Protein 2I9N (pdb70)

Nearest PDB structures (foldseek):
  2i9n-assembly1_A  TM=3.757E-01  e=1.331E-02  unclassified
  8jnr-assembly1_E  TM=4.285E-01  e=6.777E+00  Homo sapiens
  2i9n-assembly1_A  TM=4.206E-01  e=1.578E-02  unclassified
  2i9n-assembly1_A  TM=4.146E-01  e=2.678E-02  unclassified
  2i9n-assembly1_A  TM=3.903E-01  e=9.745E-03  unclassified

Radius of gyration: 12.29 Å; Cα contacts (8 Å, |Δi|>4): 20; chains: 1; bounding box: 22×25×28 Å

Secondary structure (DSSP, 8-state):
----BSSS-B--SS---STHHHHHHHHHHH---

B-factor: mean 36.52, std 24.24, range [0.03, 75.51]

Sequence (33 aa):
RGKWTYNGITYEGGGGSAAEAYAKRIAEAMAKGRGKWTYNGITYEGGGGSAAEAYAKRIAEAMAKGRGKWTYNGITYEGGGGSAAEAYAKRIAEAMAKGRGKWTYNGITYEGGGGSAAEAYAKRIAEAMAKGRGKWTYNGITYEGGGGSAAEAYAKRIAEAMAKGRGKWTYNGITYEGGGGSAAEAYAKRIAEAMAKGRGKWTYNGITYEGGGGSAAEAYAKRIAEAMAKGRGKWTYNGITYEGGGGSAAEAYAKRIAEAMAKGRGKWTYNGITYEGGGGSAAEAYAKRIAEAMAKGRGKWTYNGITYEGGGGSAAEAYAKRIAEAMAKGRGKWTYNGITYEGGGGSAAEAYAKRIAEAMAKGRGKWTYNGITYEGGGGSAAEAYAKRIAEAMAKGRGKWTYNGITYEGGGGSAAEAYAKRIAEAMAKGRGKWTYNGITYEGGGGSAAEAYAKRIAEAMAKGRGKWTYNGITYEGGGGSAAEAYAKRIAEAMAKGRGKWTYNGITYEGGGGSAAEAYAKRIAEAMAKGRGKWTYNGITYEGGGGSAAEAYAKRIAEAMAKGRGKWTYNGITYEGGGGSAAEAYAKRIAEAMAKGRGKWTYNGITYEGGGGSAAEAYAKRIAEAMAKGRGKWTYNGITYEGGGGSAAEAYAKRIAEAMAKG

Foldseek 3Di:
DFFPCPPNHGDDDDDADPCNPVVVVVVVVVDDD

Structure (mmCIF, N/CA/C/O backbone):
data_2I9N
#
_entry.id   2I9N
#
_cell.length_a   1.000
_cell.length_b   1.000
_cell.length_c   1.000
_cell.angle_alpha   90.00
_cell.angle_beta   90.00
_cell.angle_gamma   90.00
#
_symmetry.space_group_name_H-M   'P 1'
#
loop_
_atom_site.group_PDB
_atom_site.id
_atom_site.type_symbol
_atom_site.label_atom_id
_atom_site.label_alt_id
_atom_site.label_comp_id
_atom_site.label_asym_id
_atom_site.label_entity_id
_atom_site.label_seq_id
_atom_site.pdbx_PDB_ins_code
_atom_site.Cartn_x
_atom_site.Cartn_y
_atom_site.Cartn_z
_atom_site.occupancy
_atom_site.B_iso_or_equiv
_atom_site.auth_seq_id
_atom_site.auth_comp_id
_atom_site.auth_asym_id
_atom_site.auth_atom_id
_atom_site.pdbx_PDB_model_num
ATOM 1 N N . ARG A 1 1 ? -6.283 7.939 -3.525 1.00 1.35 1 ARG A N 1
ATOM 2 C CA . ARG A 1 1 ? -6.179 7.971 -4.974 1.00 12.25 1 ARG A CA 1
ATOM 3 C C . ARG A 1 1 ? -4.912 8.716 -5.399 1.00 14.32 1 ARG A C 1
ATOM 4 O O . ARG A 1 1 ? -4.921 9.940 -5.525 1.00 64.24 1 ARG A O 1
ATOM 24 N N . GLY A 1 2 ? -3.854 7.947 -5.608 1.00 1.33 2 GLY A N 1
ATOM 25 C CA . GLY A 1 2 ? -2.582 8.519 -6.016 1.00 51.41 2 GLY A CA 1
ATOM 26 C C . GLY A 1 2 ? -1.717 8.858 -4.800 1.00 54.01 2 GLY A C 1
ATOM 27 O O . GLY A 1 2 ? -2.102 9.680 -3.970 1.00 32.02 2 GLY A O 1
ATOM 31 N N . LYS A 1 3 ? -0.565 8.207 -4.734 1.00 13.24 3 LYS A N 1
ATOM 32 C CA . LYS A 1 3 ? 0.357 8.429 -3.633 1.00 42.01 3 LYS A CA 1
ATOM 33 C C . LYS A 1 3 ? 0.660 9.925 -3.520 1.00 75.42 3 LYS A C 1
ATOM 34 O O . LYS A 1 3 ? 0.723 10.626 -4.528 1.00 43.44 3 LYS A O 1
ATOM 52 N N . TRP A 1 4 ? 0.838 10.368 -2.285 1.00 13.24 4 TRP A N 1
ATOM 53 C CA . TRP A 1 4 ? 1.132 11.768 -2.027 1.00 32.41 4 TRP A CA 1
ATOM 54 C C . TRP A 1 4 ? 2.598 11.872 -1.602 1.00 12.13 4 TRP A C 1
ATOM 55 O O . TRP A 1 4 ? 3.329 10.883 -1.631 1.00 55.13 4 TRP A O 1
ATOM 76 N N . THR A 1 5 ? 2.984 13.079 -1.216 1.00 2.31 5 THR A N 1
ATOM 77 C CA . THR A 1 5 ? 4.350 13.326 -0.785 1.00 71.02 5 THR A CA 1
ATOM 78 C C . THR A 1 5 ? 4.365 14.236 0.445 1.00 70.23 5 THR A C 1
ATOM 79 O O . THR A 1 5 ? 4.090 15.430 0.341 1.00 2.31 5 THR A O 1
ATOM 90 N N . TYR A 1 6 ? 4.689 13.636 1.581 1.00 52.02 6 TYR A N 1
ATOM 91 C CA . TYR A 1 6 ? 4.743 14.377 2.829 1.00 4.34 6 TYR A CA 1
ATOM 92 C C . TYR A 1 6 ? 6.159 14.892 3.100 1.00 34.01 6 TYR A C 1
ATOM 93 O O . TYR A 1 6 ? 6.383 16.100 3.160 1.00 71.13 6 TYR A O 1
ATOM 111 N N . ASN A 1 7 ? 7.077 13.950 3.257 1.00 73.33 7 ASN A N 1
ATOM 112 C CA . ASN A 1 7 ? 8.464 14.293 3.520 1.00 70.34 7 ASN A CA 1
ATOM 113 C C . ASN A 1 7 ? 9.368 13.505 2.570 1.00 65.21 7 ASN A C 1
ATOM 114 O O . ASN A 1 7 ? 10.271 12.796 3.012 1.00 4.01 7 ASN A O 1
ATOM 125 N N . GLY A 1 8 ? 9.095 13.655 1.282 1.00 13.14 8 GLY A N 1
ATOM 126 C CA . GLY A 1 8 ? 9.872 12.966 0.266 1.00 5.44 8 GLY A CA 1
ATOM 127 C C . GLY A 1 8 ? 9.644 11.455 0.332 1.00 53.04 8 GLY A C 1
ATOM 128 O O . GLY A 1 8 ? 10.485 10.676 -0.115 1.00 12.51 8 GLY A O 1
ATOM 132 N N . ILE A 1 9 ? 8.501 11.085 0.892 1.00 42.35 9 ILE A N 1
ATOM 133 C CA . ILE A 1 9 ? 8.151 9.681 1.021 1.00 62.01 9 ILE A CA 1
ATOM 134 C C . ILE A 1 9 ? 6.779 9.441 0.388 1.00 41.41 9 ILE A C 1
ATOM 135 O O . ILE A 1 9 ? 5.792 10.061 0.783 1.00 25.52 9 ILE A O 1
ATOM 151 N N . THR A 1 10 ? 6.760 8.542 -0.584 1.00 64.44 10 THR A N 1
ATOM 152 C CA . THR A 1 10 ? 5.526 8.213 -1.276 1.00 74.40 10 THR A CA 1
ATOM 153 C C . THR A 1 10 ? 4.670 7.274 -0.423 1.00 25.50 10 THR A C 1
ATOM 154 O O . THR A 1 10 ? 5.040 6.122 -0.201 1.00 21.43 10 THR A O 1
ATOM 165 N N . TYR A 1 11 ? 3.543 7.801 0.032 1.00 64.11 11 TYR A N 1
ATOM 166 C CA . TYR A 1 11 ? 2.633 7.024 0.856 1.00 53.23 11 TYR A CA 1
ATOM 167 C C . TYR A 1 11 ? 1.652 6.230 -0.010 1.00 2.12 11 TYR A C 1
ATOM 168 O O . TYR A 1 11 ? 1.391 6.598 -1.154 1.00 75.51 11 TYR A O 1
ATOM 186 N N . GLU A 1 12 ? 1.137 5.156 0.570 1.00 55.21 12 GLU A N 1
ATOM 187 C CA . GLU A 1 12 ? 0.191 4.307 -0.134 1.00 54.01 12 GLU A CA 1
ATOM 188 C C . GLU A 1 12 ? -1.086 4.137 0.691 1.00 15.12 12 GLU A C 1
ATOM 189 O O . GLU A 1 12 ? -1.108 4.452 1.880 1.00 10.10 12 GLU A O 1
ATOM 202 N N . GLY A 1 13 ? -2.120 3.639 0.028 1.00 43.31 13 GLY A N 1
ATOM 203 C CA . GLY A 1 13 ? -3.398 3.424 0.685 1.00 25.33 13 GLY A CA 1
ATOM 204 C C . GLY A 1 13 ? -4.419 4.480 0.258 1.00 30.42 13 GLY A C 1
ATOM 205 O O . GLY A 1 13 ? -4.893 5.260 1.083 1.00 62.50 13 GLY A O 1
ATOM 209 N N . GLY A 1 14 ? -4.728 4.471 -1.030 1.00 73.41 14 GLY A N 1
ATOM 210 C CA . GLY A 1 14 ? -5.685 5.418 -1.577 1.00 20.13 14 GLY A CA 1
ATOM 211 C C . GLY A 1 14 ? -5.268 6.858 -1.269 1.00 33.53 14 GLY A C 1
ATOM 212 O O . GLY A 1 14 ? -4.389 7.408 -1.930 1.00 13.10 14 GLY A O 1
ATOM 216 N N . GLY A 1 15 ? -5.919 7.426 -0.264 1.00 51.14 15 GLY A N 1
ATOM 217 C CA . GLY A 1 15 ? -5.627 8.791 0.139 1.00 11.13 15 GLY A CA 1
ATOM 218 C C . GLY A 1 15 ? -5.657 8.931 1.663 1.00 64.53 15 GLY A C 1
ATOM 219 O O . GLY A 1 15 ? -6.131 8.037 2.362 1.00 22.13 15 GLY A O 1
ATOM 223 N N . GLY A 1 16 ? -5.144 10.059 2.132 1.00 63.53 16 GLY A N 1
ATOM 224 C CA . GLY A 1 16 ? -5.105 10.326 3.559 1.00 12.53 16 GLY A CA 1
ATOM 225 C C . GLY A 1 16 ? -6.150 11.374 3.949 1.00 74.20 16 GLY A C 1
ATOM 226 O O . GLY A 1 16 ? -6.069 12.525 3.524 1.00 2.33 16 GLY A O 1
ATOM 230 N N . SER A 1 17 ? -7.109 10.937 4.753 1.00 65.42 17 SER A N 1
ATOM 231 C CA . SER A 1 17 ? -8.168 11.822 5.205 1.00 75.15 17 SER A CA 1
ATOM 232 C C . SER A 1 17 ? -7.780 12.467 6.536 1.00 25.13 17 SER A C 1
ATOM 233 O O . SER A 1 17 ? -6.859 12.004 7.209 1.00 55.30 17 SER A O 1
ATOM 241 N N . ALA A 1 18 ? -8.500 13.525 6.877 1.00 2.42 18 ALA A N 1
ATOM 242 C CA . ALA A 1 18 ? -8.242 14.239 8.117 1.00 64.35 18 ALA A CA 1
ATOM 243 C C . ALA A 1 18 ? -9.213 13.751 9.193 1.00 74.42 18 ALA A C 1
ATOM 244 O O . ALA A 1 18 ? -8.835 13.600 10.353 1.00 31.44 18 ALA A O 1
ATOM 251 N N . ALA A 1 19 ? -10.447 13.517 8.769 1.00 1.22 19 ALA A N 1
ATOM 252 C CA . ALA A 1 19 ? -11.476 13.049 9.682 1.00 2.33 19 ALA A CA 1
ATOM 253 C C . ALA A 1 19 ? -11.125 11.638 10.159 1.00 53.32 19 ALA A C 1
ATOM 254 O O . ALA A 1 19 ? -11.442 11.264 11.287 1.00 65.20 19 ALA A O 1
ATOM 261 N N . GLU A 1 20 ? -10.477 10.894 9.275 1.00 23.13 20 GLU A N 1
ATOM 262 C CA . GLU A 1 20 ? -10.080 9.532 9.592 1.00 42.34 20 GLU A CA 1
ATOM 263 C C . GLU A 1 20 ? -9.164 9.517 10.817 1.00 42.50 20 GLU A C 1
ATOM 264 O O . GLU A 1 20 ? -8.945 8.468 11.420 1.00 13.14 20 GLU A O 1
ATOM 277 N N . ALA A 1 21 ? -8.653 10.694 11.148 1.00 4.03 21 ALA A N 1
ATOM 278 C CA . ALA A 1 21 ? -7.765 10.829 12.291 1.00 52.51 21 ALA A CA 1
ATOM 279 C C . ALA A 1 21 ? -8.278 9.954 13.436 1.00 13.42 21 ALA A C 1
ATOM 280 O O . ALA A 1 21 ? -7.524 9.168 14.008 1.00 51.45 21 ALA A O 1
ATOM 287 N N . TYR A 1 22 ? -9.558 10.120 13.738 1.00 42.14 22 TYR A N 1
ATOM 288 C CA . TYR A 1 22 ? -10.181 9.355 14.804 1.00 4.05 22 TYR A CA 1
ATOM 289 C C . TYR A 1 22 ? -10.309 7.880 14.419 1.00 63.03 22 TYR A C 1
ATOM 290 O O . TYR A 1 22 ? -10.172 6.999 15.266 1.00 32.11 22 TYR A O 1
ATOM 308 N N . ALA A 1 23 ? -10.570 7.656 13.139 1.00 5.51 23 ALA A N 1
ATOM 309 C CA . ALA A 1 23 ? -10.718 6.303 12.631 1.00 44.33 23 ALA A CA 1
ATOM 310 C C . ALA A 1 23 ? -9.437 5.515 12.912 1.00 71.43 23 ALA A C 1
ATOM 311 O O . ALA A 1 23 ? -9.465 4.511 13.623 1.00 51.42 23 ALA A O 1
ATOM 318 N N . LYS A 1 24 ? -8.345 5.998 12.339 1.00 63.04 24 LYS A N 1
ATOM 319 C CA . LYS A 1 24 ? -7.056 5.351 12.518 1.00 32.34 24 LYS A CA 1
ATOM 320 C C . LYS A 1 24 ? -6.920 4.889 13.971 1.00 54.41 24 LYS A C 1
ATOM 321 O O . LYS A 1 24 ? -6.448 3.784 14.233 1.00 13.44 24 LYS A O 1
ATOM 339 N N . ARG A 1 25 ? -7.343 5.759 14.876 1.00 2.45 25 ARG A N 1
ATOM 340 C CA . ARG A 1 25 ? -7.274 5.455 16.296 1.00 52.13 25 ARG A CA 1
ATOM 341 C C . ARG A 1 25 ? -8.217 4.300 16.637 1.00 73.30 25 ARG A C 1
ATOM 342 O O . ARG A 1 25 ? -7.800 3.309 17.235 1.00 10.21 25 ARG A O 1
ATOM 362 N N . ILE A 1 26 ? -9.471 4.465 16.242 1.00 31.11 26 ILE A N 1
ATOM 363 C CA . ILE A 1 26 ? -10.477 3.448 16.499 1.00 62.03 26 ILE A CA 1
ATOM 364 C C . ILE A 1 26 ? -9.974 2.098 15.983 1.00 0.11 26 ILE A C 1
ATOM 365 O O . ILE A 1 26 ? -10.406 1.049 16.457 1.00 21.52 26 ILE A O 1
ATOM 381 N N . ALA A 1 27 ? -9.068 2.169 15.019 1.00 52.22 27 ALA A N 1
ATOM 382 C CA . ALA A 1 27 ? -8.502 0.966 14.434 1.00 60.24 27 ALA A CA 1
ATOM 383 C C . ALA A 1 27 ? -8.243 -0.060 15.539 1.00 72.34 27 ALA A C 1
ATOM 384 O O . ALA A 1 27 ? -8.406 -1.261 15.326 1.00 13.15 27 ALA A O 1
ATOM 391 N N . GLU A 1 28 ? -7.844 0.450 16.694 1.00 0.13 28 GLU A N 1
ATOM 392 C CA . GLU A 1 28 ? -7.561 -0.407 17.833 1.00 10.00 28 GLU A CA 1
ATOM 393 C C . GLU A 1 28 ? -8.865 -0.915 18.452 1.00 3.00 28 GLU A C 1
ATOM 394 O O . GLU A 1 28 ? -9.095 -2.121 18.521 1.00 63.44 28 GLU A O 1
ATOM 407 N N . ALA A 1 29 ? -9.684 0.031 18.887 1.00 0.10 29 ALA A N 1
ATOM 408 C CA . ALA A 1 29 ? -10.959 -0.306 19.498 1.00 44.50 29 ALA A CA 1
ATOM 409 C C . ALA A 1 29 ? -11.601 -1.459 18.725 1.00 53.45 29 ALA A C 1
ATOM 410 O O . ALA A 1 29 ? -12.096 -2.413 19.323 1.00 51.41 29 ALA A O 1
ATOM 417 N N . MET A 1 30 ? -11.573 -1.333 17.406 1.00 51.21 30 MET A N 1
ATOM 418 C CA . MET A 1 30 ? -12.147 -2.353 16.544 1.00 2.43 30 MET A CA 1
ATOM 419 C C . MET A 1 30 ? -11.684 -3.749 16.964 1.00 23.12 30 MET A C 1
ATOM 420 O O . MET A 1 30 ? -12.505 -4.628 17.223 1.00 41.43 30 MET A O 1
ATOM 434 N N . ALA A 1 31 ? -10.370 -3.910 17.019 1.00 62.40 31 ALA A N 1
ATOM 435 C CA . ALA A 1 31 ? -9.788 -5.185 17.403 1.00 24.10 31 ALA A CA 1
ATOM 436 C C . ALA A 1 31 ? -10.245 -5.544 18.818 1.00 3.14 31 ALA A C 1
ATOM 437 O O . ALA A 1 31 ? -10.476 -4.660 19.642 1.00 33.54 31 ALA A O 1
ATOM 444 N N . LYS A 1 32 ? -10.361 -6.842 19.057 1.00 2.12 32 LYS A N 1
ATOM 445 C CA . LYS A 1 32 ? -10.786 -7.328 20.359 1.00 71.33 32 LYS A CA 1
ATOM 446 C C . LYS A 1 32 ? -10.476 -8.823 20.466 1.00 40.30 32 LYS A C 1
ATOM 447 O O . LYS A 1 32 ? -10.294 -9.497 19.453 1.00 12.14 32 LYS A O 1
ATOM 465 N N . GLY A 1 33 ? -10.425 -9.297 21.702 1.00 12.32 33 GLY A N 1
ATOM 466 C CA . GLY A 1 33 ? -10.140 -10.699 21.955 1.00 52.10 33 GLY A CA 1
ATOM 467 C C . GLY A 1 33 ? -11.311 -11.376 22.670 1.00 30.13 33 GLY A C 1
ATOM 468 O O . GLY A 1 33 ? -12.449 -10.919 22.576 1.00 40.22 33 GLY A O 1
ATOM 472 N N . ARG A 1 1 ? -7.496 5.157 4.161 1.00 4.52 1 ARG A N 2
ATOM 473 C CA . ARG A 1 1 ? -6.155 5.358 3.637 1.00 11.04 1 ARG A CA 2
ATOM 474 C C . ARG A 1 1 ? -6.219 5.905 2.210 1.00 14.51 1 ARG A C 2
ATOM 475 O O . ARG A 1 1 ? -7.200 5.685 1.500 1.00 24.15 1 ARG A O 2
ATOM 495 N N . GLY A 1 2 ? -5.162 6.609 1.832 1.00 71.30 2 GLY A N 2
ATOM 496 C CA . GLY A 1 2 ? -5.086 7.189 0.502 1.00 11.41 2 GLY A CA 2
ATOM 497 C C . GLY A 1 2 ? -3.862 8.098 0.370 1.00 54.22 2 GLY A C 2
ATOM 498 O O . GLY A 1 2 ? -3.903 9.262 0.767 1.00 21.41 2 GLY A O 2
ATOM 502 N N . LYS A 1 3 ? -2.803 7.533 -0.190 1.00 20.20 3 LYS A N 2
ATOM 503 C CA . LYS A 1 3 ? -1.570 8.278 -0.380 1.00 22.43 3 LYS A CA 2
ATOM 504 C C . LYS A 1 3 ? -1.863 9.544 -1.187 1.00 62.32 3 LYS A C 2
ATOM 505 O O . LYS A 1 3 ? -2.869 9.617 -1.891 1.00 33.45 3 LYS A O 2
ATOM 523 N N . TRP A 1 4 ? -0.965 10.510 -1.059 1.00 72.21 4 TRP A N 2
ATOM 524 C CA . TRP A 1 4 ? -1.115 11.769 -1.768 1.00 41.21 4 TRP A CA 2
ATOM 525 C C . TRP A 1 4 ? 0.149 11.997 -2.600 1.00 21.33 4 TRP A C 2
ATOM 526 O O . TRP A 1 4 ? 1.200 12.335 -2.058 1.00 43.10 4 TRP A O 2
ATOM 547 N N . THR A 1 5 ? 0.005 11.802 -3.902 1.00 70.23 5 THR A N 2
ATOM 548 C CA . THR A 1 5 ? 1.122 11.981 -4.814 1.00 1.40 5 THR A CA 2
ATOM 549 C C . THR A 1 5 ? 1.524 13.456 -4.881 1.00 1.13 5 THR A C 2
ATOM 550 O O . THR A 1 5 ? 0.953 14.225 -5.653 1.00 21.41 5 THR A O 2
ATOM 561 N N . TYR A 1 6 ? 2.504 13.807 -4.061 1.00 21.31 6 TYR A N 2
ATOM 562 C CA . TYR A 1 6 ? 2.989 15.176 -4.017 1.00 63.30 6 TYR A CA 2
ATOM 563 C C . TYR A 1 6 ? 4.411 15.272 -4.575 1.00 74.23 6 TYR A C 2
ATOM 564 O O . TYR A 1 6 ? 5.271 14.461 -4.235 1.00 41.32 6 TYR A O 2
ATOM 582 N N . ASN A 1 7 ? 4.613 16.270 -5.423 1.00 30.21 7 ASN A N 2
ATOM 583 C CA . ASN A 1 7 ? 5.915 16.482 -6.032 1.00 1.45 7 ASN A CA 2
ATOM 584 C C . ASN A 1 7 ? 6.208 15.344 -7.011 1.00 34.22 7 ASN A C 2
ATOM 585 O O . ASN A 1 7 ? 7.367 15.044 -7.292 1.00 1.25 7 ASN A O 2
ATOM 596 N N . GLY A 1 8 ? 5.136 14.740 -7.504 1.00 2.13 8 GLY A N 2
ATOM 597 C CA . GLY A 1 8 ? 5.263 13.641 -8.446 1.00 4.04 8 GLY A CA 2
ATOM 598 C C . GLY A 1 8 ? 5.810 12.389 -7.757 1.00 21.03 8 GLY A C 2
ATOM 599 O O . GLY A 1 8 ? 6.522 11.598 -8.373 1.00 63.11 8 GLY A O 2
ATOM 603 N N . ILE A 1 9 ? 5.456 12.248 -6.488 1.00 0.32 9 ILE A N 2
ATOM 604 C CA . ILE A 1 9 ? 5.902 11.106 -5.708 1.00 63.05 9 ILE A CA 2
ATOM 605 C C . ILE A 1 9 ? 4.814 10.723 -4.703 1.00 50.24 9 ILE A C 2
ATOM 606 O O . ILE A 1 9 ? 4.173 11.593 -4.116 1.00 55.23 9 ILE A O 2
ATOM 622 N N . THR A 1 10 ? 4.639 9.421 -4.536 1.00 64.42 10 THR A N 2
ATOM 623 C CA . THR A 1 10 ? 3.640 8.912 -3.612 1.00 72.13 10 THR A CA 2
ATOM 624 C C . THR A 1 10 ? 4.272 8.623 -2.249 1.00 74.13 10 THR A C 2
ATOM 625 O O . THR A 1 10 ? 5.369 8.072 -2.174 1.00 34.42 10 THR A O 2
ATOM 636 N N . TYR A 1 11 ? 3.552 9.008 -1.206 1.00 10.13 11 TYR A N 2
ATOM 637 C CA . TYR A 1 11 ? 4.028 8.797 0.151 1.00 43.22 11 TYR A CA 2
ATOM 638 C C . TYR A 1 11 ? 3.360 7.574 0.783 1.00 43.33 11 TYR A C 2
ATOM 639 O O . TYR A 1 11 ? 2.602 6.866 0.122 1.00 12.21 11 TYR A O 2
ATOM 657 N N . GLU A 1 12 ? 3.666 7.364 2.054 1.00 22.34 12 GLU A N 2
ATOM 658 C CA . GLU A 1 12 ? 3.105 6.239 2.783 1.00 71.31 12 GLU A CA 2
ATOM 659 C C . GLU A 1 12 ? 2.186 6.735 3.900 1.00 15.55 12 GLU A C 2
ATOM 660 O O . GLU A 1 12 ? 1.065 6.251 4.049 1.00 72.25 12 GLU A O 2
ATOM 673 N N . GLY A 1 13 ? 2.694 7.696 4.658 1.00 11.03 13 GLY A N 2
ATOM 674 C CA . GLY A 1 13 ? 1.932 8.264 5.758 1.00 64.31 13 GLY A CA 2
ATOM 675 C C . GLY A 1 13 ? 2.807 8.431 7.002 1.00 44.42 13 GLY A C 2
ATOM 676 O O . GLY A 1 13 ? 2.508 7.873 8.056 1.00 75.10 13 GLY A O 2
ATOM 680 N N . GLY A 1 14 ? 3.872 9.203 6.838 1.00 52.12 14 GLY A N 2
ATOM 681 C CA . GLY A 1 14 ? 4.792 9.451 7.934 1.00 3.43 14 GLY A CA 2
ATOM 682 C C . GLY A 1 14 ? 5.023 8.181 8.755 1.00 35.03 14 GLY A C 2
ATOM 683 O O . GLY A 1 14 ? 4.955 7.074 8.224 1.00 34.43 14 GLY A O 2
ATOM 687 N N . GLY A 1 15 ? 5.290 8.383 10.037 1.00 1.50 15 GLY A N 2
ATOM 688 C CA . GLY A 1 15 ? 5.531 7.268 10.937 1.00 53.13 15 GLY A CA 2
ATOM 689 C C . GLY A 1 15 ? 4.231 6.810 11.602 1.00 61.34 15 GLY A C 2
ATOM 690 O O . GLY A 1 15 ? 4.152 6.726 12.826 1.00 2.22 15 GLY A O 2
ATOM 694 N N . GLY A 1 16 ? 3.244 6.525 10.765 1.00 62.22 16 GLY A N 2
ATOM 695 C CA . GLY A 1 16 ? 1.952 6.077 11.256 1.00 1.12 16 GLY A CA 2
ATOM 696 C C . GLY A 1 16 ? 0.842 6.404 10.256 1.00 73.15 16 GLY A C 2
ATOM 697 O O . GLY A 1 16 ? 0.859 5.921 9.124 1.00 12.13 16 GLY A O 2
ATOM 701 N N . SER A 1 17 ? -0.097 7.222 10.708 1.00 33.44 17 SER A N 2
ATOM 702 C CA . SER A 1 17 ? -1.213 7.619 9.867 1.00 74.40 17 SER A CA 2
ATOM 703 C C . SER A 1 17 ? -1.734 8.990 10.301 1.00 11.21 17 SER A C 2
ATOM 704 O O . SER A 1 17 ? -1.421 9.460 11.394 1.00 63.20 17 SER A O 2
ATOM 712 N N . ALA A 1 18 ? -2.520 9.594 9.422 1.00 14.34 18 ALA A N 2
ATOM 713 C CA . ALA A 1 18 ? -3.088 10.903 9.701 1.00 24.21 18 ALA A CA 2
ATOM 714 C C . ALA A 1 18 ? -4.557 10.743 10.095 1.00 14.32 18 ALA A C 2
ATOM 715 O O . ALA A 1 18 ? -5.051 11.457 10.967 1.00 21.33 18 ALA A O 2
ATOM 722 N N . ALA A 1 19 ? -5.216 9.803 9.434 1.00 64.15 19 ALA A N 2
ATOM 723 C CA . ALA A 1 19 ? -6.619 9.541 9.704 1.00 60.43 19 ALA A CA 2
ATOM 724 C C . ALA A 1 19 ? -6.762 8.950 11.108 1.00 1.41 19 ALA A C 2
ATOM 725 O O . ALA A 1 19 ? -7.839 9.002 11.700 1.00 4.14 19 ALA A O 2
ATOM 732 N N . GLU A 1 20 ? -5.660 8.403 11.600 1.00 12.01 20 GLU A N 2
ATOM 733 C CA . GLU A 1 20 ? -5.649 7.804 12.924 1.00 72.33 20 GLU A CA 2
ATOM 734 C C . GLU A 1 20 ? -6.399 8.695 13.916 1.00 31.51 20 GLU A C 2
ATOM 735 O O . GLU A 1 20 ? -6.938 8.207 14.909 1.00 40.33 20 GLU A O 2
ATOM 748 N N . ALA A 1 21 ? -6.410 9.984 13.614 1.00 43.45 21 ALA A N 2
ATOM 749 C CA . ALA A 1 21 ? -7.085 10.948 14.467 1.00 63.34 21 ALA A CA 2
ATOM 750 C C . ALA A 1 21 ? -8.410 10.355 14.949 1.00 21.53 21 ALA A C 2
ATOM 751 O O . ALA A 1 21 ? -8.685 10.334 16.148 1.00 1.00 21 ALA A O 2
ATOM 758 N N . TYR A 1 22 ? -9.196 9.886 13.991 1.00 41.51 22 TYR A N 2
ATOM 759 C CA . TYR A 1 22 ? -10.486 9.294 14.303 1.00 4.42 22 TYR A CA 2
ATOM 760 C C . TYR A 1 22 ? -10.555 7.845 13.818 1.00 34.13 22 TYR A C 2
ATOM 761 O O . TYR A 1 22 ? -11.103 6.983 14.504 1.00 53.02 22 TYR A O 2
ATOM 779 N N . ALA A 1 23 ? -9.992 7.621 12.640 1.00 35.00 23 ALA A N 2
ATOM 780 C CA . ALA A 1 23 ? -9.984 6.291 12.055 1.00 20.35 23 ALA A CA 2
ATOM 781 C C . ALA A 1 23 ? -9.494 5.283 13.098 1.00 53.42 23 ALA A C 2
ATOM 782 O O . ALA A 1 23 ? -10.085 4.217 13.261 1.00 61.11 23 ALA A O 2
ATOM 789 N N . LYS A 1 24 ? -8.420 5.658 13.776 1.00 24.53 24 LYS A N 2
ATOM 790 C CA . LYS A 1 24 ? -7.844 4.800 14.798 1.00 2.14 24 LYS A CA 2
ATOM 791 C C . LYS A 1 24 ? -8.931 4.408 15.801 1.00 72.33 24 LYS A C 2
ATOM 792 O O . LYS A 1 24 ? -9.037 3.244 16.183 1.00 23.54 24 LYS A O 2
ATOM 810 N N . ARG A 1 25 ? -9.712 5.402 16.197 1.00 32.32 25 ARG A N 2
ATOM 811 C CA . ARG A 1 25 ? -10.788 5.175 17.148 1.00 43.14 25 ARG A CA 2
ATOM 812 C C . ARG A 1 25 ? -11.854 4.264 16.536 1.00 42.25 25 ARG A C 2
ATOM 813 O O . ARG A 1 25 ? -12.445 3.440 17.231 1.00 22.23 25 ARG A O 2
ATOM 833 N N . ILE A 1 26 ? -12.067 4.444 15.240 1.00 33.23 26 ILE A N 2
ATOM 834 C CA . ILE A 1 26 ? -13.052 3.648 14.527 1.00 41.43 26 ILE A CA 2
ATOM 835 C C . ILE A 1 26 ? -12.720 2.164 14.694 1.00 51.23 26 ILE A C 2
ATOM 836 O O . ILE A 1 26 ? -13.560 1.383 15.139 1.00 44.12 26 ILE A O 2
ATOM 852 N N . ALA A 1 27 ? -11.494 1.820 14.328 1.00 72.13 27 ALA A N 2
ATOM 853 C CA . ALA A 1 27 ? -11.041 0.443 14.431 1.00 11.23 27 ALA A CA 2
ATOM 854 C C . ALA A 1 27 ? -11.438 -0.118 15.798 1.00 74.40 27 ALA A C 2
ATOM 855 O O . ALA A 1 27 ? -12.025 -1.196 15.884 1.00 53.05 27 ALA A O 2
ATOM 862 N N . GLU A 1 28 ? -11.102 0.637 16.833 1.00 14.40 28 GLU A N 2
ATOM 863 C CA . GLU A 1 28 ? -11.417 0.229 18.191 1.00 23.45 28 GLU A CA 2
ATOM 864 C C . GLU A 1 28 ? -12.900 -0.127 18.309 1.00 32.10 28 GLU A C 2
ATOM 865 O O . GLU A 1 28 ? -13.246 -1.262 18.634 1.00 12.22 28 GLU A O 2
ATOM 878 N N . ALA A 1 29 ? -13.737 0.864 18.038 1.00 62.21 29 ALA A N 2
ATOM 879 C CA . ALA A 1 29 ? -15.175 0.670 18.109 1.00 30.31 29 ALA A CA 2
ATOM 880 C C . ALA A 1 29 ? -15.544 -0.638 17.406 1.00 32.22 29 ALA A C 2
ATOM 881 O O . ALA A 1 29 ? -16.127 -1.532 18.017 1.00 35.31 29 ALA A O 2
ATOM 888 N N . MET A 1 30 ? -15.189 -0.708 16.132 1.00 71.43 30 MET A N 2
ATOM 889 C CA . MET A 1 30 ? -15.476 -1.892 15.339 1.00 23.00 30 MET A CA 2
ATOM 890 C C . MET A 1 30 ? -15.187 -3.167 16.134 1.00 72.33 30 MET A C 2
ATOM 891 O O . MET A 1 30 ? -16.054 -4.030 16.266 1.00 62.13 30 MET A O 2
ATOM 905 N N . ALA A 1 31 ? -13.966 -3.246 16.642 1.00 13.14 31 ALA A N 2
ATOM 906 C CA . ALA A 1 31 ? -13.553 -4.401 17.420 1.00 23.25 31 ALA A CA 2
ATOM 907 C C . ALA A 1 31 ? -13.814 -5.674 16.613 1.00 32.44 31 ALA A C 2
ATOM 908 O O . ALA A 1 31 ? -14.291 -6.670 17.155 1.00 31.34 31 ALA A O 2
ATOM 915 N N . LYS A 1 32 ? -13.491 -5.601 15.331 1.00 45.43 32 LYS A N 2
ATOM 916 C CA . LYS A 1 32 ? -13.684 -6.735 14.443 1.00 14.15 32 LYS A CA 2
ATOM 917 C C . LYS A 1 32 ? -15.183 -6.964 14.235 1.00 2.51 32 LYS A C 2
ATOM 918 O O . LYS A 1 32 ? -15.608 -8.076 13.928 1.00 22.35 32 LYS A O 2
ATOM 936 N N . GLY A 1 33 ? -15.942 -5.892 14.410 1.00 34.10 33 GLY A N 2
ATOM 937 C CA . GLY A 1 33 ? -17.384 -5.962 14.245 1.00 13.00 33 GLY A CA 2
ATOM 938 C C . GLY A 1 33 ? -17.988 -4.564 14.098 1.00 43.34 33 GLY A C 2
ATOM 939 O O . GLY A 1 33 ? -18.914 -4.204 14.822 1.00 12.02 33 GLY A O 2
ATOM 943 N N . ARG A 1 1 ? -1.084 12.871 9.945 1.00 1.33 1 ARG A N 3
ATOM 944 C CA . ARG A 1 1 ? 0.150 12.997 10.702 1.00 65.24 1 ARG A CA 3
ATOM 945 C C . ARG A 1 1 ? 1.357 12.754 9.793 1.00 70.14 1 ARG A C 3
ATOM 946 O O . ARG A 1 1 ? 1.918 11.659 9.779 1.00 53.24 1 ARG A O 3
ATOM 966 N N . GLY A 1 2 ? 1.721 13.793 9.056 1.00 51.04 2 GLY A N 3
ATOM 967 C CA . GLY A 1 2 ? 2.851 13.706 8.146 1.00 53.31 2 GLY A CA 3
ATOM 968 C C . GLY A 1 2 ? 2.600 12.660 7.058 1.00 13.01 2 GLY A C 3
ATOM 969 O O . GLY A 1 2 ? 1.599 11.946 7.098 1.00 60.22 2 GLY A O 3
ATOM 973 N N . LYS A 1 3 ? 3.526 12.603 6.112 1.00 35.41 3 LYS A N 3
ATOM 974 C CA . LYS A 1 3 ? 3.417 11.656 5.015 1.00 22.44 3 LYS A CA 3
ATOM 975 C C . LYS A 1 3 ? 3.318 10.237 5.580 1.00 4.10 3 LYS A C 3
ATOM 976 O O . LYS A 1 3 ? 3.895 9.939 6.625 1.00 43.42 3 LYS A O 3
ATOM 994 N N . TRP A 1 4 ? 2.583 9.399 4.864 1.00 12.40 4 TRP A N 3
ATOM 995 C CA . TRP A 1 4 ? 2.401 8.019 5.281 1.00 50.34 4 TRP A CA 3
ATOM 996 C C . TRP A 1 4 ? 3.088 7.120 4.251 1.00 54.14 4 TRP A C 3
ATOM 997 O O . TRP A 1 4 ? 3.745 7.610 3.334 1.00 43.11 4 TRP A O 3
ATOM 1018 N N . THR A 1 5 ? 2.911 5.820 4.436 1.00 1.21 5 THR A N 3
ATOM 1019 C CA . THR A 1 5 ? 3.505 4.848 3.534 1.00 4.14 5 THR A CA 3
ATOM 1020 C C . THR A 1 5 ? 2.490 3.761 3.178 1.00 53.05 5 THR A C 3
ATOM 1021 O O . THR A 1 5 ? 2.166 2.912 4.007 1.00 45.12 5 THR A O 3
ATOM 1032 N N . TYR A 1 6 ? 2.015 3.823 1.942 1.00 34.53 6 TYR A N 3
ATOM 1033 C CA . TYR A 1 6 ? 1.042 2.854 1.465 1.00 21.14 6 TYR A CA 3
ATOM 1034 C C . TYR A 1 6 ? 1.730 1.708 0.721 1.00 73.33 6 TYR A C 3
ATOM 1035 O O . TYR A 1 6 ? 1.547 0.541 1.065 1.00 53.02 6 TYR A O 3
ATOM 1053 N N . ASN A 1 7 ? 2.506 2.080 -0.286 1.00 4.21 7 ASN A N 3
ATOM 1054 C CA . ASN A 1 7 ? 3.222 1.098 -1.082 1.00 62.21 7 ASN A CA 3
ATOM 1055 C C . ASN A 1 7 ? 4.700 1.104 -0.684 1.00 75.31 7 ASN A C 3
ATOM 1056 O O . ASN A 1 7 ? 5.185 0.153 -0.073 1.00 63.14 7 ASN A O 3
ATOM 1067 N N . GLY A 1 8 ? 5.373 2.186 -1.046 1.00 73.24 8 GLY A N 3
ATOM 1068 C CA . GLY A 1 8 ? 6.785 2.328 -0.735 1.00 12.03 8 GLY A CA 3
ATOM 1069 C C . GLY A 1 8 ? 7.297 3.715 -1.129 1.00 75.13 8 GLY A C 3
ATOM 1070 O O . GLY A 1 8 ? 8.452 3.865 -1.524 1.00 52.10 8 GLY A O 3
ATOM 1074 N N . ILE A 1 9 ? 6.411 4.693 -1.009 1.00 4.40 9 ILE A N 3
ATOM 1075 C CA . ILE A 1 9 ? 6.759 6.063 -1.348 1.00 60.12 9 ILE A CA 3
ATOM 1076 C C . ILE A 1 9 ? 6.064 7.017 -0.375 1.00 32.01 9 ILE A C 3
ATOM 1077 O O . ILE A 1 9 ? 4.837 7.032 -0.285 1.00 2.24 9 ILE A O 3
ATOM 1093 N N . THR A 1 10 ? 6.878 7.790 0.329 1.00 52.02 10 THR A N 3
ATOM 1094 C CA . THR A 1 10 ? 6.356 8.745 1.292 1.00 23.21 10 THR A CA 3
ATOM 1095 C C . THR A 1 10 ? 5.171 9.508 0.698 1.00 11.12 10 THR A C 3
ATOM 1096 O O . THR A 1 10 ? 5.355 10.513 0.014 1.00 42.33 10 THR A O 3
ATOM 1107 N N . TYR A 1 11 ? 3.980 9.001 0.982 1.0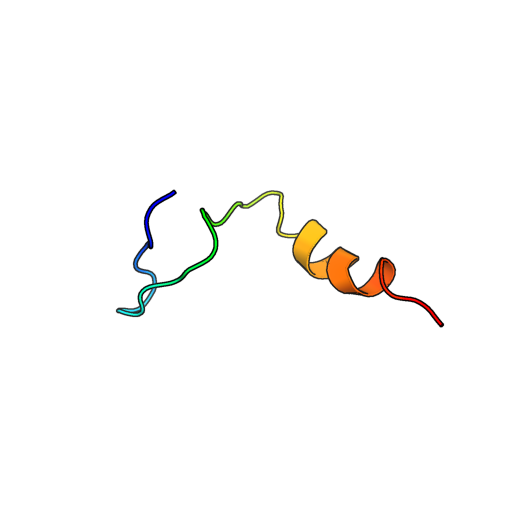0 40.32 11 TYR A N 3
ATOM 1108 C CA . TYR A 1 11 ? 2.764 9.623 0.484 1.00 24.22 11 TYR A CA 3
ATOM 1109 C C . TYR A 1 11 ? 2.394 10.850 1.320 1.00 64.03 11 TYR A C 3
ATOM 1110 O O . TYR A 1 11 ? 2.543 10.842 2.541 1.00 72.23 11 TYR A O 3
ATOM 1128 N N . GLU A 1 12 ? 1.920 11.876 0.628 1.00 33.33 12 GLU A N 3
ATOM 1129 C CA . GLU A 1 12 ? 1.527 13.108 1.291 1.00 22.33 12 GLU A CA 3
ATOM 1130 C C . GLU A 1 12 ? 0.025 13.100 1.579 1.00 14.21 12 GLU A C 3
ATOM 1131 O O . GLU A 1 12 ? -0.423 13.664 2.576 1.00 2.25 12 GLU A O 3
ATOM 1144 N N . GLY A 1 13 ? -0.713 12.455 0.688 1.00 72.04 13 GLY A N 3
ATOM 1145 C CA . GLY A 1 13 ? -2.156 12.367 0.833 1.00 32.44 13 GLY A CA 3
ATOM 1146 C C . GLY A 1 13 ? -2.836 13.647 0.343 1.00 32.42 13 GLY A C 3
ATOM 1147 O O . GLY A 1 13 ? -2.587 14.728 0.874 1.00 53.25 13 GLY A O 3
ATOM 1151 N N . GLY A 1 14 ? -3.681 13.481 -0.664 1.00 14.44 14 GLY A N 3
ATOM 1152 C CA . GLY A 1 14 ? -4.399 14.610 -1.231 1.00 52.12 14 GLY A CA 3
ATOM 1153 C C . GLY A 1 14 ? -5.719 14.847 -0.495 1.00 74.30 14 GLY A C 3
ATOM 1154 O O . GLY A 1 14 ? -5.727 15.356 0.625 1.00 73.42 14 GLY A O 3
ATOM 1158 N N . GLY A 1 15 ? -6.804 14.466 -1.154 1.00 0.10 15 GLY A N 3
ATOM 1159 C CA . GLY A 1 15 ? -8.127 14.630 -0.576 1.00 50.41 15 GLY A CA 3
ATOM 1160 C C . GLY A 1 15 ? -8.770 13.273 -0.285 1.00 15.24 15 GLY A C 3
ATOM 1161 O O . GLY A 1 15 ? -9.541 12.761 -1.095 1.00 33.22 15 GLY A O 3
ATOM 1165 N N . GLY A 1 16 ? -8.430 12.730 0.875 1.00 71.43 16 GLY A N 3
ATOM 1166 C CA . GLY A 1 16 ? -8.965 11.442 1.283 1.00 30.13 16 GLY A CA 3
ATOM 1167 C C . GLY A 1 16 ? -10.480 11.517 1.487 1.00 24.11 16 GLY A C 3
ATOM 1168 O O . GLY A 1 16 ? -11.121 12.473 1.054 1.00 32.21 16 GLY A O 3
ATOM 1172 N N . SER A 1 17 ? -11.007 10.496 2.147 1.00 51.04 17 SER A N 3
ATOM 1173 C CA . SER A 1 17 ? -12.434 10.434 2.413 1.00 11.21 17 SER A CA 3
ATOM 1174 C C . SER A 1 17 ? -12.736 11.035 3.787 1.00 32.05 17 SER A C 3
ATOM 1175 O O . SER A 1 17 ? -12.031 10.761 4.757 1.00 1.23 17 SER A O 3
ATOM 1183 N N . ALA A 1 18 ? -13.786 11.843 3.827 1.00 63.21 18 ALA A N 3
ATOM 1184 C CA . ALA A 1 18 ? -14.190 12.485 5.066 1.00 21.43 18 ALA A CA 3
ATOM 1185 C C . ALA A 1 18 ? -14.239 11.441 6.184 1.00 72.43 18 ALA A C 3
ATOM 1186 O O . ALA A 1 18 ? -13.575 11.591 7.208 1.00 20.31 18 ALA A O 3
ATOM 1193 N N . ALA A 1 19 ? -15.033 10.406 5.949 1.00 64.14 19 ALA A N 3
ATOM 1194 C CA . ALA A 1 19 ? -15.177 9.337 6.923 1.00 52.35 19 ALA A CA 3
ATOM 1195 C C . ALA A 1 19 ? -13.806 8.718 7.201 1.00 73.54 19 ALA A C 3
ATOM 1196 O O . ALA A 1 19 ? -13.361 8.676 8.346 1.00 4.33 19 ALA A O 3
ATOM 1203 N N . GLU A 1 20 ? -13.176 8.251 6.133 1.00 62.01 20 GLU A N 3
ATOM 1204 C CA . GLU A 1 20 ? -11.865 7.635 6.248 1.00 44.34 20 GLU A CA 3
ATOM 1205 C C . GLU A 1 20 ? -11.002 8.407 7.248 1.00 24.31 20 GLU A C 3
ATOM 1206 O O . GLU A 1 20 ? -10.133 7.828 7.900 1.00 52.45 20 GLU A O 3
ATOM 1219 N N . ALA A 1 21 ? -11.271 9.701 7.339 1.00 63.23 21 ALA A N 3
ATOM 1220 C CA . ALA A 1 21 ? -10.530 10.557 8.249 1.00 44.41 21 ALA A CA 3
ATOM 1221 C C . ALA A 1 21 ? -10.402 9.863 9.606 1.00 64.51 21 ALA A C 3
ATOM 1222 O O . ALA A 1 21 ? -9.296 9.553 10.047 1.00 2.42 21 ALA A O 3
ATOM 1229 N N . TYR A 1 22 ? -11.548 9.637 10.230 1.00 14.20 22 TYR A N 3
ATOM 1230 C CA . TYR A 1 22 ? -11.578 8.985 11.528 1.00 75.41 22 TYR A CA 3
ATOM 1231 C C . TYR A 1 22 ? -11.715 7.468 11.376 1.00 10.21 22 TYR A C 3
ATOM 1232 O O . TYR A 1 22 ? -11.082 6.708 12.108 1.00 54.15 22 TYR A O 3
ATOM 1250 N N . ALA A 1 23 ? -12.545 7.074 10.422 1.00 61.53 23 ALA A N 3
ATOM 1251 C CA . ALA A 1 23 ? -12.773 5.662 10.165 1.00 65.44 23 ALA A CA 3
ATOM 1252 C C . ALA A 1 23 ? -11.428 4.934 10.113 1.00 63.22 23 ALA A C 3
ATOM 1253 O O . ALA A 1 23 ? -11.268 3.873 10.715 1.00 11.43 23 ALA A O 3
ATOM 1260 N N . LYS A 1 24 ? -10.495 5.532 9.387 1.00 3.52 24 LYS A N 3
ATOM 1261 C CA . LYS A 1 24 ? -9.169 4.955 9.249 1.00 63.51 24 LYS A CA 3
ATOM 1262 C C . LYS A 1 24 ? -8.553 4.764 10.636 1.00 20.34 24 LYS A C 3
ATOM 1263 O O . LYS A 1 24 ? -7.987 3.712 10.929 1.00 64.32 24 LYS A O 3
ATOM 1281 N N . ARG A 1 25 ? -8.685 5.798 11.454 1.00 23.44 25 ARG A N 3
ATOM 1282 C CA . ARG A 1 25 ? -8.148 5.757 12.804 1.00 32.03 25 ARG A CA 3
ATOM 1283 C C . ARG A 1 25 ? -8.814 4.637 13.606 1.00 22.05 25 ARG A C 3
ATOM 1284 O O . ARG A 1 25 ? -8.169 3.992 14.432 1.00 41.20 25 ARG A O 3
ATOM 1304 N N . ILE A 1 26 ? -10.096 4.440 13.336 1.00 63.23 26 ILE A N 3
ATOM 1305 C CA . ILE A 1 26 ? -10.856 3.409 14.022 1.00 64.20 26 ILE A CA 3
ATOM 1306 C C . ILE A 1 26 ? -10.179 2.054 13.806 1.00 74.45 26 ILE A C 3
ATOM 1307 O O . ILE A 1 26 ? -9.859 1.355 14.766 1.00 3.40 26 ILE A O 3
ATOM 1323 N N . ALA A 1 27 ? -9.983 1.722 12.538 1.00 43.11 27 ALA A N 3
ATOM 1324 C CA . ALA A 1 27 ? -9.350 0.463 12.183 1.00 34.21 27 ALA A CA 3
ATOM 1325 C C . ALA A 1 27 ? -8.110 0.257 13.055 1.00 60.44 27 ALA A C 3
ATOM 1326 O O . ALA A 1 27 ? -7.929 -0.809 13.641 1.00 33.42 27 ALA A O 3
ATOM 1333 N N . GLU A 1 28 ? -7.287 1.293 13.112 1.00 52.52 28 GLU A N 3
ATOM 1334 C CA . GLU A 1 28 ? -6.069 1.239 13.902 1.00 41.41 28 GLU A CA 3
ATOM 1335 C C . GLU A 1 28 ? -6.389 0.848 15.346 1.00 74.43 28 GLU A C 3
ATOM 1336 O O . GLU A 1 28 ? -5.914 -0.176 15.835 1.00 4.42 28 GLU A O 3
ATOM 1349 N N . ALA A 1 29 ? -7.194 1.682 15.987 1.00 51.21 29 ALA A N 3
ATOM 1350 C CA . ALA A 1 29 ? -7.584 1.436 17.365 1.00 62.11 29 ALA A CA 3
ATOM 1351 C C . ALA A 1 29 ? -7.999 -0.029 17.519 1.00 50.42 29 ALA A C 3
ATOM 1352 O O . ALA A 1 29 ? -7.411 -0.765 18.310 1.00 43.54 29 ALA A O 3
ATOM 1359 N N . MET A 1 30 ? -9.010 -0.408 16.750 1.00 4.15 30 MET A N 3
ATOM 1360 C CA . MET A 1 30 ? -9.510 -1.771 16.792 1.00 73.35 30 MET A CA 3
ATOM 1361 C C . MET A 1 30 ? -8.364 -2.772 16.947 1.00 64.21 30 MET A C 3
ATOM 1362 O O . MET A 1 30 ? -8.378 -3.603 17.854 1.00 15.20 30 MET A O 3
ATOM 1376 N N . ALA A 1 31 ? -7.397 -2.660 16.048 1.00 61.22 31 ALA A N 3
ATOM 1377 C CA . ALA A 1 31 ? -6.245 -3.545 16.074 1.00 64.04 31 ALA A CA 3
ATOM 1378 C C . ALA A 1 31 ? -5.782 -3.731 17.520 1.00 11.11 31 ALA A C 3
ATOM 1379 O O . ALA A 1 31 ? -5.790 -4.846 18.040 1.00 53.22 31 ALA A O 3
ATOM 1386 N N . LYS A 1 32 ? -5.390 -2.622 18.129 1.00 2.25 32 LYS A N 3
ATOM 1387 C CA . LYS A 1 32 ? -4.925 -2.649 19.506 1.00 42.51 32 LYS A CA 3
ATOM 1388 C C . LYS A 1 32 ? -5.920 -3.436 20.361 1.00 41.13 32 LYS A C 3
ATOM 1389 O O . LYS A 1 32 ? -5.578 -4.479 20.916 1.00 43.21 32 LYS A O 3
ATOM 1407 N N . GLY A 1 33 ? -7.132 -2.906 20.440 1.00 62.44 33 GLY A N 3
ATOM 1408 C CA . GLY A 1 33 ? -8.179 -3.547 21.217 1.00 0.34 33 GLY A CA 3
ATOM 1409 C C . GLY A 1 33 ? -7.985 -3.291 22.713 1.00 21.25 33 GLY A C 3
ATOM 1410 O O . GLY A 1 33 ? -8.957 -3.147 23.453 1.00 2.13 33 GLY A O 3
ATOM 1414 N N . ARG A 1 1 ? 2.586 15.289 -9.118 1.00 43.42 1 ARG A N 4
ATOM 1415 C CA . ARG A 1 1 ? 2.602 14.778 -7.758 1.00 52.31 1 ARG A CA 4
ATOM 1416 C C . ARG A 1 1 ? 1.766 13.500 -7.662 1.00 5.02 1 ARG A C 4
ATOM 1417 O O . ARG A 1 1 ? 1.013 13.176 -8.579 1.00 2.03 1 ARG A O 4
ATOM 1437 N N . GLY A 1 2 ? 1.928 12.808 -6.543 1.00 40.44 2 GLY A N 4
ATOM 1438 C CA . GLY A 1 2 ? 1.198 11.573 -6.315 1.00 62.25 2 GLY A CA 4
ATOM 1439 C C . GLY A 1 2 ? 1.691 10.871 -5.048 1.00 74.13 2 GLY A C 4
ATOM 1440 O O . GLY A 1 2 ? 2.895 10.763 -4.822 1.00 71.55 2 GLY A O 4
ATOM 1444 N N . LYS A 1 3 ? 0.734 10.412 -4.255 1.00 1.25 3 LYS A N 4
ATOM 1445 C CA . LYS A 1 3 ? 1.055 9.724 -3.016 1.00 23.30 3 LYS A CA 4
ATOM 1446 C C . LYS A 1 3 ? 1.952 8.523 -3.323 1.00 24.11 3 LYS A C 4
ATOM 1447 O O . LYS A 1 3 ? 1.885 7.955 -4.412 1.00 14.20 3 LYS A O 4
ATOM 1465 N N . TRP A 1 4 ? 2.772 8.172 -2.343 1.00 63.43 4 TRP A N 4
ATOM 1466 C CA . TRP A 1 4 ? 3.682 7.049 -2.495 1.00 72.40 4 TRP A CA 4
ATOM 1467 C C . TRP A 1 4 ? 3.514 6.136 -1.278 1.00 51.42 4 TRP A C 4
ATOM 1468 O O . TRP A 1 4 ? 3.137 6.595 -0.201 1.00 42.50 4 TRP A O 4
ATOM 1489 N N . THR A 1 5 ? 3.802 4.861 -1.491 1.00 33.32 5 THR A N 4
ATOM 1490 C CA . THR A 1 5 ? 3.687 3.880 -0.425 1.00 24.03 5 THR A CA 4
ATOM 1491 C C . THR A 1 5 ? 5.069 3.347 -0.040 1.00 11.33 5 THR A C 4
ATOM 1492 O O . THR A 1 5 ? 5.621 2.489 -0.727 1.00 1.51 5 THR A O 4
ATOM 1503 N N . TYR A 1 6 ? 5.588 3.878 1.058 1.00 54.12 6 TYR A N 4
ATOM 1504 C CA . TYR A 1 6 ? 6.894 3.467 1.543 1.00 63.24 6 TYR A CA 4
ATOM 1505 C C . TYR A 1 6 ? 6.763 2.506 2.726 1.00 15.11 6 TYR A C 4
ATOM 1506 O O . TYR A 1 6 ? 7.330 1.415 2.710 1.00 34.34 6 TYR A O 4
ATOM 1524 N N . ASN A 1 7 ? 6.011 2.947 3.724 1.00 31.11 7 ASN A N 4
ATOM 1525 C CA . ASN A 1 7 ? 5.798 2.140 4.913 1.00 35.24 7 ASN A CA 4
ATOM 1526 C C . ASN A 1 7 ? 4.396 1.529 4.865 1.00 33.30 7 ASN A C 4
ATOM 1527 O O . ASN A 1 7 ? 3.798 1.255 5.904 1.00 15.45 7 ASN A O 4
ATOM 1538 N N . GLY A 1 8 ? 3.912 1.332 3.647 1.00 4.12 8 GLY A N 4
ATOM 1539 C CA . GLY A 1 8 ? 2.592 0.758 3.450 1.00 41.44 8 GLY A CA 4
ATOM 1540 C C . GLY A 1 8 ? 1.498 1.739 3.879 1.00 64.52 8 GLY A C 4
ATOM 1541 O O . GLY A 1 8 ? 0.342 1.352 4.040 1.00 30.14 8 GLY A O 4
ATOM 1545 N N . ILE A 1 9 ? 1.903 2.988 4.051 1.00 11.42 9 ILE A N 4
ATOM 1546 C CA . ILE A 1 9 ? 0.972 4.027 4.458 1.00 33.25 9 ILE A CA 4
ATOM 1547 C C . ILE A 1 9 ? 1.076 5.207 3.491 1.00 50.42 9 ILE A C 4
ATOM 1548 O O . ILE A 1 9 ? 2.150 5.783 3.321 1.00 32.14 9 ILE A O 4
ATOM 1564 N N . THR A 1 10 ? -0.054 5.533 2.881 1.00 14.12 10 THR A N 4
ATOM 1565 C CA . THR A 1 10 ? -0.104 6.635 1.935 1.00 62.31 10 THR A CA 4
ATOM 1566 C C . THR A 1 10 ? 0.003 7.973 2.668 1.00 15.04 10 THR A C 4
ATOM 1567 O O . THR A 1 10 ? -0.871 8.321 3.462 1.00 43.33 10 THR A O 4
ATOM 1578 N N . TYR A 1 11 ? 1.080 8.687 2.377 1.00 11.03 11 TYR A N 4
ATOM 1579 C CA . TYR A 1 11 ? 1.312 9.980 2.999 1.00 32.43 11 TYR A CA 4
ATOM 1580 C C . TYR A 1 11 ? 0.654 11.102 2.194 1.00 73.31 11 TYR A C 4
ATOM 1581 O O . TYR A 1 11 ? -0.255 11.771 2.683 1.00 73.22 11 TYR A O 4
ATOM 1599 N N . GLU A 1 12 ? 1.139 11.273 0.973 1.00 55.02 12 GLU A N 4
ATOM 1600 C CA . GLU A 1 12 ? 0.609 12.303 0.095 1.00 72.41 12 GLU A CA 4
ATOM 1601 C C . GLU A 1 12 ? -0.816 11.950 -0.337 1.00 12.42 12 GLU A C 4
ATOM 1602 O O . GLU A 1 12 ? -1.321 10.878 -0.007 1.00 53.35 12 GLU A O 4
ATOM 1615 N N . GLY A 1 13 ? -1.424 12.873 -1.068 1.00 11.34 13 GLY A N 4
ATOM 1616 C CA . GLY A 1 13 ? -2.781 12.674 -1.548 1.00 21.32 13 GLY A CA 4
ATOM 1617 C C . GLY A 1 13 ? -3.804 13.076 -0.484 1.00 30.15 13 GLY A C 4
ATOM 1618 O O . GLY A 1 13 ? -3.795 14.209 -0.006 1.00 10.33 13 GLY A O 4
ATOM 1622 N N . GLY A 1 14 ? -4.662 12.125 -0.143 1.00 65.15 14 GLY A N 4
ATOM 1623 C CA . GLY A 1 14 ? -5.689 12.366 0.855 1.00 21.24 14 GLY A CA 4
ATOM 1624 C C . GLY A 1 14 ? -6.742 13.345 0.334 1.00 50.53 14 GLY A C 4
ATOM 1625 O O . GLY A 1 14 ? -6.620 13.860 -0.777 1.00 1.43 14 GLY A O 4
ATOM 1629 N N . GLY A 1 15 ? -7.753 13.573 1.160 1.00 44.55 15 GLY A N 4
ATOM 1630 C CA . GLY A 1 15 ? -8.826 14.482 0.795 1.00 13.34 15 GLY A CA 4
ATOM 1631 C C . GLY A 1 15 ? -9.644 14.885 2.024 1.00 33.01 15 GLY A C 4
ATOM 1632 O O . GLY A 1 15 ? -9.567 16.025 2.479 1.00 11.12 15 GLY A O 4
ATOM 1636 N N . GLY A 1 16 ? -10.409 13.927 2.526 1.00 31.32 16 GLY A N 4
ATOM 1637 C CA . GLY A 1 16 ? -11.241 14.167 3.693 1.00 4.24 16 GLY A CA 4
ATOM 1638 C C . GLY A 1 16 ? -11.646 12.850 4.359 1.00 43.32 16 GLY A C 4
ATOM 1639 O O . GLY A 1 16 ? -12.148 11.944 3.695 1.00 1.35 16 GLY A O 4
ATOM 1643 N N . SER A 1 17 ? -11.412 12.786 5.661 1.00 12.14 17 SER A N 4
ATOM 1644 C CA . SER A 1 17 ? -11.747 11.595 6.424 1.00 44.12 17 SER A CA 4
ATOM 1645 C C . SER A 1 17 ? -13.259 11.368 6.403 1.00 75.25 17 SER A C 4
ATOM 1646 O O . SER A 1 17 ? -13.943 11.619 7.394 1.00 44.40 17 SER A O 4
ATOM 1654 N N . ALA A 1 18 ? -13.739 10.894 5.262 1.00 45.44 18 ALA A N 4
ATOM 1655 C CA . ALA A 1 18 ? -15.158 10.630 5.098 1.00 0.30 18 ALA A CA 4
ATOM 1656 C C . ALA A 1 18 ? -15.603 9.598 6.136 1.00 71.12 18 ALA A C 4
ATOM 1657 O O . ALA A 1 18 ? -16.622 9.780 6.801 1.00 44.32 18 ALA A O 4
ATOM 1664 N N . ALA A 1 19 ? -14.818 8.536 6.242 1.00 43.12 19 ALA A N 4
ATOM 1665 C CA . ALA A 1 19 ? -15.118 7.474 7.187 1.00 11.53 19 ALA A CA 4
ATOM 1666 C C . ALA A 1 19 ? -13.989 7.379 8.216 1.00 74.12 19 ALA A C 4
ATOM 1667 O O . ALA A 1 19 ? -14.099 6.645 9.197 1.00 60.35 19 ALA A O 4
ATOM 1674 N N . GLU A 1 20 ? -12.930 8.132 7.956 1.00 34.34 20 GLU A N 4
ATOM 1675 C CA . GLU A 1 20 ? -11.783 8.141 8.847 1.00 4.14 20 GLU A CA 4
ATOM 1676 C C . GLU A 1 20 ? -12.161 8.760 10.194 1.00 12.52 20 GLU A C 4
ATOM 1677 O O . GLU A 1 20 ? -11.491 8.527 11.199 1.00 33.11 20 GLU A O 4
ATOM 1690 N N . ALA A 1 21 ? -13.234 9.538 10.171 1.00 22.03 21 ALA A N 4
ATOM 1691 C CA . ALA A 1 21 ? -13.709 10.193 11.378 1.00 35.42 21 ALA A CA 4
ATOM 1692 C C . ALA A 1 21 ? -13.773 9.172 12.516 1.00 64.40 21 ALA A C 4
ATOM 1693 O O . ALA A 1 21 ? -13.402 9.475 13.649 1.00 44.43 21 ALA A O 4
ATOM 1700 N N . TYR A 1 22 ? -14.245 7.982 12.175 1.00 73.20 22 TYR A N 4
ATOM 1701 C CA . TYR A 1 22 ? -14.362 6.914 13.154 1.00 42.23 22 TYR A CA 4
ATOM 1702 C C . TYR A 1 22 ? -13.166 5.963 13.072 1.00 34.32 22 TYR A C 4
ATOM 1703 O O . TYR A 1 22 ? -12.664 5.502 14.096 1.00 32.12 22 TYR A O 4
ATOM 1721 N N . ALA A 1 23 ? -12.745 5.697 11.845 1.00 72.45 23 ALA A N 4
ATOM 1722 C CA . ALA A 1 23 ? -11.618 4.808 11.616 1.00 53.30 23 ALA A CA 4
ATOM 1723 C C . ALA A 1 23 ? -10.474 5.190 12.557 1.00 12.33 23 ALA A C 4
ATOM 1724 O O . ALA A 1 23 ? -9.795 4.320 13.099 1.00 3.03 23 ALA A O 4
ATOM 1731 N N . LYS A 1 24 ? -10.297 6.493 12.723 1.00 64.21 24 LYS A N 4
ATOM 1732 C CA . LYS A 1 24 ? -9.247 7.001 13.589 1.00 24.34 24 LYS A CA 4
ATOM 1733 C C . LYS A 1 24 ? -9.461 6.470 15.008 1.00 11.13 24 LYS A C 4
ATOM 1734 O O . LYS A 1 24 ? -8.531 5.961 15.632 1.00 41.41 24 LYS A O 4
ATOM 1752 N N . ARG A 1 25 ? -10.693 6.607 15.477 1.00 3.11 25 ARG A N 4
ATOM 1753 C CA . ARG A 1 25 ? -11.041 6.148 16.811 1.00 72.11 25 ARG A CA 4
ATOM 1754 C C . ARG A 1 25 ? -10.808 4.641 16.931 1.00 23.42 25 ARG A C 4
ATOM 1755 O O . ARG A 1 25 ? -10.453 4.147 18.001 1.00 52.22 25 ARG A O 4
ATOM 1775 N N . ILE A 1 26 ? -11.016 3.951 15.819 1.00 1.22 26 ILE A N 4
ATOM 1776 C CA . ILE A 1 26 ? -10.833 2.510 15.787 1.00 45.14 26 ILE A CA 4
ATOM 1777 C C . ILE A 1 26 ? -9.381 2.177 16.136 1.00 3.03 26 ILE A C 4
ATOM 1778 O O . ILE A 1 26 ? -9.120 1.450 17.094 1.00 52.22 26 ILE A O 4
ATOM 1794 N N . ALA A 1 27 ? -8.474 2.725 15.341 1.00 25.31 27 ALA A N 4
ATOM 1795 C CA . ALA A 1 27 ? -7.055 2.495 15.555 1.00 63.24 27 ALA A CA 4
ATOM 1796 C C . ALA A 1 27 ? -6.723 2.718 17.031 1.00 21.24 27 ALA A C 4
ATOM 1797 O O . ALA A 1 27 ? -6.065 1.887 17.656 1.00 60.02 27 ALA A O 4
ATOM 1804 N N . GLU A 1 28 ? -7.194 3.844 17.547 1.00 24.22 28 GLU A N 4
ATOM 1805 C CA . GLU A 1 28 ? -6.955 4.186 18.939 1.00 11.50 28 GLU A CA 4
ATOM 1806 C C . GLU A 1 28 ? -7.396 3.040 19.851 1.00 31.01 28 GLU A C 4
ATOM 1807 O O . GLU A 1 28 ? -6.587 2.486 20.593 1.00 24.21 28 GLU A O 4
ATOM 1820 N N . ALA A 1 29 ? -8.679 2.718 19.766 1.00 44.31 29 ALA A N 4
ATOM 1821 C CA . ALA A 1 29 ? -9.237 1.648 20.574 1.00 21.34 29 ALA A CA 4
ATOM 1822 C C . ALA A 1 29 ? -8.246 0.483 20.625 1.00 31.02 29 ALA A C 4
ATOM 1823 O O . ALA A 1 29 ? -7.745 0.136 21.694 1.00 72.45 29 ALA A O 4
ATOM 1830 N N . MET A 1 30 ? -7.993 -0.088 19.457 1.00 70.22 30 MET A N 4
ATOM 1831 C CA . MET A 1 30 ? -7.071 -1.207 19.355 1.00 51.44 30 MET A CA 4
ATOM 1832 C C . MET A 1 30 ? -5.843 -0.988 20.241 1.00 52.22 30 MET A C 4
ATOM 1833 O O . MET A 1 30 ? -5.571 -1.784 21.138 1.00 62.22 30 MET A O 4
ATOM 1847 N N . ALA A 1 31 ? -5.135 0.096 19.959 1.00 61.44 31 ALA A N 4
ATOM 1848 C CA . ALA A 1 31 ? -3.942 0.429 20.719 1.00 54.20 31 ALA A CA 4
ATOM 1849 C C . ALA A 1 31 ? -3.040 -0.803 20.810 1.00 45.32 31 ALA A C 4
ATOM 1850 O O . ALA A 1 31 ? -2.317 -0.976 21.790 1.00 20.20 31 ALA A O 4
ATOM 1857 N N . LYS A 1 32 ? -3.110 -1.626 19.775 1.00 74.45 32 LYS A N 4
ATOM 1858 C CA . LYS A 1 32 ? -2.308 -2.837 19.725 1.00 35.12 32 LYS A CA 4
ATOM 1859 C C . LYS A 1 32 ? -0.946 -2.516 19.107 1.00 30.34 32 LYS A C 4
ATOM 1860 O O . LYS A 1 32 ? -0.834 -1.618 18.275 1.00 50.22 32 LYS A O 4
ATOM 1878 N N . GLY A 1 33 ? 0.056 -3.269 19.539 1.00 54.41 33 GLY A N 4
ATOM 1879 C CA . GLY A 1 33 ? 1.406 -3.076 19.039 1.00 41.34 33 GLY A CA 4
ATOM 1880 C C . GLY A 1 33 ? 2.025 -4.406 18.604 1.00 1.31 33 GLY A C 4
ATOM 1881 O O . GLY A 1 33 ? 1.968 -4.767 17.430 1.00 54.13 33 GLY A O 4
ATOM 1885 N N . ARG A 1 1 ? -0.760 2.591 -6.915 1.00 44.11 1 ARG A N 5
ATOM 1886 C CA . ARG A 1 1 ? -1.219 2.567 -5.537 1.00 31.42 1 ARG A CA 5
ATOM 1887 C C . ARG A 1 1 ? -0.028 2.474 -4.582 1.00 5.24 1 ARG A C 5
ATOM 1888 O O . ARG A 1 1 ? 0.736 1.511 -4.628 1.00 4.32 1 ARG A O 5
ATOM 1908 N N . GLY A 1 2 ? 0.094 3.489 -3.738 1.00 71.31 2 GLY A N 5
ATOM 1909 C CA . GLY A 1 2 ? 1.180 3.534 -2.773 1.00 74.04 2 GLY A CA 5
ATOM 1910 C C . GLY A 1 2 ? 1.537 4.979 -2.418 1.00 21.53 2 GLY A C 5
ATOM 1911 O O . GLY A 1 2 ? 2.493 5.536 -2.955 1.00 71.44 2 GLY A O 5
ATOM 1915 N N . LYS A 1 3 ? 0.750 5.544 -1.514 1.00 23.21 3 LYS A N 5
ATOM 1916 C CA . LYS A 1 3 ? 0.972 6.913 -1.080 1.00 71.31 3 LYS A CA 5
ATOM 1917 C C . LYS A 1 3 ? 2.410 7.058 -0.578 1.00 61.25 3 LYS A C 5
ATOM 1918 O O . LYS A 1 3 ? 2.930 6.168 0.093 1.00 14.15 3 LYS A O 5
ATOM 1936 N N . TRP A 1 4 ? 3.013 8.186 -0.924 1.00 74.14 4 TRP A N 5
ATOM 1937 C CA . TRP A 1 4 ? 4.381 8.459 -0.518 1.00 34.14 4 TRP A CA 5
ATOM 1938 C C . TRP A 1 4 ? 4.363 9.667 0.421 1.00 53.34 4 TRP A C 5
ATOM 1939 O O . TRP A 1 4 ? 3.296 10.160 0.783 1.00 13.43 4 TRP A O 5
ATOM 1960 N N . THR A 1 5 ? 5.557 10.110 0.787 1.00 73.42 5 THR A N 5
ATOM 1961 C CA . THR A 1 5 ? 5.692 11.251 1.676 1.00 73.01 5 THR A CA 5
ATOM 1962 C C . THR A 1 5 ? 6.946 12.054 1.326 1.00 22.22 5 THR A C 5
ATOM 1963 O O . THR A 1 5 ? 8.061 11.634 1.631 1.00 24.04 5 THR A O 5
ATOM 1974 N N . TYR A 1 6 ? 6.722 13.195 0.691 1.00 71.52 6 TYR A N 5
ATOM 1975 C CA . TYR A 1 6 ? 7.820 14.060 0.296 1.00 3.12 6 TYR A CA 5
ATOM 1976 C C . TYR A 1 6 ? 8.106 15.109 1.373 1.00 30.10 6 TYR A C 5
ATOM 1977 O O . TYR A 1 6 ? 9.185 15.120 1.963 1.00 44.12 6 TYR A O 5
ATOM 1995 N N . ASN A 1 7 ? 7.120 15.965 1.597 1.00 73.24 7 ASN A N 5
ATOM 1996 C CA . ASN A 1 7 ? 7.252 17.015 2.592 1.00 15.10 7 ASN A CA 5
ATOM 1997 C C . ASN A 1 7 ? 7.063 16.416 3.987 1.00 1.02 7 ASN A C 5
ATOM 1998 O O . ASN A 1 7 ? 8.031 16.234 4.724 1.00 32.33 7 ASN A O 5
ATOM 2009 N N . GLY A 1 8 ? 5.811 16.126 4.308 1.00 54.43 8 GLY A N 5
ATOM 2010 C CA . GLY A 1 8 ? 5.483 15.552 5.601 1.00 32.34 8 GLY A CA 5
ATOM 2011 C C . GLY A 1 8 ? 3.987 15.249 5.704 1.00 75.13 8 GLY A C 5
ATOM 2012 O O . GLY A 1 8 ? 3.396 15.376 6.775 1.00 33.20 8 GLY A O 5
ATOM 2016 N N . ILE A 1 9 ? 3.417 14.854 4.575 1.00 53.24 9 ILE A N 5
ATOM 2017 C CA . ILE A 1 9 ? 2.001 14.532 4.524 1.00 53.24 9 ILE A CA 5
ATOM 2018 C C . ILE A 1 9 ? 1.741 13.578 3.356 1.00 32.13 9 ILE A C 5
ATOM 2019 O O . ILE A 1 9 ? 2.338 13.718 2.290 1.00 24.04 9 ILE A O 5
ATOM 2035 N N . THR A 1 10 ? 0.848 12.629 3.597 1.00 24.42 10 THR A N 5
ATOM 2036 C CA . THR A 1 10 ? 0.502 11.651 2.579 1.00 1.32 10 THR A CA 5
ATOM 2037 C C . THR A 1 10 ? -0.462 12.262 1.560 1.00 33.42 10 THR A C 5
ATOM 2038 O O . THR A 1 10 ? -1.437 12.912 1.935 1.00 42.04 10 THR A O 5
ATOM 2049 N N . TYR A 1 11 ? -0.157 12.030 0.292 1.00 42.10 11 TYR A N 5
ATOM 2050 C CA . TYR A 1 11 ? -0.984 12.549 -0.784 1.00 34.02 11 TYR A CA 5
ATOM 2051 C C . TYR A 1 11 ? -1.960 11.484 -1.287 1.00 74.34 11 TYR A C 5
ATOM 2052 O O . TYR A 1 11 ? -3.174 11.645 -1.172 1.00 74.13 11 TYR A O 5
ATOM 2070 N N . GLU A 1 12 ? -1.393 10.419 -1.835 1.00 34.20 12 GLU A N 5
ATOM 2071 C CA . GLU A 1 12 ? -2.198 9.327 -2.357 1.00 13.25 12 GLU A CA 5
ATOM 2072 C C . GLU A 1 12 ? -2.889 8.583 -1.212 1.00 52.20 12 GLU A C 5
ATOM 2073 O O . GLU A 1 12 ? -2.574 8.804 -0.044 1.00 11.13 12 GLU A O 5
ATOM 2086 N N . GLY A 1 13 ? -3.818 7.717 -1.588 1.00 33.33 13 GLY A N 5
ATOM 2087 C CA . GLY A 1 13 ? -4.556 6.939 -0.607 1.00 74.31 13 GLY A CA 5
ATOM 2088 C C . GLY A 1 13 ? -6.052 7.258 -0.667 1.00 4.25 13 GLY A C 5
ATOM 2089 O O . GLY A 1 13 ? -6.507 7.949 -1.577 1.00 4.45 13 GLY A O 5
ATOM 2093 N N . GLY A 1 14 ? -6.774 6.740 0.315 1.00 33.34 14 GLY A N 5
ATOM 2094 C CA . GLY A 1 14 ? -8.209 6.961 0.386 1.00 3.13 14 GLY A CA 5
ATOM 2095 C C . GLY A 1 14 ? -8.659 7.177 1.832 1.00 34.14 14 GLY A C 5
ATOM 2096 O O . GLY A 1 14 ? -7.858 7.068 2.759 1.00 3.20 14 GLY A O 5
ATOM 2100 N N . GLY A 1 15 ? -9.941 7.479 1.980 1.00 21.34 15 GLY A N 5
ATOM 2101 C CA . GLY A 1 15 ? -10.508 7.711 3.298 1.00 21.30 15 GLY A CA 5
ATOM 2102 C C . GLY A 1 15 ? -10.608 9.208 3.596 1.00 5.12 15 GLY A C 5
ATOM 2103 O O . GLY A 1 15 ? -11.068 9.982 2.759 1.00 54.13 15 GLY A O 5
ATOM 2107 N N . GLY A 1 16 ? -10.168 9.571 4.792 1.00 1.41 16 GLY A N 5
ATOM 2108 C CA . GLY A 1 16 ? -10.202 10.962 5.211 1.00 3.22 16 GLY A CA 5
ATOM 2109 C C . GLY A 1 16 ? -8.802 11.579 5.180 1.00 63.35 16 GLY A C 5
ATOM 2110 O O . GLY A 1 16 ? -7.982 11.223 4.334 1.00 22.25 16 GLY A O 5
ATOM 2114 N N . SER A 1 17 ? -8.571 12.493 6.111 1.00 71.43 17 SER A N 5
ATOM 2115 C CA . SER A 1 17 ? -7.284 13.162 6.200 1.00 35.10 17 SER A CA 5
ATOM 2116 C C . SER A 1 17 ? -6.312 12.318 7.027 1.00 50.14 17 SER A C 5
ATOM 2117 O O . SER A 1 17 ? -6.709 11.326 7.637 1.00 43.43 17 SER A O 5
ATOM 2125 N N . ALA A 1 18 ? -5.057 12.743 7.020 1.00 31.20 18 ALA A N 5
ATOM 2126 C CA . ALA A 1 18 ? -4.025 12.039 7.762 1.00 63.24 18 ALA A CA 5
ATOM 2127 C C . ALA A 1 18 ? -4.589 11.590 9.111 1.00 23.22 18 ALA A C 5
ATOM 2128 O O . ALA A 1 18 ? -4.165 10.572 9.657 1.00 10.45 18 ALA A O 5
ATOM 2135 N N . ALA A 1 19 ? -5.536 12.371 9.610 1.00 63.50 19 ALA A N 5
ATOM 2136 C CA . ALA A 1 19 ? -6.162 12.066 10.885 1.00 11.02 19 ALA A CA 5
ATOM 2137 C C . ALA A 1 19 ? -6.703 10.635 10.854 1.00 55.31 19 ALA A C 5
ATOM 2138 O O . ALA A 1 19 ? -6.414 9.839 11.745 1.00 21.42 19 ALA A O 5
ATOM 2145 N N . GLU A 1 20 ? -7.480 10.353 9.818 1.00 1.01 20 GLU A N 5
ATOM 2146 C CA . GLU A 1 20 ? -8.064 9.032 9.659 1.00 53.31 20 GLU A CA 5
ATOM 2147 C C . GLU A 1 20 ? -7.052 7.953 10.049 1.00 11.30 20 GLU A C 5
ATOM 2148 O O . GLU A 1 20 ? -7.433 6.875 10.501 1.00 24.43 20 GLU A O 5
ATOM 2161 N N . ALA A 1 21 ? -5.783 8.282 9.860 1.00 64.23 21 ALA A N 5
ATOM 2162 C CA . ALA A 1 21 ? -4.713 7.354 10.186 1.00 1.22 21 ALA A CA 5
ATOM 2163 C C . ALA A 1 21 ? -5.043 6.644 11.501 1.00 41.05 21 ALA A C 5
ATOM 2164 O O . ALA A 1 21 ? -5.176 5.422 11.533 1.00 21.43 21 ALA A O 5
ATOM 2171 N N . TYR A 1 22 ? -5.166 7.441 12.552 1.00 63.30 22 TYR A N 5
ATOM 2172 C CA . TYR A 1 22 ? -5.478 6.904 13.866 1.00 63.44 22 TYR A CA 5
ATOM 2173 C C . TYR A 1 22 ? -6.946 6.484 13.952 1.00 75.34 22 TYR A C 5
ATOM 2174 O O . TYR A 1 22 ? -7.262 5.423 14.489 1.00 52.13 22 TYR A O 5
ATOM 2192 N N . ALA A 1 23 ? -7.805 7.337 13.414 1.00 13.52 23 ALA A N 5
ATOM 2193 C CA . ALA A 1 23 ? -9.233 7.068 13.423 1.00 12.44 23 ALA A CA 5
ATOM 2194 C C . ALA A 1 23 ? -9.470 5.584 13.138 1.00 22.15 23 ALA A C 5
ATOM 2195 O O . ALA A 1 23 ? -10.453 5.008 13.603 1.00 65.03 23 ALA A O 5
ATOM 2202 N N . LYS A 1 24 ? -8.552 5.007 12.376 1.00 34.24 24 LYS A N 5
ATOM 2203 C CA . LYS A 1 24 ? -8.649 3.600 12.024 1.00 2.41 24 LYS A CA 5
ATOM 2204 C C . LYS A 1 24 ? -8.414 2.749 13.273 1.00 30.13 24 LYS A C 5
ATOM 2205 O O . LYS A 1 24 ? -9.251 1.921 13.631 1.00 2.42 24 LYS A O 5
ATOM 2223 N N . ARG A 1 25 ? -7.271 2.981 13.903 1.00 54.14 25 ARG A N 5
ATOM 2224 C CA . ARG A 1 25 ? -6.916 2.246 15.104 1.00 21.43 25 ARG A CA 5
ATOM 2225 C C . ARG A 1 25 ? -8.042 2.337 16.135 1.00 15.35 25 ARG A C 5
ATOM 2226 O O . ARG A 1 25 ? -8.210 1.439 16.959 1.00 62.12 25 ARG A O 5
ATOM 2246 N N . ILE A 1 26 ? -8.786 3.431 16.057 1.00 41.11 26 ILE A N 5
ATOM 2247 C CA . ILE A 1 26 ? -9.892 3.652 16.973 1.00 22.22 26 ILE A CA 5
ATOM 2248 C C . ILE A 1 26 ? -10.963 2.585 16.739 1.00 72.10 26 ILE A C 5
ATOM 2249 O O . ILE A 1 26 ? -11.259 1.791 17.631 1.00 52.13 26 ILE A O 5
ATOM 2265 N N . ALA A 1 27 ? -11.515 2.601 15.535 1.00 72.44 27 ALA A N 5
ATOM 2266 C CA . ALA A 1 27 ? -12.547 1.644 15.172 1.00 53.31 27 ALA A CA 5
ATOM 2267 C C . ALA A 1 27 ? -12.144 0.254 15.666 1.00 33.51 27 ALA A C 5
ATOM 2268 O O . ALA A 1 27 ? -12.942 -0.441 16.295 1.00 44.22 27 ALA A O 5
ATOM 2275 N N . GLU A 1 28 ? -10.907 -0.112 15.363 1.00 13.42 28 GLU A N 5
ATOM 2276 C CA . GLU A 1 28 ? -10.389 -1.407 15.769 1.00 62.02 28 GLU A CA 5
ATOM 2277 C C . GLU A 1 28 ? -10.620 -1.627 17.265 1.00 13.42 28 GLU A C 5
ATOM 2278 O O . GLU A 1 28 ? -11.300 -2.573 17.660 1.00 62.05 28 GLU A O 5
ATOM 2291 N N . ALA A 1 29 ? -10.042 -0.736 18.058 1.00 72.12 29 ALA A N 5
ATOM 2292 C CA . ALA A 1 29 ? -10.177 -0.821 19.502 1.00 10.32 29 ALA A CA 5
ATOM 2293 C C . ALA A 1 29 ? -11.618 -1.194 19.854 1.00 33.35 29 ALA A C 5
ATOM 2294 O O . ALA A 1 29 ? -11.860 -2.219 20.490 1.00 60.30 29 ALA A O 5
ATOM 2301 N N . MET A 1 30 ? -12.538 -0.342 19.426 1.00 32.33 30 MET A N 5
ATOM 2302 C CA . MET A 1 30 ? -13.949 -0.570 19.689 1.00 71.04 30 MET A CA 5
ATOM 2303 C C . MET A 1 30 ? -14.336 -2.019 19.386 1.00 53.15 30 MET A C 5
ATOM 2304 O O . MET A 1 30 ? -14.872 -2.715 20.246 1.00 33.04 30 MET A O 5
ATOM 2318 N N . ALA A 1 31 ? -14.050 -2.430 18.159 1.00 24.32 31 ALA A N 5
ATOM 2319 C CA . ALA A 1 31 ? -14.361 -3.784 17.732 1.00 51.32 31 ALA A CA 5
ATOM 2320 C C . ALA A 1 31 ? -13.428 -4.766 18.443 1.00 11.10 31 ALA A C 5
ATOM 2321 O O . ALA A 1 31 ? -12.222 -4.767 18.203 1.00 42.53 31 ALA A O 5
ATOM 2328 N N . LYS A 1 32 ? -14.022 -5.579 19.304 1.00 11.33 32 LYS A N 5
ATOM 2329 C CA . LYS A 1 32 ? -13.259 -6.564 20.052 1.00 13.21 32 LYS A CA 5
ATOM 2330 C C . LYS A 1 32 ? -12.394 -7.373 19.085 1.00 65.52 32 LYS A C 5
ATOM 2331 O O . LYS A 1 32 ? -12.548 -7.266 17.869 1.00 31.42 32 LYS A O 5
ATOM 2349 N N . GLY A 1 33 ? -11.501 -8.166 19.661 1.00 52.51 33 GLY A N 5
ATOM 2350 C CA . GLY A 1 33 ? -10.611 -8.993 18.865 1.00 63.00 33 GLY A CA 5
ATOM 2351 C C . GLY A 1 33 ? -10.698 -10.460 19.291 1.00 0.13 33 GLY A C 5
ATOM 2352 O O . GLY A 1 33 ? -11.474 -11.229 18.726 1.00 24.21 33 GLY A O 5
ATOM 2356 N N . ARG A 1 1 ? -1.788 18.978 -0.602 1.00 15.42 1 ARG A N 6
ATOM 2357 C CA . ARG A 1 1 ? -0.847 18.825 0.494 1.00 23.30 1 ARG A CA 6
ATOM 2358 C C . ARG A 1 1 ? -1.127 17.528 1.257 1.00 51.41 1 ARG A C 6
ATOM 2359 O O . ARG A 1 1 ? -2.276 17.228 1.576 1.00 74.23 1 ARG A O 6
ATOM 2379 N N . GLY A 1 2 ? -0.057 16.795 1.528 1.00 51.35 2 GLY A N 6
ATOM 2380 C CA . GLY A 1 2 ? -0.174 15.538 2.247 1.00 44.30 2 GLY A CA 6
ATOM 2381 C C . GLY A 1 2 ? 0.986 14.601 1.904 1.00 21.14 2 GLY A C 6
ATOM 2382 O O . GLY A 1 2 ? 1.896 14.412 2.711 1.00 53.53 2 GLY A O 6
ATOM 2386 N N . LYS A 1 3 ? 0.916 14.038 0.707 1.00 1.00 3 LYS A N 6
ATOM 2387 C CA . LYS A 1 3 ? 1.949 13.125 0.248 1.00 71.22 3 LYS A CA 6
ATOM 2388 C C . LYS A 1 3 ? 3.236 13.909 -0.017 1.00 73.14 3 LYS A C 6
ATOM 2389 O O . LYS A 1 3 ? 3.188 15.086 -0.373 1.00 32.44 3 LYS A O 6
ATOM 2407 N N . TRP A 1 4 ? 4.356 13.225 0.165 1.00 13.24 4 TRP A N 6
ATOM 2408 C CA . TRP A 1 4 ? 5.653 13.843 -0.050 1.00 22.13 4 TRP A CA 6
ATOM 2409 C C . TRP A 1 4 ? 6.443 12.960 -1.018 1.00 32.52 4 TRP A C 6
ATOM 2410 O O . TRP A 1 4 ? 6.282 11.740 -1.023 1.00 1.12 4 TRP A O 6
ATOM 2431 N N . THR A 1 5 ? 7.279 13.610 -1.814 1.00 32.41 5 THR A N 6
ATOM 2432 C CA . THR A 1 5 ? 8.094 12.898 -2.784 1.00 52.42 5 THR A CA 6
ATOM 2433 C C . THR A 1 5 ? 9.578 13.049 -2.446 1.00 23.40 5 THR A C 6
ATOM 2434 O O . THR A 1 5 ? 10.172 14.097 -2.694 1.00 63.32 5 THR A O 6
ATOM 2445 N N . TYR A 1 6 ? 10.135 11.985 -1.885 1.00 11.55 6 TYR A N 6
ATOM 2446 C CA . TYR A 1 6 ? 11.539 11.986 -1.510 1.00 32.24 6 TYR A CA 6
ATOM 2447 C C . TYR A 1 6 ? 12.407 11.418 -2.634 1.00 72.04 6 TYR A C 6
ATOM 2448 O O . TYR A 1 6 ? 13.478 11.948 -2.925 1.00 0.34 6 TYR A O 6
ATOM 2466 N N . ASN A 1 7 ? 11.912 10.347 -3.237 1.00 61.12 7 ASN A N 6
ATOM 2467 C CA . ASN A 1 7 ? 12.629 9.701 -4.324 1.00 1.43 7 ASN A CA 6
ATOM 2468 C C . ASN A 1 7 ? 12.003 10.113 -5.658 1.00 34.54 7 ASN A C 6
ATOM 2469 O O . ASN A 1 7 ? 12.542 10.961 -6.366 1.00 5.23 7 ASN A O 6
ATOM 2480 N N . GLY A 1 8 ? 10.872 9.491 -5.960 1.00 41.53 8 GLY A N 6
ATOM 2481 C CA . GLY A 1 8 ? 10.166 9.782 -7.197 1.00 4.13 8 GLY A CA 6
ATOM 2482 C C . GLY A 1 8 ? 8.774 9.147 -7.196 1.00 24.01 8 GLY A C 6
ATOM 2483 O O . GLY A 1 8 ? 8.237 8.819 -8.253 1.00 1.13 8 GLY A O 6
ATOM 2487 N N . ILE A 1 9 ? 8.230 8.992 -5.998 1.00 2.31 9 ILE A N 6
ATOM 2488 C CA . ILE A 1 9 ? 6.911 8.402 -5.846 1.00 1.34 9 ILE A CA 6
ATOM 2489 C C . ILE A 1 9 ? 6.326 8.815 -4.494 1.00 33.25 9 ILE A C 6
ATOM 2490 O O . ILE A 1 9 ? 7.058 8.975 -3.519 1.00 4.43 9 ILE A O 6
ATOM 2506 N N . THR A 1 10 ? 5.011 8.975 -4.478 1.00 75.51 10 THR A N 6
ATOM 2507 C CA . THR A 1 10 ? 4.318 9.365 -3.262 1.00 3.22 10 THR A CA 6
ATOM 2508 C C . THR A 1 10 ? 4.101 8.150 -2.358 1.00 1.10 10 THR A C 6
ATOM 2509 O O . THR A 1 10 ? 3.611 7.116 -2.809 1.00 64.12 10 THR A O 6
ATOM 2520 N N . TYR A 1 11 ? 4.476 8.315 -1.098 1.00 42.31 11 TYR A N 6
ATOM 2521 C CA . TYR A 1 11 ? 4.329 7.245 -0.127 1.00 33.32 11 TYR A CA 6
ATOM 2522 C C . TYR A 1 11 ? 3.015 7.382 0.645 1.00 73.30 11 TYR A C 6
ATOM 2523 O O . TYR A 1 11 ? 2.140 6.522 0.547 1.00 44.12 11 TYR A O 6
ATOM 2541 N N . GLU A 1 12 ? 2.917 8.469 1.395 1.00 12.34 12 GLU A N 6
ATOM 2542 C CA . GLU A 1 12 ? 1.724 8.730 2.183 1.00 22.15 12 GLU A CA 6
ATOM 2543 C C . GLU A 1 12 ? 0.660 9.415 1.324 1.00 14.14 12 GLU A C 6
ATOM 2544 O O . GLU A 1 12 ? 0.957 9.911 0.239 1.00 65.11 12 GLU A O 6
ATOM 2557 N N . GLY A 1 13 ? -0.560 9.421 1.843 1.00 63.02 13 GLY A N 6
ATOM 2558 C CA . GLY A 1 13 ? -1.670 10.037 1.137 1.00 52.22 13 GLY A CA 6
ATOM 2559 C C . GLY A 1 13 ? -2.980 9.302 1.427 1.00 13.13 13 GLY A C 6
ATOM 2560 O O . GLY A 1 13 ? -3.020 8.407 2.270 1.00 13.00 13 GLY A O 6
ATOM 2564 N N . GLY A 1 14 ? -4.020 9.708 0.713 1.00 20.52 14 GLY A N 6
ATOM 2565 C CA . GLY A 1 14 ? -5.328 9.099 0.884 1.00 72.42 14 GLY A CA 6
ATOM 2566 C C . GLY A 1 14 ? -5.430 7.788 0.100 1.00 4.34 14 GLY A C 6
ATOM 2567 O O . GLY A 1 14 ? -4.787 7.629 -0.936 1.00 43.31 14 GLY A O 6
ATOM 2571 N N . GLY A 1 15 ? -6.242 6.883 0.626 1.00 2.10 15 GLY A N 6
ATOM 2572 C CA . GLY A 1 15 ? -6.436 5.592 -0.011 1.00 64.41 15 GLY A CA 6
ATOM 2573 C C . GLY A 1 15 ? -7.610 4.840 0.619 1.00 40.00 15 GLY A C 6
ATOM 2574 O O . GLY A 1 15 ? -8.669 4.711 0.007 1.00 61.52 15 GLY A O 6
ATOM 2578 N N . GLY A 1 16 ? -7.383 4.364 1.834 1.00 2.25 16 GLY A N 6
ATOM 2579 C CA . GLY A 1 16 ? -8.409 3.629 2.554 1.00 1.02 16 GLY A CA 6
ATOM 2580 C C . GLY A 1 16 ? -9.777 4.295 2.391 1.00 21.30 16 GLY A C 6
ATOM 2581 O O . GLY A 1 16 ? -9.860 5.481 2.078 1.00 54.24 16 GLY A O 6
ATOM 2585 N N . SER A 1 17 ? -10.815 3.502 2.611 1.00 72.31 17 SER A N 6
ATOM 2586 C CA . SER A 1 17 ? -12.175 3.999 2.492 1.00 13.32 17 SER A CA 6
ATOM 2587 C C . SER A 1 17 ? -12.422 5.100 3.526 1.00 21.10 17 SER A C 6
ATOM 2588 O O . SER A 1 17 ? -11.785 5.122 4.578 1.00 11.31 17 SER A O 6
ATOM 2596 N N . ALA A 1 18 ? -13.348 5.986 3.190 1.00 3.22 18 ALA A N 6
ATOM 2597 C CA . ALA A 1 18 ? -13.686 7.087 4.076 1.00 34.12 18 ALA A CA 6
ATOM 2598 C C . ALA A 1 18 ? -14.181 6.527 5.411 1.00 13.44 18 ALA A C 6
ATOM 2599 O O . ALA A 1 18 ? -14.009 7.157 6.454 1.00 34.32 18 ALA A O 6
ATOM 2606 N N . ALA A 1 19 ? -14.786 5.351 5.336 1.00 70.01 19 ALA A N 6
ATOM 2607 C CA . ALA A 1 19 ? -15.307 4.700 6.526 1.00 71.53 19 ALA A CA 6
ATOM 2608 C C . ALA A 1 19 ? -14.177 4.524 7.542 1.00 61.42 19 ALA A C 6
ATOM 2609 O O . ALA A 1 19 ? -14.428 4.403 8.740 1.00 62.31 19 ALA A O 6
ATOM 2616 N N . GLU A 1 20 ? -12.957 4.515 7.026 1.00 25.21 20 GLU A N 6
ATOM 2617 C CA . GLU A 1 20 ? -11.787 4.356 7.874 1.00 60.35 20 GLU A CA 6
ATOM 2618 C C . GLU A 1 20 ? -11.904 5.246 9.113 1.00 73.54 20 GLU A C 6
ATOM 2619 O O . GLU A 1 20 ? -11.341 4.934 10.161 1.00 60.33 20 GLU A O 6
ATOM 2632 N N . ALA A 1 21 ? -12.640 6.336 8.952 1.00 63.25 21 ALA A N 6
ATOM 2633 C CA . ALA A 1 21 ? -12.838 7.273 10.044 1.00 30.11 21 ALA A CA 6
ATOM 2634 C C . ALA A 1 21 ? -13.273 6.507 11.295 1.00 73.42 21 ALA A C 6
ATOM 2635 O O . ALA A 1 21 ? -12.505 6.378 12.247 1.00 73.31 21 ALA A O 6
ATOM 2642 N N . TYR A 1 22 ? -14.504 6.018 11.252 1.00 11.11 22 TYR A N 6
ATOM 2643 C CA . TYR A 1 22 ? -15.051 5.268 12.370 1.00 1.00 22 TYR A CA 6
ATOM 2644 C C . TYR A 1 22 ? -14.324 3.933 12.542 1.00 32.50 22 TYR A C 6
ATOM 2645 O O . TYR A 1 22 ? -14.009 3.533 13.662 1.00 75.21 22 TYR A O 6
ATOM 2663 N N . ALA A 1 23 ? -14.079 3.279 11.416 1.00 51.33 23 ALA A N 6
ATOM 2664 C CA . ALA A 1 23 ? -13.395 1.997 11.428 1.00 54.23 23 ALA A CA 6
ATOM 2665 C C . ALA A 1 23 ? -12.207 2.067 12.389 1.00 71.31 23 ALA A C 6
ATOM 2666 O O . ALA A 1 23 ? -11.973 1.138 13.161 1.00 72.03 23 ALA A O 6
ATOM 2673 N N . LYS A 1 24 ? -11.488 3.177 12.311 1.00 62.44 24 LYS A N 6
ATOM 2674 C CA . LYS A 1 24 ? -10.329 3.380 13.164 1.00 74.50 24 LYS A CA 6
ATOM 2675 C C . LYS A 1 24 ? -10.772 3.367 14.629 1.00 41.25 24 LYS A C 6
ATOM 2676 O O . LYS A 1 24 ? -10.133 2.735 15.468 1.00 11.14 2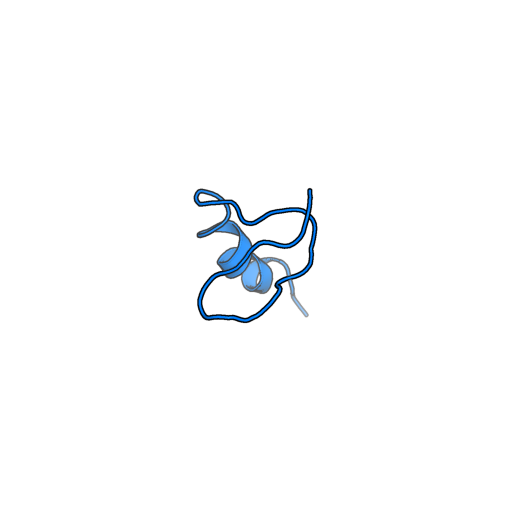4 LYS A O 6
ATOM 2694 N N . ARG A 1 25 ? -11.862 4.073 14.890 1.00 73.00 25 ARG A N 6
ATOM 2695 C CA . ARG A 1 25 ? -12.398 4.151 16.239 1.00 43.25 25 ARG A CA 6
ATOM 2696 C C . ARG A 1 25 ? -12.736 2.752 16.757 1.00 1.13 25 ARG A C 6
ATOM 2697 O O . ARG A 1 25 ? -12.495 2.444 17.923 1.00 30.34 25 ARG A O 6
ATOM 2717 N N . ILE A 1 26 ? -13.289 1.943 15.866 1.00 62.11 26 ILE A N 6
ATOM 2718 C CA . ILE A 1 26 ? -13.663 0.584 16.219 1.00 25.22 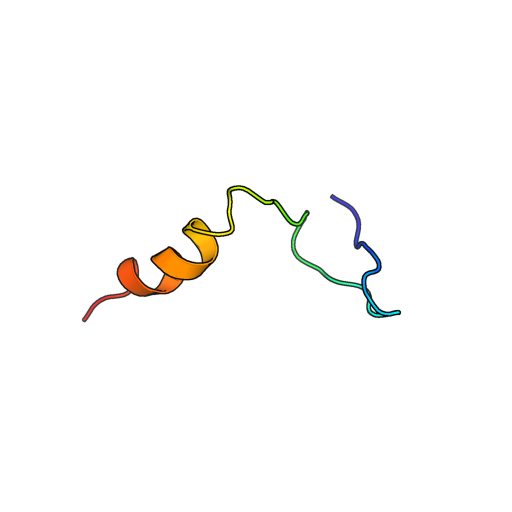26 ILE A CA 6
ATOM 2719 C C . ILE A 1 26 ? -12.446 -0.140 16.800 1.00 33.21 26 ILE A C 6
ATOM 2720 O O . ILE A 1 26 ? -12.452 -0.534 17.965 1.00 32.52 26 ILE A O 6
ATOM 2736 N N . ALA A 1 27 ? -11.432 -0.293 15.961 1.00 34.32 27 ALA A N 6
ATOM 2737 C CA . ALA A 1 27 ? -10.212 -0.963 16.377 1.00 63.02 27 ALA A CA 6
ATOM 2738 C C . ALA A 1 27 ? -9.807 -0.461 17.764 1.00 5.31 27 ALA A C 6
ATOM 2739 O O . ALA A 1 27 ? -9.522 -1.257 18.658 1.00 44.44 27 ALA A O 6
ATOM 2746 N N . GLU A 1 28 ? -9.794 0.857 17.901 1.00 43.03 28 GLU A N 6
ATOM 2747 C CA . GLU A 1 28 ? -9.428 1.475 19.164 1.00 32.00 28 GLU A CA 6
ATOM 2748 C C . GLU A 1 28 ? -10.250 0.875 20.306 1.00 35.41 28 GLU A C 6
ATOM 2749 O O . GLU A 1 28 ? -9.694 0.307 21.245 1.00 61.13 28 GLU A O 6
ATOM 2762 N N . ALA A 1 29 ? -11.562 1.020 20.189 1.00 50.53 29 ALA A N 6
ATOM 2763 C CA . ALA A 1 29 ? -12.466 0.500 21.200 1.00 75.33 29 ALA A CA 6
ATOM 2764 C C . ALA A 1 29 ? -12.080 -0.944 21.528 1.00 12.25 29 ALA A C 6
ATOM 2765 O O . ALA A 1 29 ? -11.770 -1.261 22.676 1.00 72.33 29 ALA A O 6
ATOM 2772 N N . MET A 1 30 ? -12.111 -1.780 20.501 1.00 15.30 30 MET A N 6
ATOM 2773 C CA . MET A 1 30 ? -11.768 -3.182 20.666 1.00 15.03 30 MET A CA 6
ATOM 2774 C C . MET A 1 30 ? -10.605 -3.350 21.646 1.00 60.14 30 MET A C 6
ATOM 2775 O O . MET A 1 30 ? -10.715 -4.086 22.625 1.00 1.43 30 MET A O 6
ATOM 2789 N N . ALA A 1 31 ? -9.517 -2.656 21.347 1.00 42.03 31 ALA A N 6
ATOM 2790 C CA . ALA A 1 31 ? -8.334 -2.719 22.188 1.00 30.25 31 ALA A CA 6
ATOM 2791 C C . ALA A 1 31 ? -8.647 -2.090 23.548 1.00 65.03 31 ALA A C 6
ATOM 2792 O O . ALA A 1 31 ? -8.472 -0.887 23.734 1.00 53.35 31 ALA A O 6
ATOM 2799 N N . LYS A 1 32 ? -9.103 -2.932 24.463 1.00 62.41 32 LYS A N 6
ATOM 2800 C CA . LYS A 1 32 ? -9.441 -2.474 25.800 1.00 52.14 32 LYS A CA 6
ATOM 2801 C C . LYS A 1 32 ? -8.156 -2.157 26.566 1.00 24.22 32 LYS A C 6
ATOM 2802 O O . LYS A 1 32 ? -7.905 -1.005 26.917 1.00 74.12 32 LYS A O 6
ATOM 2820 N N . GLY A 1 33 ? -7.374 -3.200 26.804 1.00 72.40 33 GLY A N 6
ATOM 2821 C CA . GLY A 1 33 ? -6.120 -3.048 27.523 1.00 75.03 33 GLY A CA 6
ATOM 2822 C C . GLY A 1 33 ? -5.169 -4.207 27.218 1.00 52.14 33 GLY A C 6
ATOM 2823 O O . GLY A 1 33 ? -4.681 -4.335 26.096 1.00 72.21 33 GLY A O 6
ATOM 2827 N N . ARG A 1 1 ? -7.233 15.696 2.752 1.00 61.52 1 ARG A N 7
ATOM 2828 C CA . ARG A 1 1 ? -6.095 14.816 2.958 1.00 43.01 1 ARG A CA 7
ATOM 2829 C C . ARG A 1 1 ? -4.815 15.474 2.439 1.00 5.34 1 ARG A C 7
ATOM 2830 O O . ARG A 1 1 ? -4.872 16.467 1.716 1.00 51.41 1 ARG A O 7
ATOM 2850 N N . GLY A 1 2 ? -3.689 14.894 2.830 1.00 50.35 2 GLY A N 7
ATOM 2851 C CA . GLY A 1 2 ? -2.397 15.412 2.413 1.00 2.11 2 GLY A CA 7
ATOM 2852 C C . GLY A 1 2 ? -1.310 14.343 2.543 1.00 1.24 2 GLY A C 7
ATOM 2853 O O . GLY A 1 2 ? -1.227 13.658 3.562 1.00 42.24 2 GLY A O 7
ATOM 2857 N N . LYS A 1 3 ? -0.504 14.234 1.498 1.00 61.15 3 LYS A N 7
ATOM 2858 C CA . LYS A 1 3 ? 0.574 13.260 1.482 1.00 24.02 3 LYS A CA 7
ATOM 2859 C C . LYS A 1 3 ? 1.568 13.588 2.598 1.00 0.04 3 LYS A C 7
ATOM 2860 O O . LYS A 1 3 ? 1.752 14.753 2.948 1.00 31.12 3 LYS A O 7
ATOM 2878 N N . TRP A 1 4 ? 2.183 12.540 3.127 1.00 74.12 4 TRP A N 7
ATOM 2879 C CA . TRP A 1 4 ? 3.153 12.702 4.196 1.00 31.12 4 TRP A CA 7
ATOM 2880 C C . TRP A 1 4 ? 4.537 12.376 3.632 1.00 3.30 4 TRP A C 7
ATOM 2881 O O . TRP A 1 4 ? 4.684 12.146 2.433 1.00 63.23 4 TRP A O 7
ATOM 2902 N N . THR A 1 5 ? 5.517 12.368 4.523 1.00 23.35 5 THR A N 7
ATOM 2903 C CA . THR A 1 5 ? 6.885 12.074 4.130 1.00 52.15 5 THR A CA 7
ATOM 2904 C C . THR A 1 5 ? 7.524 11.091 5.113 1.00 54.24 5 THR A C 7
ATOM 2905 O O . THR A 1 5 ? 7.831 11.454 6.247 1.00 33.32 5 THR A O 7
ATOM 2916 N N . TYR A 1 6 ? 7.705 9.866 4.641 1.00 11.33 6 TYR A N 7
ATOM 2917 C CA . TYR A 1 6 ? 8.302 8.828 5.465 1.00 53.33 6 TYR A CA 7
ATOM 2918 C C . TYR A 1 6 ? 9.804 8.715 5.200 1.00 24.31 6 TYR A C 7
ATOM 2919 O O . TYR A 1 6 ? 10.615 8.937 6.098 1.00 10.50 6 TYR A O 7
ATOM 2937 N N . ASN A 1 7 ? 10.131 8.368 3.964 1.00 54.34 7 ASN A N 7
ATOM 2938 C CA . ASN A 1 7 ? 11.522 8.222 3.569 1.00 15.45 7 ASN A CA 7
ATOM 2939 C C . ASN A 1 7 ? 11.919 9.397 2.674 1.00 41.24 7 ASN A C 7
ATOM 2940 O O . ASN A 1 7 ? 12.625 9.216 1.682 1.00 34.35 7 ASN A O 7
ATOM 2951 N N . GLY A 1 8 ? 11.449 10.576 3.055 1.00 61.15 8 GLY A N 7
ATOM 2952 C CA . GLY A 1 8 ? 11.747 11.780 2.298 1.00 12.31 8 GLY A CA 7
ATOM 2953 C C . GLY A 1 8 ? 11.092 11.735 0.916 1.00 42.51 8 GLY A C 7
ATOM 2954 O O . GLY A 1 8 ? 11.675 12.193 -0.066 1.00 60.11 8 GLY A O 7
ATOM 2958 N N . ILE A 1 9 ? 9.890 11.180 0.884 1.00 53.25 9 ILE A N 7
ATOM 2959 C CA . ILE A 1 9 ? 9.150 11.070 -0.362 1.00 74.40 9 ILE A CA 7
ATOM 2960 C C . ILE A 1 9 ? 7.649 11.086 -0.062 1.00 44.41 9 ILE A C 7
ATOM 2961 O O . ILE A 1 9 ? 7.199 10.473 0.905 1.00 42.25 9 ILE A O 7
ATOM 2977 N N . THR A 1 10 ? 6.917 11.795 -0.909 1.00 0.03 10 THR A N 7
ATOM 2978 C CA . THR A 1 10 ? 5.477 11.900 -0.746 1.00 71.24 10 THR A CA 7
ATOM 2979 C C . THR A 1 10 ? 4.803 10.570 -1.091 1.00 23.01 10 THR A C 7
ATOM 2980 O O . THR A 1 10 ? 4.761 10.175 -2.255 1.00 31.31 10 THR A O 7
ATOM 2991 N N . TYR A 1 11 ? 4.294 9.916 -0.057 1.00 55.43 11 TYR A N 7
ATOM 2992 C CA . TYR A 1 11 ? 3.624 8.639 -0.236 1.00 10.21 11 TYR A CA 7
ATOM 2993 C C . TYR A 1 11 ? 2.184 8.837 -0.714 1.00 11.05 11 TYR A C 7
ATOM 2994 O O . TYR A 1 11 ? 1.568 9.863 -0.431 1.00 12.35 11 TYR A O 7
ATOM 3012 N N . GLU A 1 12 ? 1.689 7.838 -1.430 1.00 4.13 12 GLU A N 7
ATOM 3013 C CA . GLU A 1 12 ? 0.333 7.889 -1.949 1.00 44.53 12 GLU A CA 7
ATOM 3014 C C . GLU A 1 12 ? -0.617 7.122 -1.028 1.00 54.04 12 GLU A C 7
ATOM 3015 O O . GLU A 1 12 ? -0.541 5.898 -0.932 1.00 51.15 12 GLU A O 7
ATOM 3028 N N . GLY A 1 13 ? -1.491 7.873 -0.374 1.00 53.05 13 GLY A N 7
ATOM 3029 C CA . GLY A 1 13 ? -2.456 7.279 0.535 1.00 22.44 13 GLY A CA 7
ATOM 3030 C C . GLY A 1 13 ? -3.381 6.309 -0.203 1.00 22.11 13 GLY A C 7
ATOM 3031 O O . GLY A 1 13 ? -3.914 6.638 -1.261 1.00 50.32 13 GLY A O 7
ATOM 3035 N N . GLY A 1 14 ? -3.543 5.133 0.385 1.00 63.43 14 GLY A N 7
ATOM 3036 C CA . GLY A 1 14 ? -4.394 4.113 -0.204 1.00 60.30 14 GLY A CA 7
ATOM 3037 C C . GLY A 1 14 ? -5.781 4.116 0.442 1.00 2.02 14 GLY A C 7
ATOM 3038 O O . GLY A 1 14 ? -5.945 4.592 1.565 1.00 75.34 14 GLY A O 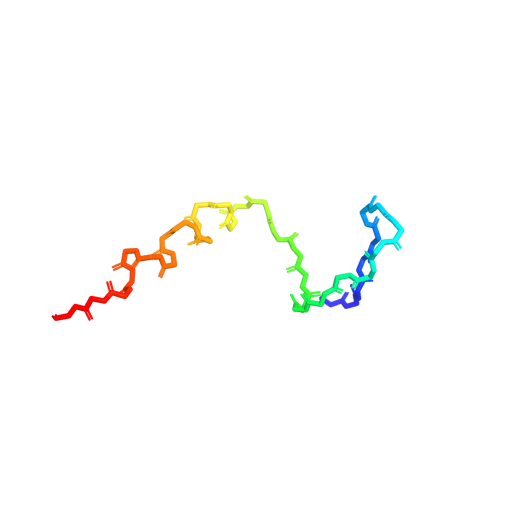7
ATOM 3042 N N . GLY A 1 15 ? -6.743 3.580 -0.294 1.00 60.21 15 GLY A N 7
ATOM 3043 C CA . GLY A 1 15 ? -8.110 3.515 0.193 1.00 33.13 15 GLY A CA 7
ATOM 3044 C C . GLY A 1 15 ? -9.001 4.523 -0.536 1.00 61.44 15 GLY A C 7
ATOM 3045 O O . GLY A 1 15 ? -9.952 4.138 -1.215 1.00 42.45 15 GLY A O 7
ATOM 3049 N N . GLY A 1 16 ? -8.661 5.792 -0.371 1.00 51.54 16 GLY A N 7
ATOM 3050 C CA . GLY A 1 16 ? -9.418 6.858 -1.006 1.00 10.20 16 GLY A CA 7
ATOM 3051 C C . GLY A 1 16 ? -10.909 6.737 -0.687 1.00 35.33 16 GLY A C 7
ATOM 3052 O O . GLY A 1 16 ? -11.685 6.247 -1.506 1.00 54.11 16 GLY A O 7
ATOM 3056 N N . SER A 1 17 ? -11.266 7.191 0.506 1.00 64.41 17 SER A N 7
ATOM 3057 C CA . SER A 1 17 ? -12.650 7.139 0.944 1.00 72.15 17 SER A CA 7
ATOM 3058 C C . SER A 1 17 ? -12.802 7.857 2.286 1.00 21.21 17 SER A C 7
ATOM 3059 O O . SER A 1 17 ? -12.187 7.465 3.277 1.00 73.42 17 SER A O 7
ATOM 3067 N N . ALA A 1 18 ? -13.624 8.896 2.276 1.00 61.14 18 ALA A N 7
ATOM 3068 C CA . ALA A 1 18 ? -13.864 9.672 3.480 1.00 11.22 18 ALA A CA 7
ATOM 3069 C C . ALA A 1 18 ? -14.051 8.723 4.665 1.00 24.51 18 ALA A C 7
ATOM 3070 O O . ALA A 1 18 ? -13.325 8.808 5.654 1.00 5.53 18 ALA A O 7
ATOM 3077 N N . ALA A 1 19 ? -15.028 7.838 4.526 1.00 45.51 19 ALA A N 7
ATOM 3078 C CA . ALA A 1 19 ? -15.319 6.874 5.573 1.00 64.44 19 ALA A CA 7
ATOM 3079 C C . ALA A 1 19 ? -14.006 6.310 6.120 1.00 2.11 19 ALA A C 7
ATOM 3080 O O . ALA A 1 19 ? -13.837 6.185 7.332 1.00 13.21 19 ALA A O 7
ATOM 3087 N N . GLU A 1 20 ? -13.109 5.985 5.200 1.00 33.24 20 GLU A N 7
ATOM 3088 C CA . GLU A 1 20 ? -11.817 5.437 5.576 1.00 43.42 20 GLU A CA 7
ATOM 3089 C C . GLU A 1 20 ? -10.877 6.557 6.027 1.00 1.32 20 GLU A C 7
ATOM 3090 O O . GLU A 1 20 ? -9.767 6.687 5.512 1.00 34.32 20 GLU A O 7
ATOM 3103 N N . ALA A 1 21 ? -11.356 7.338 6.985 1.00 44.25 21 ALA A N 7
ATOM 3104 C CA . ALA A 1 21 ? -10.572 8.443 7.511 1.00 20.21 21 ALA A CA 7
ATOM 3105 C C . ALA A 1 21 ? -10.625 8.417 9.040 1.00 60.21 21 ALA A C 7
ATOM 3106 O O . ALA A 1 21 ? -9.588 8.381 9.700 1.00 3.20 21 ALA A O 7
ATOM 3113 N N . TYR A 1 22 ? -11.844 8.436 9.558 1.00 31.33 22 TYR A N 7
ATOM 3114 C CA . TYR A 1 22 ? -12.046 8.415 10.997 1.00 20.21 22 TYR A CA 7
ATOM 3115 C C . TYR A 1 22 ? -12.292 6.989 11.496 1.00 54.44 22 TYR A C 7
ATOM 3116 O O . TYR A 1 22 ? -11.799 6.604 12.554 1.00 10.25 22 TYR A O 7
ATOM 3134 N N . ALA A 1 23 ? -13.055 6.245 10.709 1.00 55.13 23 ALA A N 7
ATOM 3135 C CA . ALA A 1 23 ? -13.373 4.871 11.057 1.00 74.31 23 ALA A CA 7
ATOM 3136 C C . ALA A 1 23 ? -12.076 4.098 11.303 1.00 42.24 23 ALA A C 7
ATOM 3137 O O . ALA A 1 23 ? -11.931 3.430 12.325 1.00 10.23 23 ALA A O 7
ATOM 3144 N N . LYS A 1 24 ? -11.165 4.215 10.348 1.00 50.34 24 LYS A N 7
ATOM 3145 C CA . LYS A 1 24 ? -9.884 3.536 10.447 1.00 13.35 24 LYS A CA 7
ATOM 3146 C C . LYS A 1 24 ? -9.261 3.830 11.814 1.00 53.24 24 LYS A C 7
ATOM 3147 O O . LYS A 1 24 ? -8.549 2.994 12.368 1.00 52.41 24 LYS A O 7
ATOM 3165 N N . ARG A 1 25 ? -9.552 5.021 12.317 1.00 31.32 25 ARG A N 7
ATOM 3166 C CA . ARG A 1 25 ? -9.029 5.435 13.608 1.00 54.40 25 ARG A CA 7
ATOM 3167 C C . ARG A 1 25 ? -9.912 4.898 14.736 1.00 73.41 25 ARG A C 7
ATOM 3168 O O . ARG A 1 25 ? -9.448 4.720 15.861 1.00 35.01 25 ARG A O 7
ATOM 3188 N N . ILE A 1 26 ? -11.169 4.653 14.395 1.00 12.51 26 ILE A N 7
ATOM 3189 C CA . ILE A 1 26 ? -12.121 4.140 15.365 1.00 32.51 26 ILE A CA 7
ATOM 3190 C C . ILE A 1 26 ? -11.677 2.748 15.821 1.00 15.10 26 ILE A C 7
ATOM 3191 O O . ILE A 1 26 ? -11.460 2.521 17.010 1.00 32.51 26 ILE A O 7
ATOM 3207 N N . ALA A 1 27 ? -11.556 1.853 14.851 1.00 10.53 27 ALA A N 7
ATOM 3208 C CA . ALA A 1 27 ? -11.142 0.490 15.138 1.00 11.51 27 ALA A CA 7
ATOM 3209 C C . ALA A 1 27 ? -9.905 0.516 16.039 1.00 55.53 27 ALA A C 7
ATOM 3210 O O . ALA A 1 27 ? -9.865 -0.163 17.063 1.00 22.21 27 ALA A O 7
ATOM 3217 N N . GLU A 1 28 ? -8.927 1.308 15.624 1.00 73.00 28 GLU A N 7
ATOM 3218 C CA . GLU A 1 28 ? -7.693 1.431 16.380 1.00 2.54 28 GLU A CA 7
ATOM 3219 C C . GLU A 1 28 ? -7.999 1.669 17.861 1.00 42.45 28 GLU A C 7
ATOM 3220 O O . GLU A 1 28 ? -7.614 0.871 18.714 1.00 52.23 28 GLU A O 7
ATOM 3233 N N . ALA A 1 29 ? -8.688 2.771 18.120 1.00 61.12 29 ALA A N 7
ATOM 3234 C CA . ALA A 1 29 ? -9.050 3.124 19.482 1.00 21.11 29 ALA A CA 7
ATOM 3235 C C . ALA A 1 29 ? -9.635 1.897 20.184 1.00 72.11 29 ALA A C 7
ATOM 3236 O O . ALA A 1 29 ? -9.103 1.443 21.196 1.00 51.41 29 ALA A O 7
ATOM 3243 N N . MET A 1 30 ? -10.723 1.394 19.619 1.00 50.43 30 MET A N 7
ATOM 3244 C CA . MET A 1 30 ? -11.386 0.229 20.178 1.00 75.44 30 MET A CA 7
ATOM 3245 C C . MET A 1 30 ? -10.366 -0.793 20.684 1.00 50.13 30 MET A C 7
ATOM 3246 O O . MET A 1 30 ? -10.354 -1.130 21.867 1.00 73.14 30 MET A O 7
ATOM 3260 N N . ALA A 1 31 ? -9.534 -1.257 19.763 1.00 52.12 31 ALA A N 7
ATOM 3261 C CA . ALA A 1 31 ? -8.512 -2.233 20.101 1.00 74.21 31 ALA A CA 7
ATOM 3262 C C . ALA A 1 31 ? -7.891 -1.868 21.451 1.00 73.23 31 ALA A C 7
ATOM 3263 O O . ALA A 1 31 ? -7.582 -0.704 21.701 1.00 25.52 31 ALA A O 7
ATOM 3270 N N . LYS A 1 32 ? -7.728 -2.884 22.285 1.00 63.52 32 LYS A N 7
ATOM 3271 C CA . LYS A 1 32 ? -7.149 -2.685 23.603 1.00 71.33 32 LYS A CA 7
ATOM 3272 C C . LYS A 1 32 ? -8.095 -1.827 24.446 1.00 63.33 32 LYS A C 7
ATOM 3273 O O . LYS A 1 32 ? -7.662 -1.156 25.381 1.00 21.23 32 LYS A O 7
ATOM 3291 N N . GLY A 1 33 ? -9.368 -1.877 24.084 1.00 33.10 33 GLY A N 7
ATOM 3292 C CA . GLY A 1 33 ? -10.379 -1.113 24.795 1.00 2.24 33 GLY A CA 7
ATOM 3293 C C . GLY A 1 33 ? -10.966 -1.924 25.952 1.00 14.11 33 GLY A C 7
ATOM 3294 O O . GLY A 1 33 ? -10.228 -2.502 26.748 1.00 42.40 33 GLY A O 7
ATOM 3298 N N . ARG A 1 1 ? -1.443 10.964 -10.304 1.00 22.02 1 ARG A N 8
ATOM 3299 C CA . ARG A 1 1 ? -1.566 11.546 -8.978 1.00 42.11 1 ARG A CA 8
ATOM 3300 C C . ARG A 1 1 ? -1.532 10.450 -7.912 1.00 23.44 1 ARG A C 8
ATOM 3301 O O . ARG A 1 1 ? -2.141 10.590 -6.852 1.00 62.03 1 ARG A O 8
ATOM 3321 N N . GLY A 1 2 ? -0.813 9.382 -8.229 1.00 13.45 2 GLY A N 8
ATOM 3322 C CA . GLY A 1 2 ? -0.692 8.262 -7.311 1.00 1.53 2 GLY A CA 8
ATOM 3323 C C . GLY A 1 2 ? -0.039 8.698 -5.997 1.00 53.32 2 GLY A C 8
ATOM 3324 O O . GLY A 1 2 ? -0.258 9.816 -5.532 1.00 61.12 2 GLY A O 8
ATOM 3328 N N . LYS A 1 3 ? 0.749 7.793 -5.436 1.00 51.12 3 LYS A N 8
ATOM 3329 C CA . LYS A 1 3 ? 1.435 8.070 -4.185 1.00 53.14 3 LYS A CA 8
ATOM 3330 C C . LYS A 1 3 ? 2.260 9.350 -4.334 1.00 20.21 3 LYS A C 8
ATOM 3331 O O . LYS A 1 3 ? 2.763 9.646 -5.417 1.00 12.44 3 LYS A O 8
ATOM 3349 N N . TRP A 1 4 ? 2.374 10.074 -3.230 1.00 71.22 4 TRP A N 8
ATOM 3350 C CA . TRP A 1 4 ? 3.130 11.315 -3.224 1.00 35.12 4 TRP A CA 8
ATOM 3351 C C . TRP A 1 4 ? 4.301 11.150 -2.253 1.00 54.51 4 TRP A C 8
ATOM 3352 O O . TRP A 1 4 ? 4.520 10.065 -1.718 1.00 64.11 4 TRP A O 8
ATOM 3373 N N . THR A 1 5 ? 5.022 12.244 -2.055 1.00 53.21 5 THR A N 8
ATOM 3374 C CA . THR A 1 5 ? 6.165 12.235 -1.158 1.00 72.12 5 THR A CA 8
ATOM 3375 C C . THR A 1 5 ? 6.144 13.470 -0.255 1.00 61.31 5 THR A C 8
ATOM 3376 O O . THR A 1 5 ? 6.391 14.584 -0.715 1.00 33.31 5 THR A O 8
ATOM 3387 N N . TYR A 1 6 ? 5.847 13.230 1.014 1.00 44.52 6 TYR A N 8
ATOM 3388 C CA . TYR A 1 6 ? 5.791 14.309 1.986 1.00 43.35 6 TYR A CA 8
ATOM 3389 C C . TYR A 1 6 ? 7.116 14.437 2.740 1.00 43.42 6 TYR A C 8
ATOM 3390 O O . TYR A 1 6 ? 7.789 15.463 2.650 1.00 10.42 6 TYR A O 8
ATOM 3408 N N . ASN A 1 7 ? 7.452 13.381 3.466 1.00 53.21 7 ASN A N 8
ATOM 3409 C CA . ASN A 1 7 ? 8.684 13.363 4.235 1.00 22.32 7 ASN A CA 8
ATOM 3410 C C . ASN A 1 7 ? 9.649 12.347 3.620 1.00 42.32 7 ASN A C 8
ATOM 3411 O O . ASN A 1 7 ? 10.282 11.574 4.337 1.00 61.44 7 ASN A O 8
ATOM 3422 N N . GLY A 1 8 ? 9.731 12.383 2.298 1.00 63.21 8 GLY A N 8
ATOM 3423 C CA . GLY A 1 8 ? 10.608 11.475 1.578 1.00 44.31 8 GLY A CA 8
ATOM 3424 C C . GLY A 1 8 ? 10.126 10.029 1.707 1.00 24.12 8 GLY A C 8
ATOM 3425 O O . GLY A 1 8 ? 10.935 9.103 1.752 1.00 51.01 8 GLY A O 8
ATOM 3429 N N . ILE A 1 9 ? 8.811 9.880 1.763 1.00 21.05 9 ILE A N 8
ATOM 3430 C CA . ILE A 1 9 ? 8.212 8.562 1.887 1.00 53.03 9 ILE A CA 8
ATOM 3431 C C . ILE A 1 9 ? 6.879 8.541 1.136 1.00 34.42 9 ILE A C 8
ATOM 3432 O O . ILE A 1 9 ? 6.131 9.517 1.163 1.00 44.32 9 ILE A O 8
ATOM 3448 N N . THR A 1 10 ? 6.621 7.416 0.484 1.00 0.34 10 THR A N 8
ATOM 3449 C CA . THR A 1 10 ? 5.391 7.255 -0.272 1.00 60.22 10 THR A CA 8
ATOM 3450 C C . THR A 1 10 ? 4.218 6.977 0.670 1.00 61.41 10 THR A C 8
ATOM 3451 O O . THR A 1 10 ? 4.192 5.951 1.348 1.00 11.15 10 THR A O 8
ATOM 3462 N N . TYR A 1 11 ? 3.276 7.908 0.681 1.00 2.33 11 TYR A N 8
ATOM 3463 C CA . TYR A 1 11 ? 2.103 7.776 1.529 1.00 44.40 11 TYR A CA 8
ATOM 3464 C C . TYR A 1 11 ? 1.017 6.950 0.838 1.00 63.43 11 TYR A C 8
ATOM 3465 O O . TYR A 1 11 ? 0.999 6.843 -0.388 1.00 13.24 11 TYR A O 8
ATOM 3483 N N . GLU A 1 12 ? 0.139 6.385 1.653 1.00 11.34 12 GLU A N 8
ATOM 3484 C CA . GLU A 1 12 ? -0.948 5.571 1.136 1.00 43.23 12 GLU A CA 8
ATOM 3485 C C . GLU A 1 12 ? -2.219 6.411 0.994 1.00 31.44 12 GLU A C 8
ATOM 3486 O O . GLU A 1 12 ? -3.097 6.084 0.197 1.00 12.24 12 GLU A O 8
ATOM 3499 N N . GLY A 1 13 ? -2.277 7.476 1.780 1.00 31.44 13 GLY A N 8
ATOM 3500 C CA . GLY A 1 13 ? -3.426 8.364 1.753 1.00 55.20 13 GLY A CA 8
ATOM 3501 C C . GLY A 1 13 ? -4.000 8.562 3.158 1.00 51.25 13 GLY A C 8
ATOM 3502 O O . GLY A 1 13 ? -3.946 9.663 3.705 1.00 64.53 13 GLY A O 8
ATOM 3506 N N . GLY A 1 14 ? -4.537 7.480 3.701 1.00 60.31 14 GLY A N 8
ATOM 3507 C CA . GLY A 1 14 ? -5.120 7.521 5.031 1.00 32.41 14 GLY A CA 8
ATOM 3508 C C . GLY A 1 14 ? -6.644 7.393 4.966 1.00 5.12 14 GLY A C 8
ATOM 3509 O O . GLY A 1 14 ? -7.364 8.292 5.396 1.00 12.35 14 GLY A O 8
ATOM 3513 N N . GLY A 1 15 ? -7.089 6.269 4.425 1.00 63.31 15 GLY A N 8
ATOM 3514 C CA . GLY A 1 15 ? -8.513 6.012 4.298 1.00 32.11 15 GLY A CA 8
ATOM 3515 C C . GLY A 1 15 ? -9.140 6.913 3.232 1.00 11.24 15 GLY A C 8
ATOM 3516 O O . GLY A 1 15 ? -9.376 6.478 2.106 1.00 23.34 15 GLY A O 8
ATOM 3520 N N . GLY A 1 16 ? -9.393 8.153 3.625 1.00 25.04 16 GLY A N 8
ATOM 3521 C CA . GLY A 1 16 ? -9.988 9.119 2.718 1.00 45.30 16 GLY A CA 8
ATOM 3522 C C . GLY A 1 16 ? -10.522 10.333 3.482 1.00 24.41 16 GLY A C 8
ATOM 3523 O O . GLY A 1 16 ? -9.936 11.413 3.426 1.00 20.22 16 GLY A O 8
ATOM 3527 N N . SER A 1 17 ? -11.627 10.114 4.178 1.00 33.52 17 SER A N 8
ATOM 3528 C CA . SER A 1 17 ? -12.247 11.176 4.953 1.00 61.54 17 SER A CA 8
ATOM 3529 C C . SER A 1 17 ? -11.514 11.348 6.284 1.00 3.23 17 SER A C 8
ATOM 3530 O O . SER A 1 17 ? -11.323 10.382 7.022 1.00 43.53 17 SER A O 8
ATOM 3538 N N . ALA A 1 18 ? -11.123 12.586 6.552 1.00 64.53 18 ALA A N 8
ATOM 3539 C CA . ALA A 1 18 ? -10.415 12.897 7.782 1.00 45.33 18 ALA A CA 8
ATOM 3540 C C . ALA A 1 18 ? -11.075 12.157 8.947 1.00 44.13 18 ALA A C 8
ATOM 3541 O O . ALA A 1 18 ? -10.392 11.530 9.755 1.00 63.10 18 ALA A O 8
ATOM 3548 N N . ALA A 1 19 ? -12.395 12.255 8.996 1.00 70.51 19 ALA A N 8
ATOM 3549 C CA . ALA A 1 19 ? -13.155 11.602 10.049 1.00 61.05 19 ALA A CA 8
ATOM 3550 C C . ALA A 1 19 ? -12.950 10.089 9.956 1.00 32.41 19 ALA A C 8
ATOM 3551 O O . ALA A 1 19 ? -12.687 9.432 10.962 1.00 21.42 19 ALA A O 8
ATOM 3558 N N . GLU A 1 20 ? -13.079 9.579 8.740 1.00 40.42 20 GLU A N 8
ATOM 3559 C CA . GLU A 1 20 ? -12.911 8.156 8.503 1.00 74.41 20 GLU A CA 8
ATOM 3560 C C . GLU A 1 20 ? -11.450 7.840 8.179 1.00 61.23 20 GLU A C 8
ATOM 3561 O O . GLU A 1 20 ? -11.166 7.085 7.250 1.00 25.33 20 GLU A O 8
ATOM 3574 N N . ALA A 1 21 ? -10.562 8.434 8.962 1.00 64.21 21 ALA A N 8
ATOM 3575 C CA . ALA A 1 21 ? -9.136 8.225 8.770 1.00 55.33 21 ALA A CA 8
ATOM 3576 C C . ALA A 1 21 ? -8.516 7.733 10.079 1.00 53.20 21 ALA A C 8
ATOM 3577 O O . ALA A 1 21 ? -7.792 6.739 10.092 1.00 73.11 21 ALA A O 8
ATOM 3584 N N . TYR A 1 22 ? -8.823 8.452 11.149 1.00 41.33 22 TYR A N 8
ATOM 3585 C CA . TYR A 1 22 ? -8.305 8.101 12.460 1.00 4.31 22 TYR A CA 8
ATOM 3586 C C . TYR A 1 22 ? -9.300 7.228 13.227 1.00 2.43 22 TYR A C 8
ATOM 3587 O O . TYR A 1 22 ? -8.905 6.283 13.908 1.00 35.03 22 TYR A O 8
ATOM 3605 N N . ALA A 1 23 ? -10.571 7.577 13.091 1.00 21.43 23 ALA A N 8
ATOM 3606 C CA . ALA A 1 23 ? -11.626 6.837 13.763 1.00 24.33 23 ALA A CA 8
ATOM 3607 C C . ALA A 1 23 ? -11.514 5.355 13.400 1.00 73.34 23 ALA A C 8
ATOM 3608 O O . ALA A 1 23 ? -11.484 4.496 14.280 1.00 12.30 23 ALA A O 8
ATOM 3615 N N . LYS A 1 24 ? -11.456 5.100 12.101 1.00 72.23 24 LYS A N 8
ATOM 3616 C CA . LYS A 1 24 ? -11.349 3.736 11.610 1.00 41.43 24 LYS A CA 8
ATOM 3617 C C . LYS A 1 24 ? -10.264 2.999 12.397 1.00 1.31 24 LYS A C 8
ATOM 3618 O O . LYS A 1 24 ? -10.384 1.803 12.655 1.00 63.52 24 LYS A O 8
ATOM 3636 N N . ARG A 1 25 ? -9.229 3.745 12.757 1.00 34.43 25 ARG A N 8
ATOM 3637 C CA . ARG A 1 25 ? -8.124 3.177 13.510 1.00 21.22 25 ARG A CA 8
ATOM 3638 C C . ARG A 1 25 ? -8.485 3.082 14.994 1.00 52.40 25 ARG A C 8
ATOM 3639 O O . ARG A 1 25 ? -8.014 2.189 15.696 1.00 71.34 25 ARG A O 8
ATOM 3659 N N . ILE A 1 26 ? -9.318 4.017 15.428 1.00 31.10 26 ILE A N 8
ATOM 3660 C CA . ILE A 1 26 ? -9.748 4.050 16.816 1.00 40.33 26 ILE A CA 8
ATOM 3661 C C . ILE A 1 26 ? -10.430 2.726 17.166 1.00 55.54 26 ILE A C 8
ATOM 3662 O O . ILE A 1 26 ? -10.008 2.031 18.087 1.00 25.45 26 ILE A O 8
ATOM 3678 N N . ALA A 1 27 ? -11.475 2.418 16.411 1.00 10.41 27 ALA A N 8
ATOM 3679 C CA . ALA A 1 27 ? -12.220 1.190 16.630 1.00 53.40 27 ALA A CA 8
ATOM 3680 C C . ALA A 1 27 ? -11.245 0.015 16.712 1.00 24.40 27 ALA A C 8
ATOM 3681 O O . ALA A 1 27 ? -11.281 -0.761 17.666 1.00 63.11 27 ALA A O 8
ATOM 3688 N N . GLU A 1 28 ? -10.396 -0.080 15.699 1.00 23.23 28 GLU A N 8
ATOM 3689 C CA . GLU A 1 28 ? -9.412 -1.148 15.645 1.00 60.31 28 GLU A CA 8
ATOM 3690 C C . GLU A 1 28 ? -8.671 -1.256 16.979 1.00 0.12 28 GLU A C 8
ATOM 3691 O O . GLU A 1 28 ? -8.752 -2.279 17.657 1.00 3.03 28 GLU A O 8
ATOM 3704 N N . ALA A 1 29 ? -7.966 -0.186 17.316 1.00 62.00 29 ALA A N 8
ATOM 3705 C CA . ALA A 1 29 ? -7.211 -0.147 18.557 1.00 31.40 29 ALA A CA 8
ATOM 3706 C C . ALA A 1 29 ? -8.069 -0.717 19.689 1.00 51.24 29 ALA A C 8
ATOM 3707 O O . ALA A 1 29 ? -7.717 -1.731 20.290 1.00 42.53 29 ALA A O 8
ATOM 3714 N N . MET A 1 30 ? -9.179 -0.040 19.945 1.00 42.02 30 MET A N 8
ATOM 3715 C CA . MET A 1 30 ? -10.090 -0.466 20.994 1.00 41.24 30 MET A CA 8
ATOM 3716 C C . MET A 1 30 ? -10.260 -1.986 20.988 1.00 72.30 30 MET A C 8
ATOM 3717 O O . MET A 1 30 ? -10.030 -2.644 22.002 1.00 71.14 30 MET A O 8
ATOM 3731 N N . ALA A 1 31 ? -10.662 -2.500 19.835 1.00 71.51 31 ALA A N 8
ATOM 3732 C CA . ALA A 1 31 ? -10.866 -3.931 19.684 1.00 61.20 31 ALA A CA 8
ATOM 3733 C C . ALA A 1 31 ? -9.739 -4.681 20.397 1.00 2.43 31 ALA A C 8
ATOM 3734 O O . ALA A 1 31 ? -8.576 -4.288 20.311 1.00 32.43 31 ALA A O 8
ATOM 3741 N N . LYS A 1 32 ? -10.122 -5.746 21.086 1.00 55.35 32 LYS A N 8
ATOM 3742 C CA . LYS A 1 32 ? -9.159 -6.554 21.813 1.00 4.43 32 LYS A CA 8
ATOM 3743 C C . LYS A 1 32 ? -9.659 -7.998 21.882 1.00 44.02 32 LYS A C 8
ATOM 3744 O O . LYS A 1 32 ? -10.859 -8.238 22.000 1.00 72.14 32 LYS A O 8
ATOM 3762 N N . GLY A 1 33 ? -8.712 -8.922 21.805 1.00 35.20 33 GLY A N 8
ATOM 3763 C CA . GLY A 1 33 ? -9.042 -10.337 21.857 1.00 41.52 33 GLY A CA 8
ATOM 3764 C C . GLY A 1 33 ? -8.296 -11.032 22.998 1.00 54.32 33 GLY A C 8
ATOM 3765 O O . GLY A 1 33 ? -7.342 -11.770 22.761 1.00 23.21 33 GLY A O 8
ATOM 3769 N N . ARG A 1 1 ? -3.803 10.840 -9.224 1.00 61.22 1 ARG A N 9
ATOM 3770 C CA . ARG A 1 1 ? -3.967 10.690 -7.788 1.00 74.13 1 ARG A CA 9
ATOM 3771 C C . ARG A 1 1 ? -2.615 10.813 -7.083 1.00 60.24 1 ARG A C 9
ATOM 3772 O O . ARG A 1 1 ? -1.641 10.179 -7.486 1.00 71.33 1 ARG A O 9
ATOM 3792 N N . GLY A 1 2 ? -2.598 11.633 -6.043 1.00 53.11 2 GLY A N 9
ATOM 3793 C CA . GLY A 1 2 ? -1.381 11.847 -5.278 1.00 54.24 2 GLY A CA 9
ATOM 3794 C C . GLY A 1 2 ? -1.108 13.341 -5.090 1.00 20.21 2 GLY A C 9
ATOM 3795 O O . GLY A 1 2 ? -1.585 14.166 -5.867 1.00 71.24 2 GLY A O 9
ATOM 3799 N N . LYS A 1 3 ? -0.341 13.643 -4.053 1.00 2.02 3 LYS A N 9
ATOM 3800 C CA . LYS A 1 3 ? 0.002 15.023 -3.752 1.00 72.23 3 LYS A CA 9
ATOM 3801 C C . LYS A 1 3 ? 1.431 15.302 -4.220 1.00 44.23 3 LYS A C 9
ATOM 3802 O O . LYS A 1 3 ? 1.645 16.097 -5.134 1.00 51.05 3 LYS A O 9
ATOM 3820 N N . TRP A 1 4 ? 2.374 14.633 -3.572 1.00 54.12 4 TRP A N 9
ATOM 3821 C CA . TRP A 1 4 ? 3.777 14.799 -3.911 1.00 11.54 4 TRP A CA 9
ATOM 3822 C C . TRP A 1 4 ? 4.503 13.496 -3.572 1.00 74.21 4 TRP A C 9
ATOM 3823 O O . TRP A 1 4 ? 3.873 12.513 -3.185 1.00 34.03 4 TRP A O 9
ATOM 3844 N N . THR A 1 5 ? 5.818 13.530 -3.731 1.00 34.44 5 THR A N 9
ATOM 3845 C CA . THR A 1 5 ? 6.636 12.363 -3.447 1.00 31.15 5 THR A CA 9
ATOM 3846 C C . THR A 1 5 ? 7.952 12.782 -2.789 1.00 11.05 5 THR A C 9
ATOM 3847 O O . THR A 1 5 ? 8.843 13.307 -3.454 1.00 1.41 5 THR A O 9
ATOM 3858 N N . TYR A 1 6 ? 8.032 12.534 -1.490 1.00 23.14 6 TYR A N 9
ATOM 3859 C CA . TYR A 1 6 ? 9.225 12.879 -0.734 1.00 73.11 6 TYR A CA 9
ATOM 3860 C C . TYR A 1 6 ? 10.187 11.692 -0.657 1.00 2.14 6 TYR A C 9
ATOM 3861 O O . TYR A 1 6 ? 11.312 11.767 -1.149 1.00 52.23 6 TYR A O 9
ATOM 3879 N N . ASN A 1 7 ? 9.710 10.624 -0.034 1.00 44.22 7 ASN A N 9
ATOM 3880 C CA . ASN A 1 7 ? 10.515 9.423 0.114 1.00 13.12 7 ASN A CA 9
ATOM 3881 C C . ASN A 1 7 ? 9.760 8.232 -0.480 1.00 14.42 7 ASN A C 9
ATOM 3882 O O . ASN A 1 7 ? 9.387 7.307 0.240 1.00 2.21 7 ASN A O 9
ATOM 3893 N N . GLY A 1 8 ? 9.556 8.294 -1.788 1.00 1.35 8 GLY A N 9
ATOM 3894 C CA . GLY A 1 8 ? 8.852 7.233 -2.487 1.00 22.45 8 GLY A CA 9
ATOM 3895 C C . GLY A 1 8 ? 7.482 6.975 -1.856 1.00 2.32 8 GLY A C 9
ATOM 3896 O O . GLY A 1 8 ? 7.034 5.832 -1.782 1.00 12.34 8 GLY A O 9
ATOM 3900 N N . ILE A 1 9 ? 6.855 8.057 -1.417 1.00 44.14 9 ILE A N 9
ATOM 3901 C CA . ILE A 1 9 ? 5.546 7.963 -0.795 1.00 74.24 9 ILE A CA 9
ATOM 3902 C C . ILE A 1 9 ? 4.678 9.132 -1.265 1.00 13.24 9 ILE A C 9
ATOM 3903 O O . ILE A 1 9 ? 5.182 10.230 -1.498 1.00 32.33 9 ILE A O 9
ATOM 3919 N N . THR A 1 10 ? 3.388 8.857 -1.389 1.00 54.23 10 THR A N 9
ATOM 3920 C CA . THR A 1 10 ? 2.445 9.873 -1.826 1.00 72.35 10 THR A CA 9
ATOM 3921 C C . THR A 1 10 ? 1.524 10.277 -0.674 1.00 33.13 10 THR A C 9
ATOM 3922 O O . THR A 1 10 ? 0.860 9.429 -0.078 1.00 42.41 10 THR A O 9
ATOM 3933 N N . TYR A 1 11 ? 1.512 11.572 -0.394 1.00 24.23 11 TYR A N 9
ATOM 3934 C CA . TYR A 1 11 ? 0.684 12.099 0.677 1.00 34.32 11 TYR A CA 9
ATOM 3935 C C . TYR A 1 11 ? -0.650 12.617 0.134 1.00 3.13 11 TYR A C 9
ATOM 3936 O O . TYR A 1 11 ? -0.791 12.838 -1.067 1.00 61.14 11 TYR A O 9
ATOM 3954 N N . GLU A 1 12 ? -1.594 12.796 1.046 1.00 0.13 12 GLU A N 9
ATOM 3955 C CA . GLU A 1 12 ? -2.911 13.284 0.674 1.00 1.41 12 GLU A CA 9
ATOM 3956 C C . GLU A 1 12 ? -3.263 14.532 1.486 1.00 54.41 12 GLU A C 9
ATOM 3957 O O . GLU A 1 12 ? -4.345 14.615 2.066 1.00 51.24 12 GLU A O 9
ATOM 3970 N N . GLY A 1 13 ? -2.330 15.472 1.502 1.00 43.34 13 GLY A N 9
ATOM 3971 C CA . GLY A 1 13 ? -2.528 16.712 2.233 1.00 52.22 13 GLY A CA 9
ATOM 3972 C C . GLY A 1 13 ? -2.381 16.490 3.739 1.00 20.14 13 GLY A C 9
ATOM 3973 O O . GLY A 1 13 ? -1.471 17.032 4.364 1.00 24.34 13 GLY A O 9
ATOM 3977 N N . GLY A 1 14 ? -3.290 15.692 4.279 1.00 35.12 14 GLY A N 9
ATOM 3978 C CA . GLY A 1 14 ? -3.273 15.391 5.701 1.00 53.23 14 GLY A CA 9
ATOM 3979 C C . GLY A 1 14 ? -2.128 14.438 6.046 1.00 65.33 14 GLY A C 9
ATOM 3980 O O . GLY A 1 14 ? -1.122 14.852 6.620 1.00 10.13 14 GLY A O 9
ATOM 3984 N N . GLY A 1 15 ? -2.318 13.178 5.680 1.00 2.43 15 GLY A N 9
ATOM 3985 C CA . GLY A 1 15 ? -1.313 12.163 5.944 1.00 62.30 15 GLY A CA 9
ATOM 3986 C C . GLY A 1 15 ? -1.962 10.855 6.403 1.00 43.31 15 GLY A C 9
ATOM 3987 O O . GLY A 1 15 ? -2.893 10.869 7.206 1.00 30.13 15 GLY A O 9
ATOM 3991 N N . GLY A 1 16 ? -1.444 9.757 5.873 1.00 70.12 16 GLY A N 9
ATOM 3992 C CA . GLY A 1 16 ? -1.961 8.444 6.218 1.00 74.31 16 GLY A CA 9
ATOM 3993 C C . GLY A 1 16 ? -3.353 8.228 5.620 1.00 12.20 16 GLY A C 9
ATOM 3994 O O . GLY A 1 16 ? -4.030 9.187 5.253 1.00 14.30 16 GLY A O 9
ATOM 3998 N N . SER A 1 17 ? -3.739 6.963 5.541 1.00 42.23 17 SER A N 9
ATOM 3999 C CA . SER A 1 17 ? -5.038 6.610 4.994 1.00 63.43 17 SER A CA 9
ATOM 4000 C C . SER A 1 17 ? -6.128 6.847 6.040 1.00 34.43 17 SER A C 9
ATOM 4001 O O . SER A 1 17 ? -5.924 6.586 7.225 1.00 51.11 17 SER A O 9
ATOM 4009 N N . ALA A 1 18 ? -7.263 7.338 5.565 1.00 51.32 18 ALA A N 9
ATOM 4010 C CA . ALA A 1 18 ? -8.386 7.613 6.445 1.00 53.44 18 ALA A CA 9
ATOM 4011 C C . ALA A 1 18 ? -9.140 6.312 6.725 1.00 24.43 18 ALA A C 9
ATOM 4012 O O . ALA A 1 18 ? -9.695 6.133 7.808 1.00 75.11 18 ALA A O 9
ATOM 4019 N N . ALA A 1 19 ? -9.134 5.436 5.731 1.00 24.22 19 ALA A N 9
ATOM 4020 C CA . ALA A 1 19 ? -9.809 4.156 5.857 1.00 34.35 19 ALA A CA 9
ATOM 4021 C C . ALA A 1 19 ? -9.136 3.335 6.959 1.00 31.12 19 ALA A C 9
ATOM 4022 O O . ALA A 1 19 ? -9.813 2.737 7.795 1.00 41.25 19 ALA A O 9
ATOM 4029 N N . GLU A 1 20 ? -7.812 3.332 6.925 1.00 4.34 20 GLU A N 9
ATOM 4030 C CA . GLU A 1 20 ? -7.039 2.595 7.911 1.00 73.23 20 GLU A CA 9
ATOM 4031 C C . GLU A 1 20 ? -7.087 3.307 9.264 1.00 0.00 20 GLU A C 9
ATOM 4032 O O . GLU A 1 20 ? -7.013 2.665 10.310 1.00 35.34 20 GLU A O 9
ATOM 4045 N N . ALA A 1 21 ? -7.210 4.625 9.199 1.00 23.43 21 ALA A N 9
ATOM 4046 C CA . ALA A 1 21 ? -7.268 5.431 10.407 1.00 50.03 21 ALA A CA 9
ATOM 4047 C C . ALA A 1 21 ? -8.340 4.866 11.341 1.00 61.11 21 ALA A C 9
ATOM 4048 O O . ALA A 1 21 ? -8.023 4.310 12.391 1.00 5.02 21 ALA A O 9
ATOM 4055 N N . TYR A 1 22 ? -9.587 5.028 10.925 1.00 72.24 22 TYR A N 9
ATOM 4056 C CA . TYR A 1 22 ? -10.708 4.541 11.711 1.00 22.30 22 TYR A CA 9
ATOM 4057 C C . TYR A 1 22 ? -10.599 3.032 11.944 1.00 15.43 22 TYR A C 9
ATOM 4058 O O . TYR A 1 22 ? -10.869 2.550 13.043 1.00 31.31 22 TYR A O 9
ATOM 4076 N N . ALA A 1 23 ? -10.204 2.330 10.893 1.00 53.13 23 ALA A N 9
ATOM 4077 C CA . ALA A 1 23 ? -10.057 0.887 10.969 1.00 30.42 23 ALA A CA 9
ATOM 4078 C C . ALA A 1 23 ? -9.289 0.523 12.242 1.00 52.32 23 ALA A C 9
ATOM 4079 O O . ALA A 1 23 ? -9.599 -0.471 12.896 1.00 73.45 23 ALA A O 9
ATOM 4086 N N . LYS A 1 24 ? -8.302 1.350 12.555 1.00 20.51 24 LYS A N 9
ATOM 4087 C CA . LYS A 1 24 ? -7.487 1.128 13.738 1.00 74.22 24 LYS A CA 9
ATOM 4088 C C . LYS A 1 24 ? -8.351 1.309 14.988 1.00 42.42 24 LYS A C 9
ATOM 4089 O O . LYS A 1 24 ? -8.339 0.465 15.883 1.00 52.55 24 LYS A O 9
ATOM 4107 N N . ARG A 1 25 ? -9.079 2.416 15.009 1.00 31.03 25 ARG A N 9
ATOM 4108 C CA . ARG A 1 25 ? -9.947 2.719 16.135 1.00 42.13 25 ARG A CA 9
ATOM 4109 C C . ARG A 1 25 ? -10.972 1.601 16.331 1.00 72.42 25 ARG A C 9
ATOM 4110 O O . ARG A 1 25 ? -11.362 1.302 17.458 1.00 14.14 25 ARG A O 9
ATOM 4130 N N . ILE A 1 26 ? -11.379 1.012 15.216 1.00 54.54 26 ILE A N 9
ATOM 4131 C CA . ILE A 1 26 ? -12.352 -0.067 15.251 1.00 41.44 26 ILE A CA 9
ATOM 4132 C C . ILE A 1 26 ? -11.861 -1.159 16.202 1.00 64.51 26 ILE A C 9
ATOM 4133 O O . ILE A 1 26 ? -12.548 -1.508 17.160 1.00 31.24 26 ILE A O 9
ATOM 4149 N N . ALA A 1 27 ? -10.675 -1.670 15.904 1.00 43.41 27 ALA A N 9
ATOM 4150 C CA . ALA A 1 27 ? -10.083 -2.716 16.721 1.00 54.23 27 ALA A CA 9
ATOM 4151 C C . ALA A 1 27 ? -10.139 -2.301 18.192 1.00 12.23 27 ALA A C 9
ATOM 4152 O O . ALA A 1 27 ? -10.535 -3.090 19.049 1.00 52.31 27 ALA A O 9
ATOM 4159 N N . GLU A 1 28 ? -9.737 -1.063 18.441 1.00 63.23 28 GLU A N 9
ATOM 4160 C CA . GLU A 1 28 ? -9.736 -0.534 19.794 1.00 41.21 28 GLU A CA 9
ATOM 4161 C C . GLU A 1 28 ? -11.124 -0.679 20.421 1.00 2.33 28 GLU A C 9
ATOM 4162 O O . GLU A 1 28 ? -11.278 -1.332 21.452 1.00 3.12 28 GLU A O 9
ATOM 4175 N N . ALA A 1 29 ? -12.099 -0.059 19.773 1.00 1.32 29 ALA A N 9
ATOM 4176 C CA . ALA A 1 29 ? -13.469 -0.110 20.255 1.00 62.42 29 ALA A CA 9
ATOM 4177 C C . ALA A 1 29 ? -13.773 -1.521 20.764 1.00 50.15 29 ALA A C 9
ATOM 4178 O O . ALA A 1 29 ? -14.110 -1.704 21.932 1.00 3.03 29 ALA A O 9
ATOM 4185 N N . MET A 1 30 ? -13.644 -2.482 19.861 1.00 44.24 30 MET A N 9
ATOM 4186 C CA . MET A 1 30 ? -13.901 -3.870 20.203 1.00 25.32 30 MET A CA 9
ATOM 4187 C C . MET A 1 30 ? -13.264 -4.230 21.547 1.00 22.31 30 MET A C 9
ATOM 4188 O O . MET A 1 30 ? -13.959 -4.629 22.480 1.00 2.04 30 MET A O 9
ATOM 4202 N N . ALA A 1 31 ? -11.949 -4.077 21.603 1.00 40.23 31 ALA A N 9
ATOM 4203 C CA . ALA A 1 31 ? -11.211 -4.381 22.817 1.00 43.32 31 ALA A CA 9
ATOM 4204 C C . ALA A 1 31 ? -11.943 -3.779 24.018 1.00 43.31 31 ALA A C 9
ATOM 4205 O O . ALA A 1 31 ? -12.392 -4.505 24.903 1.00 1.33 31 ALA A O 9
ATOM 4212 N N . LYS A 1 32 ? -12.040 -2.457 24.009 1.00 31.44 32 LYS A N 9
ATOM 4213 C CA . LYS A 1 32 ? -12.710 -1.749 25.087 1.00 21.41 32 LYS A CA 9
ATOM 4214 C C . LYS A 1 32 ? -13.769 -0.816 24.497 1.00 34.25 32 LYS A C 9
ATOM 4215 O O . LYS A 1 32 ? -13.442 0.118 23.767 1.00 22.14 32 LYS A O 9
ATOM 4233 N N . GLY A 1 33 ? -15.018 -1.102 24.836 1.00 10.32 33 GLY A N 9
ATOM 4234 C CA . GLY A 1 33 ? -16.128 -0.300 24.349 1.00 4.35 33 GLY A CA 9
ATOM 4235 C C . GLY A 1 33 ? -17.267 -0.264 25.369 1.00 35.25 33 GLY A C 9
ATOM 4236 O O . GLY A 1 33 ? -18.356 0.225 25.072 1.00 32.12 33 GLY A O 9
ATOM 4240 N N . ARG A 1 1 ? -5.810 10.956 -3.455 1.00 72.54 1 ARG A N 10
ATOM 4241 C CA . ARG A 1 1 ? -6.074 9.993 -2.399 1.00 4.20 1 ARG A CA 10
ATOM 4242 C C . ARG A 1 1 ? -5.516 10.500 -1.068 1.00 4.43 1 ARG A C 10
ATOM 4243 O O . ARG A 1 1 ? -4.800 9.779 -0.375 1.00 63.53 1 ARG A O 10
ATOM 4263 N N . GLY A 1 2 ? -5.864 11.738 -0.750 1.00 14.34 2 GLY A N 10
ATOM 4264 C CA . GLY A 1 2 ? -5.407 12.350 0.486 1.00 14.55 2 GLY A CA 10
ATOM 4265 C C . GLY A 1 2 ? -3.911 12.112 0.696 1.00 64.22 2 GLY A C 10
ATOM 4266 O O . GLY A 1 2 ? -3.474 11.828 1.810 1.00 65.10 2 GLY A O 10
ATOM 4270 N N . LYS A 1 3 ? -3.166 12.236 -0.393 1.00 72.31 3 LYS A N 10
ATOM 4271 C CA . LYS A 1 3 ? -1.728 12.037 -0.343 1.00 24.01 3 LYS A CA 10
ATOM 4272 C C . LYS A 1 3 ? -1.102 13.095 0.568 1.00 15.40 3 LYS A C 10
ATOM 4273 O O . LYS A 1 3 ? -1.584 14.225 0.635 1.00 55.12 3 LYS A O 10
ATOM 4291 N N . TRP A 1 4 ? -0.039 12.692 1.247 1.00 45.22 4 TRP A N 10
ATOM 4292 C CA . TRP A 1 4 ? 0.658 13.592 2.151 1.00 74.21 4 TRP A CA 10
ATOM 4293 C C . TRP A 1 4 ? 2.034 13.892 1.553 1.00 74.32 4 TRP A C 10
ATOM 4294 O O . TRP A 1 4 ? 2.324 13.495 0.425 1.00 2.23 4 TRP A O 10
ATOM 4315 N N . THR A 1 5 ? 2.844 14.589 2.335 1.00 40.51 5 THR A N 10
ATOM 4316 C CA . THR A 1 5 ? 4.182 14.947 1.897 1.00 45.23 5 THR A CA 10
ATOM 4317 C C . THR A 1 5 ? 5.171 14.837 3.059 1.00 64.32 5 THR A C 10
ATOM 4318 O O . THR A 1 5 ? 5.125 15.632 3.996 1.00 50.11 5 THR A O 10
ATOM 4329 N N . TYR A 1 6 ? 6.043 13.844 2.960 1.00 61.14 6 TYR A N 10
ATOM 4330 C CA . TYR A 1 6 ? 7.042 13.619 3.991 1.00 73.11 6 TYR A CA 10
ATOM 4331 C C . TYR A 1 6 ? 8.334 14.376 3.678 1.00 54.53 6 TYR A C 10
ATOM 4332 O O . TYR A 1 6 ? 8.738 15.260 4.432 1.00 32.11 6 TYR A O 10
ATOM 4350 N N . ASN A 1 7 ? 8.946 14.003 2.564 1.00 53.04 7 ASN A N 10
ATOM 4351 C CA . ASN A 1 7 ? 10.184 14.636 2.141 1.00 15.24 7 ASN A CA 10
ATOM 4352 C C . ASN A 1 7 ? 10.035 15.124 0.699 1.00 44.31 7 ASN A C 10
ATOM 4353 O O . ASN A 1 7 ? 10.866 14.814 -0.153 1.00 43.54 7 ASN A O 10
ATOM 4364 N N . GLY A 1 8 ? 8.971 15.880 0.470 1.00 62.41 8 GLY A N 10
ATOM 4365 C CA . GLY A 1 8 ? 8.703 16.414 -0.855 1.00 25.53 8 GLY A CA 10
ATOM 4366 C C . GLY A 1 8 ? 8.353 15.294 -1.837 1.00 34.13 8 GLY A C 10
ATOM 4367 O O . GLY A 1 8 ? 8.580 15.424 -3.039 1.00 34.24 8 GLY A O 10
ATOM 4371 N N . ILE A 1 9 ? 7.805 14.219 -1.288 1.00 51.42 9 ILE A N 10
ATOM 4372 C CA . ILE A 1 9 ? 7.421 13.078 -2.101 1.00 35.22 9 ILE A CA 10
ATOM 4373 C C . ILE A 1 9 ? 5.978 12.686 -1.773 1.00 3.32 9 ILE A C 10
ATOM 4374 O O . ILE A 1 9 ? 5.656 12.400 -0.621 1.00 33.40 9 ILE A O 10
ATOM 4390 N N . THR A 1 10 ? 5.149 12.687 -2.806 1.00 61.12 10 THR A N 10
ATOM 4391 C CA . THR A 1 10 ? 3.749 12.335 -2.642 1.00 52.43 10 THR A CA 10
ATOM 4392 C C . THR A 1 10 ? 3.587 10.816 -2.559 1.00 15.45 10 THR A C 10
ATOM 4393 O O . THR A 1 10 ? 3.821 10.109 -3.537 1.00 25.54 10 THR A O 10
ATOM 4404 N N . TYR A 1 11 ? 3.186 10.360 -1.381 1.00 10.31 11 TYR A N 10
ATOM 4405 C CA . TYR A 1 11 ? 2.990 8.938 -1.157 1.00 14.25 11 TYR A CA 10
ATOM 4406 C C . TYR A 1 11 ? 1.569 8.514 -1.535 1.00 11.42 11 TYR A C 10
ATOM 4407 O O . TYR A 1 11 ? 0.651 9.333 -1.529 1.00 12.02 11 TYR A O 10
ATOM 4425 N N . GLU A 1 12 ? 1.432 7.236 -1.855 1.00 3.11 12 GLU A N 10
ATOM 4426 C CA . GLU A 1 12 ? 0.139 6.694 -2.235 1.00 60.31 12 GLU A CA 10
ATOM 4427 C C . GLU A 1 12 ? -0.325 5.658 -1.209 1.00 1.23 12 GLU A C 10
ATOM 4428 O O . GLU A 1 12 ? -1.416 5.775 -0.654 1.00 35.11 12 GLU A O 10
ATOM 4441 N N . GLY A 1 13 ? 0.528 4.668 -0.987 1.00 54.52 13 GLY A N 10
ATOM 4442 C CA . GLY A 1 13 ? 0.219 3.613 -0.037 1.00 53.23 13 GLY A CA 10
ATOM 4443 C C . GLY A 1 13 ? -1.261 3.231 -0.104 1.00 15.40 13 GLY A C 10
ATOM 4444 O O . GLY A 1 13 ? -1.962 3.269 0.906 1.00 10.14 13 GLY A O 10
ATOM 4448 N N . GLY A 1 14 ? -1.694 2.873 -1.304 1.00 23.41 14 GLY A N 10
ATOM 4449 C CA . GLY A 1 14 ? -3.078 2.484 -1.516 1.00 2.34 14 GLY A CA 10
ATOM 4450 C C . GLY A 1 14 ? -4.023 3.337 -0.666 1.00 44.24 14 GLY A C 10
ATOM 4451 O O . GLY A 1 14 ? -4.731 2.816 0.194 1.00 51.15 14 GLY A O 10
ATOM 4455 N N . GLY A 1 15 ? -4.002 4.634 -0.937 1.00 73.03 15 GLY A N 10
ATOM 4456 C CA . GLY A 1 15 ? -4.848 5.564 -0.209 1.00 13.01 15 GLY A CA 10
ATOM 4457 C C . GLY A 1 15 ? -4.034 6.362 0.812 1.00 71.13 15 GLY A C 10
ATOM 4458 O O . GLY A 1 15 ? -3.105 7.079 0.445 1.00 4.42 15 GLY A O 10
ATOM 4462 N N . GLY A 1 16 ? -4.413 6.210 2.072 1.00 20.01 16 GLY A N 10
ATOM 4463 C CA . GLY A 1 16 ? -3.730 6.907 3.148 1.00 3.42 16 GLY A CA 10
ATOM 4464 C C . GLY A 1 16 ? -4.701 7.259 4.277 1.00 3.50 16 GLY A C 10
ATOM 4465 O O . GLY A 1 16 ? -5.843 6.803 4.283 1.00 50.31 16 GLY A O 10
ATOM 4469 N N . SER A 1 17 ? -4.211 8.068 5.205 1.00 23.13 17 SER A N 10
ATOM 4470 C CA . SER A 1 17 ? -5.021 8.486 6.337 1.00 41.44 17 SER A CA 10
ATOM 4471 C C . SER A 1 17 ? -6.411 8.907 5.857 1.00 15.31 17 SER A C 10
ATOM 4472 O O . SER A 1 17 ? -7.364 8.914 6.635 1.00 55.32 17 SER A O 10
ATOM 4480 N N . ALA A 1 18 ? -6.484 9.248 4.579 1.00 45.12 18 ALA A N 10
ATOM 4481 C CA . ALA A 1 18 ? -7.742 9.669 3.986 1.00 3.33 18 ALA A CA 10
ATOM 4482 C C . ALA A 1 18 ? -8.803 8.596 4.237 1.00 10.21 18 ALA A C 10
ATOM 4483 O O . ALA A 1 18 ? -8.968 7.681 3.432 1.00 40.00 18 ALA A O 10
ATOM 4490 N N . ALA A 1 19 ? -9.495 8.744 5.357 1.00 13.31 19 ALA A N 10
ATOM 4491 C CA . ALA A 1 19 ? -10.536 7.799 5.724 1.00 12.20 19 ALA A CA 10
ATOM 4492 C C . ALA A 1 19 ? -9.891 6.505 6.223 1.00 21.22 19 ALA A C 10
ATOM 4493 O O . ALA A 1 19 ? -10.434 5.419 6.025 1.00 54.43 19 ALA A O 10
ATOM 4500 N N . GLU A 1 20 ? -8.741 6.663 6.861 1.00 24.44 20 GLU A N 10
ATOM 4501 C CA . GLU A 1 20 ? -8.016 5.520 7.390 1.00 25.15 20 GLU A CA 10
ATOM 4502 C C . GLU A 1 20 ? -7.541 5.806 8.817 1.00 40.44 20 GLU A C 10
ATOM 4503 O O . GLU A 1 20 ? -7.671 4.960 9.700 1.00 63.15 20 GLU A O 10
ATOM 4516 N N . ALA A 1 21 ? -7.001 7.003 8.997 1.00 31.34 21 ALA A N 10
ATOM 4517 C CA . ALA A 1 21 ? -6.507 7.411 10.301 1.00 4.32 21 ALA A CA 10
ATOM 4518 C C . ALA A 1 21 ? -7.554 7.081 11.366 1.00 75.42 21 ALA A C 10
ATOM 4519 O O . ALA A 1 21 ? -7.330 6.222 12.218 1.00 44.42 21 ALA A O 10
ATOM 4526 N N . TYR A 1 22 ? -8.677 7.779 11.282 1.00 12.13 22 TYR A N 10
ATOM 4527 C CA . TYR A 1 22 ? -9.761 7.571 12.228 1.00 65.50 22 TYR A CA 10
ATOM 4528 C C . TYR A 1 22 ? -10.118 6.087 12.333 1.00 34.42 22 TYR A C 10
ATOM 4529 O O . TYR A 1 22 ? -10.336 5.573 13.430 1.00 52.25 22 TYR A O 10
ATOM 4547 N N . ALA A 1 23 ? -10.168 5.439 11.178 1.00 10.43 23 ALA A N 10
ATOM 4548 C CA . ALA A 1 23 ? -10.496 4.025 11.127 1.00 63.33 23 ALA A CA 10
ATOM 4549 C C . ALA A 1 23 ? -9.609 3.264 12.114 1.00 30.25 23 ALA A C 10
ATOM 4550 O O . ALA A 1 23 ? -10.106 2.491 12.932 1.00 0.03 23 ALA A O 10
ATOM 4557 N N . LYS A 1 24 ? -8.312 3.509 12.006 1.00 4.20 24 LYS A N 10
ATOM 4558 C CA . LYS A 1 24 ? -7.351 2.857 12.880 1.00 60.14 24 LYS A CA 10
ATOM 4559 C C . LYS A 1 24 ? -7.807 3.005 14.333 1.00 70.45 24 LYS A C 10
ATOM 4560 O O . LYS A 1 24 ? -7.686 2.070 15.123 1.00 60.00 24 LYS A O 10
ATOM 4578 N N . ARG A 1 25 ? -8.322 4.186 14.640 1.00 22.14 25 ARG A N 10
ATOM 4579 C CA . ARG A 1 25 ? -8.797 4.468 15.984 1.00 4.15 25 ARG A CA 10
ATOM 4580 C C . ARG A 1 25 ? -10.095 3.707 16.259 1.00 14.52 25 ARG A C 10
ATOM 4581 O O . ARG A 1 25 ? -10.320 3.237 17.374 1.00 43.35 25 ARG A O 10
ATOM 4601 N N . ILE A 1 26 ? -10.917 3.610 15.224 1.00 0.24 26 ILE A N 10
ATOM 4602 C CA . ILE A 1 26 ? -12.187 2.915 15.340 1.00 35.33 26 ILE A CA 10
ATOM 4603 C C . ILE A 1 26 ? -11.945 1.508 15.890 1.00 34.44 26 ILE A C 10
ATOM 4604 O O . ILE A 1 26 ? -12.453 1.158 16.955 1.00 62.42 26 ILE A O 10
ATOM 4620 N N . ALA A 1 27 ? -11.170 0.739 15.140 1.00 20.11 27 ALA A N 10
ATOM 4621 C CA . ALA A 1 27 ? -10.854 -0.622 15.539 1.00 34.22 27 ALA A CA 10
ATOM 4622 C C . ALA A 1 27 ? -10.461 -0.637 17.018 1.00 72.32 27 ALA A C 10
ATOM 4623 O O . ALA A 1 27 ? -11.020 -1.400 17.804 1.00 24.35 27 ALA A O 10
ATOM 4630 N N . GLU A 1 28 ? -9.503 0.215 17.351 1.00 21.30 28 GLU A N 10
ATOM 4631 C CA . GLU A 1 28 ? -9.029 0.309 18.721 1.00 25.02 28 GLU A CA 10
ATOM 4632 C C . GLU A 1 28 ? -10.209 0.459 19.683 1.00 52.24 28 GLU A C 10
ATOM 4633 O O . GLU A 1 28 ? -10.434 -0.399 20.534 1.00 30.42 28 GLU A O 10
ATOM 4646 N N . ALA A 1 29 ? -10.932 1.556 19.514 1.00 15.40 29 ALA A N 10
ATOM 4647 C CA . ALA A 1 29 ? -12.084 1.830 20.356 1.00 15.12 29 ALA A CA 10
ATOM 4648 C C . ALA A 1 29 ? -12.913 0.553 20.511 1.00 42.03 29 ALA A C 10
ATOM 4649 O O . ALA A 1 29 ? -13.106 0.065 21.623 1.00 13.11 29 ALA A O 10
ATOM 4656 N N . MET A 1 30 ? -13.380 0.048 19.378 1.00 3.13 30 MET A N 10
ATOM 4657 C CA . MET A 1 30 ? -14.183 -1.163 19.374 1.00 42.13 30 MET A CA 10
ATOM 4658 C C . MET A 1 30 ? -13.602 -2.210 20.326 1.00 2.35 30 MET A C 10
ATOM 4659 O O . MET A 1 30 ? -14.300 -2.706 21.209 1.00 21.31 30 MET A O 10
ATOM 4673 N N . ALA A 1 31 ? -12.330 -2.514 20.116 1.00 63.04 31 ALA A N 10
ATOM 4674 C CA . ALA A 1 31 ? -11.647 -3.493 20.945 1.00 40.34 31 ALA A CA 10
ATOM 4675 C C . ALA A 1 31 ? -12.071 -3.304 22.403 1.00 44.04 31 ALA A C 10
ATOM 4676 O O . ALA A 1 31 ? -11.819 -2.256 22.995 1.00 13.30 31 ALA A O 10
ATOM 4683 N N . LYS A 1 32 ? -12.706 -4.335 22.939 1.00 32.30 32 LYS A N 10
ATOM 4684 C CA . LYS A 1 32 ? -13.167 -4.296 24.317 1.00 71.25 32 LYS A CA 10
ATOM 4685 C C . LYS A 1 32 ? -12.106 -4.924 25.223 1.00 74.53 32 LYS A C 10
ATOM 4686 O O . LYS A 1 32 ? -11.550 -4.254 26.090 1.00 2.54 32 LYS A O 10
ATOM 4704 N N . GLY A 1 33 ? -11.859 -6.205 24.990 1.00 25.01 33 GLY A N 10
ATOM 4705 C CA . GLY A 1 33 ? -10.874 -6.931 25.775 1.00 75.45 33 GLY A CA 10
ATOM 4706 C C . GLY A 1 33 ? -11.549 -7.964 26.680 1.00 62.10 33 GLY A C 10
ATOM 4707 O O . GLY A 1 33 ? -11.666 -9.133 26.315 1.00 42.33 33 GLY A O 10
ATOM 4711 N N . ARG A 1 1 ? -4.717 5.960 1.666 1.00 64.32 1 ARG A N 11
ATOM 4712 C CA . ARG A 1 1 ? -3.748 5.372 0.756 1.00 31.41 1 ARG A CA 11
ATOM 4713 C C . ARG A 1 1 ? -3.750 6.120 -0.578 1.00 52.41 1 ARG A C 11
ATOM 4714 O O . ARG A 1 1 ? -4.777 6.192 -1.252 1.00 64.22 1 ARG A O 11
ATOM 4734 N N . GLY A 1 2 ? -2.589 6.660 -0.920 1.00 32.35 2 GLY A N 11
ATOM 4735 C CA .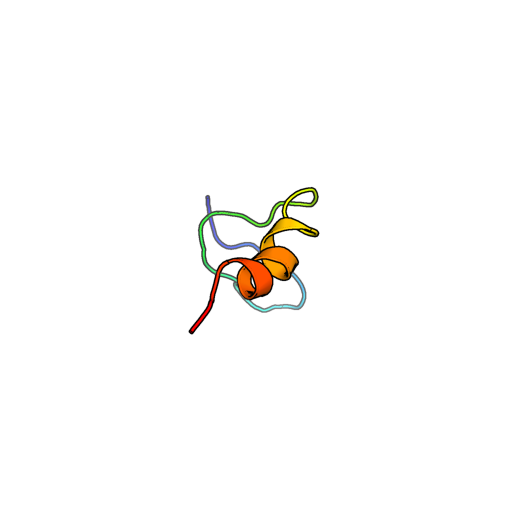 GLY A 1 2 ? -2.444 7.400 -2.161 1.00 53.41 2 GLY A CA 11
ATOM 4736 C C . GLY A 1 2 ? -1.359 8.472 -2.037 1.00 32.01 2 GLY A C 11
ATOM 4737 O O . GLY A 1 2 ? -1.560 9.491 -1.377 1.00 73.45 2 GLY A O 11
ATOM 4741 N N . LYS A 1 3 ? -0.233 8.205 -2.681 1.00 44.32 3 LYS A N 11
ATOM 4742 C CA . LYS A 1 3 ? 0.884 9.134 -2.651 1.00 45.02 3 LYS A CA 11
ATOM 4743 C C . LYS A 1 3 ? 0.441 10.477 -3.235 1.00 45.01 3 LYS A C 11
ATOM 4744 O O . LYS A 1 3 ? -0.560 10.549 -3.946 1.00 31.05 3 LYS A O 11
ATOM 4762 N N . TRP A 1 4 ? 1.209 11.508 -2.914 1.00 23.21 4 TRP A N 11
ATOM 4763 C CA . TRP A 1 4 ? 0.909 12.845 -3.398 1.00 34.42 4 TRP A CA 11
ATOM 4764 C C . TRP A 1 4 ? 2.217 13.483 -3.868 1.00 62.43 4 TRP A C 11
ATOM 4765 O O . TRP A 1 4 ? 3.287 13.171 -3.347 1.00 33.31 4 TRP A O 11
ATOM 4786 N N . THR A 1 5 ? 2.089 14.365 -4.849 1.00 23.53 5 THR A N 11
ATOM 4787 C CA . THR A 1 5 ? 3.248 15.049 -5.395 1.00 44.24 5 THR A CA 11
ATOM 4788 C C . THR A 1 5 ? 3.208 16.536 -5.036 1.00 60.14 5 THR A C 11
ATOM 4789 O O . THR A 1 5 ? 2.532 17.320 -5.700 1.00 51.31 5 THR A O 11
ATOM 4800 N N . TYR A 1 6 ? 3.941 16.879 -3.987 1.00 74.50 6 TYR A N 11
ATOM 4801 C CA . TYR A 1 6 ? 3.997 18.257 -3.532 1.00 1.33 6 TYR A CA 11
ATOM 4802 C C . TYR A 1 6 ? 5.350 18.889 -3.864 1.00 4.35 6 TYR A C 11
ATOM 4803 O O . TYR A 1 6 ? 6.318 18.716 -3.125 1.00 24.23 6 TYR A O 11
ATOM 4821 N N . ASN A 1 7 ? 5.374 19.609 -4.975 1.00 45.53 7 ASN A N 11
ATOM 4822 C CA . ASN A 1 7 ? 6.593 20.268 -5.414 1.00 40.30 7 ASN A CA 11
ATOM 4823 C C . ASN A 1 7 ? 7.793 19.373 -5.100 1.00 22.11 7 ASN A C 11
ATOM 4824 O O . ASN A 1 7 ? 8.733 19.800 -4.431 1.00 40.33 7 ASN A O 11
ATOM 4835 N N . GLY A 1 8 ? 7.722 18.147 -5.597 1.00 65.13 8 GLY A N 11
ATOM 4836 C CA . GLY A 1 8 ? 8.792 17.188 -5.378 1.00 74.52 8 GLY A CA 11
ATOM 4837 C C . GLY A 1 8 ? 8.520 15.882 -6.129 1.00 15.40 8 GLY A C 11
ATOM 4838 O O . GLY A 1 8 ? 8.374 15.883 -7.350 1.00 42.54 8 GLY A O 11
ATOM 4842 N N . ILE A 1 9 ? 8.459 14.800 -5.367 1.00 11.30 9 ILE A N 11
ATOM 4843 C CA . ILE A 1 9 ? 8.207 13.491 -5.945 1.00 11.11 9 ILE A CA 11
ATOM 4844 C C . ILE A 1 9 ? 7.027 12.838 -5.222 1.00 70.04 9 ILE A C 11
ATOM 4845 O O . ILE A 1 9 ? 6.360 13.478 -4.411 1.00 53.23 9 ILE A O 11
ATOM 4861 N N . THR A 1 10 ? 6.806 11.572 -5.543 1.00 32.42 10 THR A N 11
ATOM 4862 C CA . THR A 1 10 ? 5.718 10.825 -4.934 1.00 70.33 10 THR A CA 11
ATOM 4863 C C . THR A 1 10 ? 5.972 10.638 -3.437 1.00 74.42 10 THR A C 11
ATOM 4864 O O . THR A 1 10 ? 6.943 9.994 -3.044 1.00 61.32 10 THR A O 11
ATOM 4875 N N . TYR A 1 11 ? 5.081 11.212 -2.642 1.00 52.34 11 TYR A N 11
ATOM 4876 C CA . TYR A 1 11 ? 5.196 11.117 -1.197 1.00 71.00 11 TYR A CA 11
ATOM 4877 C C . TYR A 1 11 ? 4.295 10.009 -0.647 1.00 65.22 11 TYR A C 11
ATOM 4878 O O . TYR A 1 11 ? 3.349 9.587 -1.310 1.00 14.43 11 TYR A O 11
ATOM 4896 N N . GLU A 1 12 ? 4.623 9.568 0.559 1.00 55.42 12 GLU A N 11
ATOM 4897 C CA . GLU A 1 12 ? 3.855 8.517 1.205 1.00 2.43 12 GLU A CA 11
ATOM 4898 C C . GLU A 1 12 ? 2.979 9.105 2.314 1.00 64.32 12 GLU A C 11
ATOM 4899 O O . GLU A 1 12 ? 3.222 10.218 2.778 1.00 64.24 12 GLU A O 11
ATOM 4912 N N . GLY A 1 13 ? 1.979 8.330 2.707 1.00 51.13 13 GLY A N 11
ATOM 4913 C CA . GLY A 1 13 ? 1.066 8.760 3.752 1.00 33.31 13 GLY A CA 11
ATOM 4914 C C . GLY A 1 13 ? 1.447 8.144 5.100 1.00 13.10 13 GLY A C 11
ATOM 4915 O O . GLY A 1 13 ? 1.638 8.860 6.082 1.00 43.24 13 GLY A O 11
ATOM 4919 N N . GLY A 1 14 ? 1.545 6.823 5.104 1.00 23.13 14 GLY A N 11
ATOM 4920 C CA . GLY A 1 14 ? 1.900 6.103 6.316 1.00 70.25 14 GLY A CA 11
ATOM 4921 C C . GLY A 1 14 ? 0.692 5.354 6.882 1.00 12.32 14 GLY A C 11
ATOM 4922 O O . GLY A 1 14 ? 0.118 5.767 7.889 1.00 72.22 14 GLY A O 11
ATOM 4926 N N . GLY A 1 15 ? 0.341 4.267 6.211 1.00 45.11 15 GLY A N 11
ATOM 4927 C CA . GLY A 1 15 ? -0.788 3.457 6.635 1.00 50.31 15 GLY A CA 11
ATOM 4928 C C . GLY A 1 15 ? -2.056 4.305 6.757 1.00 43.33 15 GLY A C 11
ATOM 4929 O O . GLY A 1 15 ? -2.602 4.458 7.848 1.00 33.20 15 GLY A O 11
ATOM 4933 N N . GLY A 1 16 ? -2.486 4.835 5.621 1.00 34.22 16 GLY A N 11
ATOM 4934 C CA . GLY A 1 16 ? -3.680 5.663 5.587 1.00 45.41 16 GLY A CA 11
ATOM 4935 C C . GLY A 1 16 ? -3.433 7.009 6.272 1.00 24.14 16 GLY A C 11
ATOM 4936 O O . GLY A 1 16 ? -2.638 7.817 5.794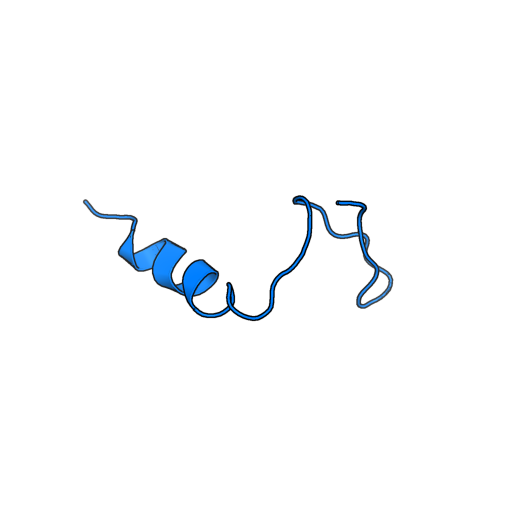 1.00 72.13 16 GLY A O 11
ATOM 4940 N N . SER A 1 17 ? -4.128 7.208 7.382 1.00 30.34 17 SER A N 11
ATOM 4941 C CA . SER A 1 17 ? -3.994 8.441 8.139 1.00 52.35 17 SER A CA 11
ATOM 4942 C C . SER A 1 17 ? -3.527 8.134 9.563 1.00 55.02 17 SER A C 11
ATOM 4943 O O . SER A 1 17 ? -3.819 7.066 10.099 1.00 71.14 17 SER A O 11
ATOM 4951 N N . ALA A 1 18 ? -2.811 9.090 10.136 1.00 65.35 18 ALA A N 11
ATOM 4952 C CA . ALA A 1 18 ? -2.301 8.935 11.487 1.00 24.33 18 ALA A CA 11
ATOM 4953 C C . ALA A 1 18 ? -3.471 8.715 12.447 1.00 15.34 18 ALA A C 11
ATOM 4954 O O . ALA A 1 18 ? -3.297 8.151 13.526 1.00 3.24 18 ALA A O 11
ATOM 4961 N N . ALA A 1 19 ? -4.639 9.173 12.020 1.00 32.50 19 ALA A N 11
ATOM 4962 C CA . ALA A 1 19 ? -5.839 9.033 12.828 1.00 4.33 19 ALA A CA 11
ATOM 4963 C C . ALA A 1 19 ? -6.430 7.638 12.619 1.00 31.23 19 ALA A C 11
ATOM 4964 O O . ALA A 1 19 ? -6.763 6.950 13.583 1.00 22.12 19 ALA A O 11
ATOM 4971 N N . GLU A 1 20 ? -6.543 7.261 11.354 1.00 0.31 20 GLU A N 11
ATOM 4972 C CA . GLU A 1 20 ? -7.088 5.960 11.006 1.00 15.22 20 GLU A CA 11
ATOM 4973 C C . GLU A 1 20 ? -6.497 4.878 11.911 1.00 34.55 20 GLU A C 11
ATOM 4974 O O . GLU A 1 20 ? -7.129 3.849 12.149 1.00 12.34 20 GLU A O 11
ATOM 4987 N N . ALA A 1 21 ? -5.292 5.146 12.392 1.00 70.34 21 ALA A N 11
ATOM 4988 C CA . ALA A 1 21 ? -4.609 4.207 13.265 1.00 3.25 21 ALA A CA 11
ATOM 4989 C C . ALA A 1 21 ? -5.561 3.769 14.380 1.00 61.42 21 ALA A C 11
ATOM 4990 O O . ALA A 1 21 ? -6.007 2.623 14.405 1.00 72.45 21 ALA A O 11
ATOM 4997 N N . TYR A 1 22 ? -5.844 4.704 15.275 1.00 62.41 22 TYR A N 11
ATOM 4998 C CA . TYR A 1 22 ? -6.735 4.428 16.389 1.00 22.10 22 TYR A CA 11
ATOM 4999 C C . TYR A 1 22 ? -8.194 4.400 15.930 1.00 32.02 22 TYR A C 11
ATOM 5000 O O . TYR A 1 22 ? -8.959 3.525 16.333 1.00 23.32 22 TYR A O 11
ATOM 5018 N N . ALA A 1 23 ? -8.537 5.369 15.094 1.00 63.55 23 ALA A N 11
ATOM 5019 C CA . ALA A 1 23 ? -9.891 5.466 14.576 1.00 42.05 23 ALA A CA 11
ATOM 5020 C C . ALA A 1 23 ? -10.411 4.064 14.252 1.00 65.11 23 ALA A C 11
ATOM 5021 O O . ALA A 1 23 ? -11.612 3.811 14.324 1.00 12.40 23 ALA A O 11
ATOM 5028 N N . LYS A 1 24 ? -9.479 3.189 13.902 1.00 35.51 24 LYS A N 11
ATOM 5029 C CA . LYS A 1 24 ? -9.829 1.818 13.567 1.00 5.41 24 LYS A CA 11
ATOM 5030 C C . LYS A 1 24 ? -10.285 1.089 14.832 1.00 11.13 24 LYS A C 11
ATOM 5031 O O . LYS A 1 24 ? -11.412 0.601 14.899 1.00 60.50 24 LYS A O 11
ATOM 5049 N N . ARG A 1 25 ? -9.387 1.039 15.805 1.00 64.34 25 ARG A N 11
ATOM 5050 C CA . ARG A 1 25 ? -9.683 0.377 17.064 1.00 0.30 25 ARG A CA 11
ATOM 5051 C C . ARG A 1 25 ? -11.023 0.866 17.618 1.00 42.21 25 ARG A C 11
ATOM 5052 O O . ARG A 1 25 ? -11.704 0.137 18.337 1.00 54.31 25 ARG A O 11
ATOM 5072 N N . ILE A 1 26 ? -11.360 2.097 17.262 1.00 73.01 26 ILE A N 11
ATOM 5073 C CA . ILE A 1 26 ? -12.606 2.692 17.714 1.00 34.24 26 ILE A CA 11
ATOM 5074 C C . ILE A 1 26 ? -13.782 1.881 17.166 1.00 32.45 26 ILE A C 11
ATOM 5075 O O . ILE A 1 26 ? -14.581 1.343 17.932 1.00 2.34 26 ILE A O 11
ATOM 5091 N N . ALA A 1 27 ? -13.851 1.817 15.845 1.00 54.41 27 ALA A N 11
ATOM 5092 C CA . ALA A 1 27 ? -14.916 1.081 15.186 1.00 72.35 27 ALA A CA 11
ATOM 5093 C C . ALA A 1 27 ? -15.098 -0.272 15.876 1.00 20.33 27 ALA A C 11
ATOM 5094 O O . ALA A 1 27 ? -16.217 -0.655 16.216 1.00 43.33 27 ALA A O 11
ATOM 5101 N N . GLU A 1 28 ? -13.981 -0.960 16.064 1.00 50.31 28 GLU A N 11
ATOM 5102 C CA . GLU A 1 28 ? -14.003 -2.262 16.708 1.00 1.01 28 GLU A CA 11
ATOM 5103 C C . GLU A 1 28 ? -14.808 -2.198 18.007 1.00 15.03 28 GLU A C 11
ATOM 5104 O O . GLU A 1 28 ? -15.815 -2.889 18.152 1.00 35.32 28 GLU A O 11
ATOM 5117 N N . ALA A 1 29 ? -14.335 -1.362 18.919 1.00 2.33 29 ALA A N 11
ATOM 5118 C CA . ALA A 1 29 ? -14.999 -1.198 20.202 1.00 65.54 29 ALA A CA 11
ATOM 5119 C C . ALA A 1 29 ? -16.495 -0.978 19.972 1.00 40.20 29 ALA A C 11
ATOM 5120 O O . ALA A 1 29 ? -17.322 -1.746 20.461 1.00 64.53 29 ALA A O 11
ATOM 5127 N N . MET A 1 30 ? -16.798 0.076 19.228 1.00 21.11 30 MET A N 11
ATOM 5128 C CA . MET A 1 30 ? -18.180 0.407 18.928 1.00 54.42 30 MET A CA 11
ATOM 5129 C C . MET A 1 30 ? -19.000 -0.855 18.654 1.00 31.31 30 MET A C 11
ATOM 5130 O O . MET A 1 30 ? -19.998 -1.110 19.327 1.00 23.10 30 MET A O 11
ATOM 5144 N N . ALA A 1 31 ? -18.549 -1.612 17.665 1.00 64.40 31 ALA A N 11
ATOM 5145 C CA . ALA A 1 31 ? -19.228 -2.842 17.294 1.00 63.30 31 ALA A CA 11
ATOM 5146 C C . ALA A 1 31 ? -19.605 -3.613 18.560 1.00 35.24 31 ALA A C 11
ATOM 5147 O O . ALA A 1 31 ? -20.783 -3.870 18.807 1.00 2.23 31 ALA A O 11
ATOM 5154 N N . LYS A 1 32 ? -18.584 -3.961 19.330 1.00 54.13 32 LYS A N 11
ATOM 5155 C CA . LYS A 1 32 ? -18.794 -4.697 20.565 1.00 74.34 32 LYS A CA 11
ATOM 5156 C C . LYS A 1 32 ? -18.211 -3.901 21.734 1.00 62.34 32 LYS A C 11
ATOM 5157 O O . LYS A 1 32 ? -16.993 -3.809 21.880 1.00 21.30 32 LYS A O 11
ATOM 5175 N N . GLY A 1 33 ? -19.107 -3.346 22.536 1.00 31.20 33 GLY A N 11
ATOM 5176 C CA . GLY A 1 33 ? -18.696 -2.561 23.688 1.00 53.05 33 GLY A CA 11
ATOM 5177 C C . GLY A 1 33 ? -19.535 -1.287 23.810 1.00 32.43 33 GLY A C 11
ATOM 5178 O O . GLY A 1 33 ? -20.318 -0.967 22.917 1.00 1.03 33 GLY A O 11
ATOM 5182 N N . ARG A 1 1 ? 1.691 9.341 8.078 1.00 62.13 1 ARG A N 12
ATOM 5183 C CA . ARG A 1 1 ? 0.612 10.139 7.521 1.00 32.23 1 ARG A CA 12
ATOM 5184 C C . ARG A 1 1 ? 1.123 11.528 7.134 1.00 25.22 1 ARG A C 12
ATOM 5185 O O . ARG A 1 1 ? 1.251 12.406 7.986 1.00 33.11 1 ARG A O 12
ATOM 5205 N N . GLY A 1 2 ? 1.403 11.683 5.849 1.00 41.34 2 GLY A N 12
ATOM 5206 C CA . GLY A 1 2 ? 1.898 12.951 5.338 1.00 21.43 2 GLY A CA 12
ATOM 5207 C C . GLY A 1 2 ? 2.629 12.758 4.008 1.00 51.21 2 GLY A C 12
ATOM 5208 O O . GLY A 1 2 ? 3.757 12.269 3.980 1.00 20.34 2 GLY A O 12
ATOM 5212 N N . LYS A 1 3 ? 1.956 13.153 2.937 1.00 1.42 3 LYS A N 12
ATOM 5213 C CA . LYS A 1 3 ? 2.527 13.031 1.607 1.00 64.42 3 LYS A CA 12
ATOM 5214 C C . LYS A 1 3 ? 3.863 13.775 1.559 1.00 23.14 3 LYS A C 12
ATOM 5215 O O . LYS A 1 3 ? 4.130 14.633 2.400 1.00 62.43 3 LYS A O 12
ATOM 5233 N N . TRP A 1 4 ? 4.667 13.419 0.568 1.00 4.52 4 TRP A N 12
ATOM 5234 C CA . TRP A 1 4 ? 5.969 14.043 0.400 1.00 1.13 4 TRP A CA 12
ATOM 5235 C C . TRP A 1 4 ? 6.175 14.312 -1.092 1.00 4.23 4 TRP A C 12
ATOM 5236 O O . TRP A 1 4 ? 5.381 13.871 -1.921 1.00 44.43 4 TRP A O 12
ATOM 5257 N N . THR A 1 5 ? 7.246 15.035 -1.387 1.00 70.45 5 THR A N 12
ATOM 5258 C CA . THR A 1 5 ? 7.567 15.368 -2.765 1.00 32.21 5 THR A CA 12
ATOM 5259 C C . THR A 1 5 ? 9.057 15.147 -3.034 1.00 13.53 5 THR A C 12
ATOM 5260 O O . THR A 1 5 ? 9.881 16.007 -2.725 1.00 34.12 5 THR A O 12
ATOM 5271 N N . TYR A 1 6 ? 9.357 13.991 -3.606 1.00 43.24 6 TYR A N 12
ATOM 5272 C CA . TYR A 1 6 ? 10.734 13.647 -3.920 1.00 74.14 6 TYR A CA 12
ATOM 5273 C C . TYR A 1 6 ? 10.988 13.722 -5.427 1.00 53.43 6 TYR A C 12
ATOM 5274 O O . TYR A 1 6 ? 10.804 12.738 -6.141 1.00 71.14 6 TYR A O 12
ATOM 5292 N N . ASN A 1 7 ? 11.406 14.900 -5.866 1.00 43.32 7 ASN A N 12
ATOM 5293 C CA . ASN A 1 7 ? 11.688 15.117 -7.275 1.00 55.12 7 ASN A CA 12
ATOM 5294 C C . ASN A 1 7 ? 10.654 14.368 -8.118 1.00 71.33 7 ASN A C 12
ATOM 5295 O O . ASN A 1 7 ? 11.013 13.583 -8.995 1.00 5.23 7 ASN A O 12
ATOM 5306 N N . GLY A 1 8 ? 9.390 14.636 -7.824 1.00 23.25 8 GLY A N 12
ATOM 5307 C CA . GLY A 1 8 ? 8.302 13.997 -8.543 1.00 60.55 8 GLY A CA 12
ATOM 5308 C C . GLY A 1 8 ? 6.985 14.742 -8.320 1.00 75.15 8 GLY A C 12
ATOM 5309 O O . GLY A 1 8 ? 6.806 15.856 -8.811 1.00 65.43 8 GLY A O 12
ATOM 5313 N N . ILE A 1 9 ? 6.095 14.097 -7.580 1.00 1.44 9 ILE A N 12
ATOM 5314 C CA . ILE A 1 9 ? 4.799 14.685 -7.286 1.00 2.35 9 ILE A CA 12
ATOM 5315 C C . ILE A 1 9 ? 4.346 14.240 -5.893 1.00 43.55 9 ILE A C 12
ATOM 5316 O O . ILE A 1 9 ? 4.961 13.364 -5.287 1.00 50.33 9 ILE A O 12
ATOM 5332 N N . THR A 1 10 ? 3.275 14.865 -5.427 1.00 74.33 10 THR A N 12
ATOM 5333 C CA . THR A 1 10 ? 2.732 14.544 -4.118 1.00 2.10 10 THR A CA 12
ATOM 5334 C C . THR A 1 10 ? 2.583 13.030 -3.959 1.00 31.22 10 THR A C 12
ATOM 5335 O O . THR A 1 10 ? 1.562 12.459 -4.341 1.00 3.50 10 THR A O 12
ATOM 5346 N N . TYR A 1 11 ? 3.616 12.422 -3.394 1.00 34.21 11 TYR A N 12
ATOM 5347 C CA . TYR A 1 11 ? 3.612 10.985 -3.179 1.00 63.44 11 TYR A CA 12
ATOM 5348 C C . TYR A 1 11 ? 2.864 10.624 -1.894 1.00 65.22 11 TYR A C 12
ATOM 5349 O O . TYR A 1 11 ? 2.959 11.336 -0.896 1.00 55.51 11 TYR A O 12
ATOM 5367 N N . GLU A 1 12 ? 2.139 9.517 -1.961 1.00 14.44 12 GLU A N 12
ATOM 5368 C CA . GLU A 1 12 ? 1.375 9.053 -0.815 1.00 1.33 12 GLU A CA 12
ATOM 5369 C C . GLU A 1 12 ? 2.177 8.014 -0.028 1.00 50.42 12 GLU A C 12
ATOM 5370 O O . GLU A 1 12 ? 2.949 7.252 -0.608 1.00 1.33 12 GLU A O 12
ATOM 5383 N N . GLY A 1 13 ? 1.966 8.017 1.280 1.00 42.51 13 GLY A N 12
ATOM 5384 C CA . GLY A 1 13 ? 2.660 7.085 2.152 1.00 72.32 13 GLY A CA 12
ATOM 5385 C C . GLY A 1 13 ? 1.856 5.795 2.325 1.00 34.33 13 GLY A C 12
ATOM 5386 O O . GLY A 1 13 ? 1.988 4.865 1.531 1.00 30.10 13 GLY A O 12
ATOM 5390 N N . GLY A 1 14 ? 1.039 5.780 3.369 1.00 65.21 14 GLY A N 12
ATOM 5391 C CA . GLY A 1 14 ? 0.214 4.619 3.657 1.00 51.22 14 GLY A CA 12
ATOM 5392 C C . GLY A 1 14 ? -0.230 4.612 5.121 1.00 22.41 14 GLY A C 12
ATOM 5393 O O . GLY A 1 14 ? 0.195 5.458 5.907 1.00 71.54 14 GLY A O 12
ATOM 5397 N N . GLY A 1 15 ? -1.079 3.647 5.444 1.00 65.21 15 GLY A N 12
ATOM 5398 C CA . GLY A 1 15 ? -1.584 3.518 6.800 1.00 75.20 15 GLY A CA 12
ATOM 5399 C C . GLY A 1 15 ? -1.887 4.890 7.405 1.00 10.11 15 GLY A C 12
ATOM 5400 O O . GLY A 1 15 ? -1.221 5.318 8.347 1.00 60.14 15 GLY A O 12
ATOM 5404 N N . GLY A 1 16 ? -2.892 5.542 6.840 1.00 53.13 16 GLY A N 12
ATOM 5405 C CA . GLY A 1 16 ? -3.291 6.857 7.312 1.00 52.23 16 GLY A CA 12
ATOM 5406 C C . GLY A 1 16 ? -4.304 7.498 6.360 1.00 63.41 16 GLY A C 12
ATOM 5407 O O . GLY A 1 16 ? -3.933 8.289 5.495 1.00 40.44 16 GLY A O 12
ATOM 5411 N N . SER A 1 17 ? -5.562 7.131 6.552 1.00 73.22 17 SER A N 12
ATOM 5412 C CA . SER A 1 17 ? -6.631 7.660 5.721 1.00 21.52 17 SER A CA 12
ATOM 5413 C C . SER A 1 17 ? -7.834 8.030 6.590 1.00 14.12 17 SER A C 12
ATOM 5414 O O . SER A 1 17 ? -8.259 7.244 7.436 1.00 55.52 17 SER A O 12
ATOM 5422 N N . ALA A 1 18 ? -8.350 9.227 6.352 1.00 43.23 18 ALA A N 12
ATOM 5423 C CA . ALA A 1 18 ? -9.496 9.712 7.102 1.00 20.50 18 ALA A CA 12
ATOM 5424 C C . ALA A 1 18 ? -10.512 8.579 7.260 1.00 31.32 18 ALA A C 12
ATOM 5425 O O . ALA A 1 18 ? -10.926 8.262 8.374 1.00 3.15 18 ALA A O 12
ATOM 5432 N N . ALA A 1 19 ? -10.885 7.999 6.129 1.00 52.13 19 ALA A N 12
ATOM 5433 C CA . ALA A 1 19 ? -11.845 6.908 6.128 1.00 51.34 19 ALA A CA 12
ATOM 5434 C C . ALA A 1 19 ? -11.418 5.858 7.154 1.00 23.53 19 ALA A C 12
ATOM 5435 O O . ALA A 1 19 ? -12.183 5.518 8.055 1.00 22.25 19 ALA A O 12
ATOM 5442 N N . GLU A 1 20 ? -10.197 5.372 6.984 1.00 42.24 20 GLU A N 12
ATOM 5443 C CA . GLU A 1 20 ? -9.658 4.367 7.884 1.00 33.02 20 GLU A CA 12
ATOM 5444 C C . GLU A 1 20 ? -9.086 5.030 9.139 1.00 52.13 20 GLU A C 12
ATOM 5445 O O . GLU A 1 20 ? -7.913 4.850 9.460 1.00 23.53 20 GLU A O 12
ATOM 5458 N N . ALA A 1 21 ? -9.942 5.784 9.813 1.00 22.25 21 ALA A N 12
ATOM 5459 C CA . ALA A 1 21 ? -9.536 6.475 11.026 1.00 71.34 21 ALA A CA 12
ATOM 5460 C C . ALA A 1 21 ? -10.460 6.066 12.174 1.00 35.12 21 ALA A C 12
ATOM 5461 O O . ALA A 1 21 ? -10.005 5.522 13.179 1.00 2.41 21 ALA A O 12
ATOM 5468 N N . TYR A 1 22 ? -11.742 6.343 11.987 1.00 54.20 22 TYR A N 12
ATOM 5469 C CA . TYR A 1 22 ? -12.735 6.011 12.995 1.00 40.11 22 TYR A CA 12
ATOM 5470 C C . TYR A 1 22 ? -12.939 4.497 13.086 1.00 4.42 22 TYR A C 12
ATOM 5471 O O . TYR A 1 22 ? -13.032 3.945 14.181 1.00 12.02 22 TYR A O 12
ATOM 5489 N N . ALA A 1 23 ? -13.001 3.870 11.921 1.00 31.42 23 ALA A N 12
ATOM 5490 C CA . ALA A 1 23 ? -13.192 2.431 11.856 1.00 62.42 23 ALA A CA 12
ATOM 5491 C C . ALA A 1 23 ? -12.326 1.757 12.922 1.00 34.24 23 ALA A C 12
ATOM 5492 O O . ALA A 1 23 ? -12.824 0.965 13.721 1.00 20.14 23 ALA A O 12
ATOM 5499 N N . LYS A 1 24 ? -11.046 2.096 12.901 1.00 62.23 24 LYS A N 12
ATOM 5500 C CA . LYS A 1 24 ? -10.106 1.533 13.856 1.00 14.51 24 LYS A CA 12
ATOM 5501 C C . LYS A 1 24 ? -10.713 1.597 15.259 1.00 0.42 24 LYS A C 12
ATOM 5502 O O . LYS A 1 24 ? -10.836 0.576 15.933 1.00 32.22 24 LYS A O 12
ATOM 5520 N N . ARG A 1 25 ? -11.076 2.808 15.658 1.00 62.32 25 ARG A N 12
ATOM 5521 C CA . ARG A 1 25 ? -11.667 3.018 16.969 1.00 44.25 25 ARG A CA 12
ATOM 5522 C C . ARG A 1 25 ? -12.810 2.029 17.201 1.00 71.45 25 ARG A C 12
ATOM 5523 O O . ARG A 1 25 ? -12.934 1.460 18.284 1.00 3.34 25 ARG A O 12
ATOM 5543 N N . ILE A 1 26 ? -13.617 1.853 16.165 1.00 73.33 26 ILE A N 12
ATOM 5544 C CA . ILE A 1 26 ? -14.747 0.942 16.242 1.00 24.41 26 ILE A CA 12
ATOM 5545 C C . ILE A 1 26 ? -14.254 -0.439 16.681 1.00 45.30 26 ILE A C 12
ATOM 5546 O O . ILE A 1 26 ? -14.598 -0.909 17.764 1.00 25.21 26 ILE A O 12
ATOM 5562 N N . ALA A 1 27 ? -13.455 -1.049 15.817 1.00 14.22 27 ALA A N 12
ATOM 5563 C CA . ALA A 1 27 ? -12.912 -2.366 16.102 1.00 5.21 27 ALA A CA 12
ATOM 5564 C C . ALA A 1 27 ? -12.419 -2.407 17.550 1.00 31.11 27 ALA A C 12
ATOM 5565 O O . ALA A 1 27 ? -12.743 -3.332 18.294 1.00 54.33 27 ALA A O 12
ATOM 5572 N N . GLU A 1 28 ? -11.644 -1.394 17.907 1.00 43.21 28 GLU A N 12
ATOM 5573 C CA . GLU A 1 28 ? -11.103 -1.303 19.253 1.00 53.33 28 GLU A CA 12
ATOM 5574 C C . GLU A 1 28 ? -12.221 -1.460 20.285 1.00 31.34 28 GLU A C 12
ATOM 5575 O O . GLU A 1 28 ? -12.215 -2.405 21.073 1.00 62.32 28 GLU A O 12
ATOM 5588 N N . ALA A 1 29 ? -13.154 -0.520 20.249 1.00 71.33 29 ALA A N 12
ATOM 5589 C CA . ALA A 1 29 ? -14.276 -0.543 21.172 1.00 71.14 29 ALA A CA 12
ATOM 5590 C C . ALA A 1 29 ? -14.872 -1.952 21.208 1.00 13.42 29 ALA A C 12
ATOM 5591 O O . ALA A 1 29 ? -14.903 -2.590 22.259 1.00 1.55 29 ALA A O 12
ATOM 5598 N N . MET A 1 30 ? -15.332 -2.396 20.047 1.00 5.44 30 MET A N 12
ATOM 5599 C CA . MET A 1 30 ? -15.925 -3.717 19.933 1.00 12.14 30 MET A CA 12
ATOM 5600 C C . MET A 1 30 ? -15.181 -4.730 20.806 1.00 45.33 30 MET A C 12
ATOM 5601 O O . MET A 1 30 ? -15.777 -5.360 21.678 1.00 64.24 30 MET A O 12
ATOM 5615 N N . ALA A 1 31 ? -13.888 -4.854 20.540 1.00 35.23 31 ALA A N 12
ATOM 5616 C CA . ALA A 1 31 ? -13.056 -5.780 21.290 1.00 12.41 31 ALA A CA 12
ATOM 5617 C C . ALA A 1 31 ? -13.396 -5.674 22.778 1.00 12.31 31 ALA A C 12
ATOM 5618 O O . ALA A 1 31 ? -13.852 -6.642 23.385 1.00 50.22 31 ALA A O 12
ATOM 5625 N N . LYS A 1 32 ? -13.161 -4.489 23.323 1.00 34.22 32 LYS A N 12
ATOM 5626 C CA . LYS A 1 32 ? -13.437 -4.244 24.729 1.00 71.24 32 LYS A CA 12
ATOM 5627 C C . LYS A 1 32 ? -14.948 -4.304 24.966 1.00 45.25 32 LYS A C 12
ATOM 5628 O O . LYS A 1 32 ? -15.729 -3.865 24.123 1.00 13.25 32 LYS A O 12
ATOM 5646 N N . GLY A 1 33 ? -15.313 -4.851 26.116 1.00 43.52 33 GLY A N 12
ATOM 5647 C CA . GLY A 1 33 ? -16.716 -4.973 26.474 1.00 25.21 33 GLY A CA 12
ATOM 5648 C C . GLY A 1 33 ? -17.413 -3.612 26.432 1.00 74.35 33 GLY A C 12
ATOM 5649 O O . GLY A 1 33 ? -16.757 -2.573 26.467 1.00 0.32 33 GLY A O 12
ATOM 5653 N N . ARG A 1 1 ? 0.256 1.653 -5.164 1.00 23.25 1 ARG A N 13
ATOM 5654 C CA . ARG A 1 1 ? -0.714 2.733 -5.094 1.00 25.40 1 ARG A CA 13
ATOM 5655 C C . ARG A 1 1 ? -0.228 3.935 -5.905 1.00 41.35 1 ARG A C 13
ATOM 5656 O O . ARG A 1 1 ? 0.959 4.259 -5.892 1.00 53.14 1 ARG A O 13
ATOM 5676 N N . GLY A 1 2 ? -1.170 4.565 -6.592 1.00 61.44 2 GLY A N 13
ATOM 5677 C CA . GLY A 1 2 ? -0.853 5.724 -7.408 1.00 41.42 2 GLY A CA 13
ATOM 5678 C C . GLY A 1 2 ? -0.322 6.872 -6.547 1.00 1.12 2 GLY A C 13
ATOM 5679 O O . GLY A 1 2 ? -1.099 7.630 -5.969 1.00 12.12 2 GLY A O 13
ATOM 5683 N N . LYS A 1 3 ? 0.999 6.964 -6.488 1.00 75.23 3 LYS A N 13
ATOM 5684 C CA . LYS A 1 3 ? 1.643 8.006 -5.707 1.00 55.12 3 LYS A CA 13
ATOM 5685 C C . LYS A 1 3 ? 1.124 9.372 -6.162 1.00 22.01 3 LYS A C 13
ATOM 5686 O O . LYS A 1 3 ? 0.884 9.585 -7.349 1.00 71.23 3 LYS A O 13
ATOM 5704 N N . TRP A 1 4 ? 0.967 10.262 -5.193 1.00 40.02 4 TRP A N 13
ATOM 5705 C CA . TRP A 1 4 ? 0.482 11.601 -5.479 1.00 54.50 4 TRP A CA 13
ATOM 5706 C C . TRP A 1 4 ? 1.563 12.597 -5.055 1.00 21.05 4 TRP A C 13
ATOM 5707 O O . TRP A 1 4 ? 2.660 12.199 -4.665 1.00 33.14 4 TRP A O 13
ATOM 5728 N N . THR A 1 5 ? 1.216 13.873 -5.145 1.00 25.53 5 THR A N 13
ATOM 5729 C CA . THR A 1 5 ? 2.144 14.928 -4.775 1.00 0.12 5 THR A CA 13
ATOM 5730 C C . THR A 1 5 ? 1.413 16.040 -4.020 1.00 30.12 5 THR A C 13
ATOM 5731 O O . THR A 1 5 ? 0.658 16.807 -4.615 1.00 72.11 5 THR A O 13
ATOM 5742 N N . TYR A 1 6 ? 1.663 16.092 -2.720 1.00 21.13 6 TYR A N 13
ATOM 5743 C CA . TYR A 1 6 ? 1.038 17.097 -1.877 1.00 1.11 6 TYR A CA 13
ATOM 5744 C C . TYR A 1 6 ? 1.936 18.328 -1.734 1.00 32.22 6 TYR A C 13
ATOM 5745 O O . TYR A 1 6 ? 1.470 19.459 -1.864 1.00 61.22 6 TYR A O 13
ATOM 5763 N N . ASN A 1 7 ? 3.207 18.066 -1.468 1.00 30.24 7 ASN A N 13
ATOM 5764 C CA . ASN A 1 7 ? 4.174 19.138 -1.305 1.00 41.04 7 ASN A CA 13
ATOM 5765 C C . ASN A 1 7 ? 5.383 18.869 -2.204 1.00 21.24 7 ASN A C 13
ATOM 5766 O O . ASN A 1 7 ? 6.479 18.604 -1.712 1.00 62.13 7 ASN A O 13
ATOM 5777 N N . GLY A 1 8 ? 5.143 18.946 -3.504 1.00 75.22 8 GLY A N 13
ATOM 5778 C CA . GLY A 1 8 ? 6.198 18.714 -4.476 1.00 30.35 8 GLY A CA 13
ATOM 5779 C C . GLY A 1 8 ? 6.998 17.457 -4.127 1.00 34.24 8 GLY A C 13
ATOM 5780 O O . GLY A 1 8 ? 8.227 17.470 -4.159 1.00 61.02 8 GLY A O 13
ATOM 5784 N N . ILE A 1 9 ? 6.267 16.401 -3.801 1.00 31.24 9 ILE A N 13
ATOM 5785 C CA . ILE A 1 9 ? 6.893 15.138 -3.446 1.00 14.31 9 ILE A CA 13
ATOM 5786 C C . ILE A 1 9 ? 6.096 13.988 -4.064 1.00 72.31 9 ILE A C 13
ATOM 5787 O O . ILE A 1 9 ? 4.973 14.184 -4.527 1.00 20.44 9 ILE A O 13
ATOM 5803 N N . THR A 1 10 ? 6.708 12.813 -4.052 1.00 31.20 10 THR A N 13
ATOM 5804 C CA . THR A 1 10 ? 6.070 11.631 -4.606 1.00 33.33 10 THR A CA 13
ATOM 5805 C C . THR A 1 10 ? 5.489 10.765 -3.486 1.00 75.34 10 THR A C 13
ATOM 5806 O O . THR A 1 10 ? 6.003 9.684 -3.201 1.00 42.45 10 THR A O 13
ATOM 5817 N N . TYR A 1 11 ? 4.424 11.271 -2.882 1.00 11.30 11 TYR A N 13
ATOM 5818 C CA . TYR A 1 11 ? 3.767 10.558 -1.800 1.00 61.40 11 TYR A CA 13
ATOM 5819 C C . TYR A 1 11 ? 3.175 9.236 -2.295 1.00 1.23 11 TYR A C 13
ATOM 5820 O O . TYR A 1 11 ? 2.505 9.199 -3.325 1.00 52.54 11 TYR A O 13
ATOM 5838 N N . GLU A 1 12 ? 3.444 8.184 -1.537 1.00 21.55 12 GLU A N 13
ATOM 5839 C CA . GLU A 1 12 ? 2.946 6.864 -1.885 1.00 24.41 12 GLU A CA 13
ATOM 5840 C C . GLU A 1 12 ? 1.885 6.414 -0.878 1.00 64.34 12 GLU A C 13
ATOM 5841 O O . GLU A 1 12 ? 0.980 5.656 -1.223 1.00 32.02 12 GLU A O 13
ATOM 5854 N N . GLY A 1 13 ? 2.033 6.899 0.345 1.00 12.54 13 GLY A N 13
ATOM 5855 C CA . GLY A 1 13 ? 1.098 6.557 1.404 1.00 25.21 13 GLY A CA 13
ATOM 5856 C C . GLY A 1 13 ? -0.339 6.885 0.995 1.00 62.04 13 GLY A C 13
ATOM 5857 O O . GLY A 1 13 ? -0.596 7.231 -0.157 1.00 72.45 13 GLY A O 13
ATOM 5861 N N . GLY A 1 14 ? -1.237 6.765 1.961 1.00 55.13 14 GLY A N 13
ATOM 5862 C CA . GLY A 1 14 ? -2.642 7.045 1.715 1.00 31.30 14 GLY A CA 13
ATOM 5863 C C . GLY A 1 14 ? -3.120 8.232 2.554 1.00 44.04 14 GLY A C 13
ATOM 5864 O O . GLY A 1 14 ? -2.314 9.054 2.987 1.00 11.14 14 GLY A O 13
ATOM 5868 N N . GLY A 1 15 ? -4.428 8.284 2.757 1.00 61.04 15 GLY A N 13
ATOM 5869 C CA . GLY A 1 15 ? -5.022 9.357 3.535 1.00 13.04 15 GLY A CA 13
ATOM 5870 C C . GLY A 1 15 ? -5.546 8.837 4.876 1.00 63.33 15 GLY A C 13
ATOM 5871 O O . GLY A 1 15 ? -6.522 8.089 4.917 1.00 4.22 15 GLY A O 13
ATOM 5875 N N . GLY A 1 16 ? -4.873 9.253 5.939 1.00 74.21 16 GLY A N 13
ATOM 5876 C CA . GLY A 1 16 ? -5.258 8.838 7.277 1.00 15.13 16 GLY A CA 13
ATOM 5877 C C . GLY A 1 16 ? -5.492 10.050 8.181 1.00 4.51 16 GLY A C 13
ATOM 5878 O O . GLY A 1 16 ? -5.154 11.175 7.816 1.00 3.51 16 GLY A O 13
ATOM 5882 N N . SER A 1 17 ? -6.067 9.780 9.343 1.00 34.13 17 SER A N 13
ATOM 5883 C CA . SER A 1 17 ? -6.350 10.835 10.302 1.00 24.42 17 SER A CA 13
ATOM 5884 C C . SER A 1 17 ? -5.587 10.577 11.603 1.00 25.11 17 SER A C 13
ATOM 5885 O O . SER A 1 17 ? -5.555 9.450 12.096 1.00 44.25 17 SER A O 13
ATOM 5893 N N . ALA A 1 18 ? -4.991 11.640 12.123 1.00 43.24 18 ALA A N 13
ATOM 5894 C CA . ALA A 1 18 ? -4.230 11.543 13.357 1.00 40.42 18 ALA A CA 13
ATOM 5895 C C . ALA A 1 18 ? -3.293 10.336 13.280 1.00 50.31 18 ALA A C 13
ATOM 5896 O O . ALA A 1 18 ? -3.323 9.466 14.149 1.00 53.12 18 ALA A O 13
ATOM 5903 N N . ALA A 1 19 ? -2.483 10.322 12.232 1.00 44.41 19 ALA A N 13
ATOM 5904 C CA . ALA A 1 19 ? -1.539 9.236 12.030 1.00 5.42 19 ALA A CA 13
ATOM 5905 C C . ALA A 1 19 ? -2.284 7.901 12.086 1.00 41.41 19 ALA A C 13
ATOM 5906 O O . ALA A 1 19 ? -1.702 6.876 12.436 1.00 33.23 19 ALA A O 13
ATOM 5913 N N . GLU A 1 20 ? -3.560 7.958 11.735 1.00 72.21 20 GLU A N 13
ATOM 5914 C CA . GLU A 1 20 ? -4.391 6.766 11.741 1.00 73.25 20 GLU A CA 13
ATOM 5915 C C . GLU A 1 20 ? -3.967 5.828 12.872 1.00 25.13 20 GLU A C 13
ATOM 5916 O O . GLU A 1 20 ? -3.991 4.608 12.714 1.00 3.35 20 GLU A O 13
ATOM 5929 N N . ALA A 1 21 ? -3.587 6.433 13.988 1.00 34.13 21 ALA A N 13
ATOM 5930 C CA . ALA A 1 21 ? -3.158 5.667 15.146 1.00 21.10 21 ALA A CA 13
ATOM 5931 C C . ALA A 1 21 ? -4.381 5.290 15.985 1.00 63.33 21 ALA A C 13
ATOM 5932 O O . ALA A 1 21 ? -4.823 4.142 15.963 1.00 24.11 21 ALA A O 13
ATOM 5939 N N . TYR A 1 22 ? -4.893 6.278 16.704 1.00 61.42 22 TYR A N 13
ATOM 5940 C CA . TYR A 1 22 ? -6.056 6.064 17.548 1.00 20.31 22 TYR A CA 13
ATOM 5941 C C . TYR A 1 22 ? -7.135 5.272 16.805 1.00 4.54 22 TYR A C 13
ATOM 5942 O O . TYR A 1 22 ? -7.770 4.391 17.382 1.00 53.14 22 TYR A O 13
ATOM 5960 N N . ALA A 1 23 ? -7.308 5.616 15.538 1.00 62.14 23 ALA A N 13
ATOM 5961 C CA . ALA A 1 23 ? -8.298 4.949 14.710 1.00 35.31 23 ALA A CA 13
ATOM 5962 C C . ALA A 1 23 ? -8.271 3.447 15.001 1.00 74.33 23 ALA A C 13
ATOM 5963 O O . ALA A 1 23 ? -9.307 2.846 15.282 1.00 55.42 23 ALA A O 13
ATOM 5970 N N . LYS A 1 24 ? -7.075 2.883 14.923 1.00 60.12 24 LYS A N 13
ATOM 5971 C CA . LYS A 1 24 ? -6.899 1.463 15.174 1.00 72.51 24 LYS A CA 13
ATOM 5972 C C . LYS A 1 24 ? -7.675 1.072 16.433 1.00 20.14 24 LYS A C 13
ATOM 5973 O O . LYS A 1 24 ? -8.358 0.049 16.454 1.00 23.00 24 LYS A O 13
ATOM 5991 N N . ARG A 1 25 ? -7.544 1.907 17.453 1.00 10.43 25 ARG A N 13
ATOM 5992 C CA . ARG A 1 25 ? -8.224 1.662 18.714 1.00 52.33 25 ARG A CA 13
ATOM 5993 C C . ARG A 1 25 ? -9.726 1.915 18.564 1.00 2.14 25 ARG A C 13
ATOM 5994 O O . ARG A 1 25 ? -10.541 1.190 19.133 1.00 65.11 25 ARG A O 13
ATOM 6014 N N . ILE A 1 26 ? -10.046 2.946 17.797 1.00 54.32 26 ILE A N 13
ATOM 6015 C CA . ILE A 1 26 ? -11.436 3.304 17.566 1.00 63.24 26 ILE A CA 13
ATOM 6016 C C . ILE A 1 26 ? -12.213 2.059 17.135 1.00 34.40 26 ILE A C 13
ATOM 6017 O O . ILE A 1 26 ? -13.250 1.739 17.715 1.00 71.45 26 ILE A O 13
ATOM 6033 N N . ALA A 1 27 ? -11.683 1.390 16.122 1.00 60.32 27 ALA A N 13
ATOM 6034 C CA . ALA A 1 27 ? -12.314 0.187 15.607 1.00 74.42 27 ALA A CA 13
ATOM 6035 C C . ALA A 1 27 ? -12.629 -0.757 16.770 1.00 45.04 27 ALA A C 13
ATOM 6036 O O . ALA A 1 27 ? -13.761 -1.215 16.914 1.00 51.25 27 ALA A O 13
ATOM 6043 N N . GLU A 1 28 ? -11.606 -1.020 17.569 1.00 4.35 28 GLU A N 13
ATOM 6044 C CA . GLU A 1 28 ? -11.758 -1.900 18.715 1.00 33.40 28 GLU A CA 13
ATOM 6045 C C . GLU A 1 28 ? -12.943 -1.454 19.574 1.00 51.32 28 GLU A C 13
ATOM 6046 O O . GLU A 1 28 ? -13.904 -2.201 19.749 1.00 31.30 28 GLU A O 13
ATOM 6059 N N . ALA A 1 29 ? -12.836 -0.237 20.087 1.00 43.24 29 ALA A N 13
ATOM 6060 C CA . ALA A 1 29 ? -13.886 0.318 20.923 1.00 54.32 29 ALA A CA 13
ATOM 6061 C C . ALA A 1 29 ? -15.247 0.028 20.285 1.00 24.24 29 ALA A C 13
ATOM 6062 O O . ALA A 1 29 ? -16.089 -0.636 20.888 1.00 54.43 29 ALA A O 13
ATOM 6069 N N . MET A 1 30 ? -15.418 0.539 19.075 1.00 34.41 30 MET A N 13
ATOM 6070 C CA . MET A 1 30 ? -16.662 0.342 18.349 1.00 2.24 30 MET A CA 13
ATOM 6071 C C . MET A 1 30 ? -17.193 -1.079 18.546 1.00 12.05 30 MET A C 13
ATOM 6072 O O . MET A 1 30 ? -18.331 -1.266 18.974 1.00 74.45 30 MET A O 13
ATOM 6086 N N . ALA A 1 31 ? -16.344 -2.044 18.226 1.00 43.21 31 ALA A N 13
ATOM 6087 C CA . ALA A 1 31 ? -16.713 -3.442 18.362 1.00 34.43 31 ALA A CA 13
ATOM 6088 C C . ALA A 1 31 ? -17.494 -3.635 19.664 1.00 4.54 31 ALA A C 13
ATOM 6089 O O . ALA A 1 31 ? -17.178 -3.015 20.679 1.00 45.32 31 ALA A O 13
ATOM 6096 N N . LYS A 1 32 ? -18.498 -4.496 19.594 1.00 42.25 32 LYS A N 13
ATOM 6097 C CA . LYS A 1 32 ? -19.326 -4.777 20.754 1.00 24.31 32 LYS A CA 13
ATOM 6098 C C . LYS A 1 32 ? -18.533 -5.632 21.745 1.00 31.11 32 LYS A C 13
ATOM 6099 O O . LYS A 1 32 ? -18.390 -6.839 21.554 1.00 43.44 32 LYS A O 13
ATOM 6117 N N . GLY A 1 33 ? -18.039 -4.973 22.783 1.00 72.11 33 GLY A N 13
ATOM 6118 C CA . GLY A 1 33 ? -17.265 -5.657 23.804 1.00 21.44 33 GLY A CA 13
ATOM 6119 C C . GLY A 1 33 ? -16.304 -4.693 24.502 1.00 3.21 33 GLY A C 13
ATOM 6120 O O . GLY A 1 33 ? -15.664 -5.054 25.488 1.00 4.24 33 GLY A O 13
ATOM 6124 N N . ARG A 1 1 ? 5.762 3.674 7.224 1.00 62.25 1 ARG A N 14
ATOM 6125 C CA . ARG A 1 1 ? 7.160 3.769 6.840 1.00 65.21 1 ARG A CA 14
ATOM 6126 C C . ARG A 1 1 ? 7.391 5.012 5.978 1.00 23.14 1 ARG A C 14
ATOM 6127 O O . ARG A 1 1 ? 8.164 4.974 5.022 1.00 72.00 1 ARG A O 14
ATOM 6147 N N . GLY A 1 2 ? 6.707 6.085 6.348 1.00 22.53 2 GLY A N 14
ATOM 6148 C CA . GLY A 1 2 ? 6.828 7.337 5.621 1.00 30.23 2 GLY A CA 14
ATOM 6149 C C . GLY A 1 2 ? 5.808 7.411 4.483 1.00 31.23 2 GLY A C 14
ATOM 6150 O O . GLY A 1 2 ? 4.620 7.170 4.693 1.00 10.42 2 GLY A O 14
ATOM 6154 N N . LYS A 1 3 ? 6.309 7.744 3.303 1.00 11.30 3 LYS A N 14
ATOM 6155 C CA . LYS A 1 3 ? 5.456 7.853 2.132 1.00 61.14 3 LYS A CA 14
ATOM 6156 C C . LYS A 1 3 ? 5.005 6.455 1.703 1.00 14.24 3 LYS A C 14
ATOM 6157 O O . LYS A 1 3 ? 5.685 5.468 1.979 1.00 74.12 3 LYS A O 14
ATOM 6175 N N . TRP A 1 4 ? 3.860 6.416 1.037 1.00 43.13 4 TRP A N 14
ATOM 6176 C CA . TRP A 1 4 ? 3.310 5.156 0.568 1.00 61.32 4 TRP A CA 14
ATOM 6177 C C . TRP A 1 4 ? 2.943 5.320 -0.908 1.00 53.23 4 TRP A C 14
ATOM 6178 O O . TRP A 1 4 ? 3.245 6.346 -1.516 1.00 72.13 4 TRP A O 14
ATOM 6199 N N . THR A 1 5 ? 2.296 4.294 -1.442 1.00 50.41 5 THR A N 14
ATOM 6200 C CA . THR A 1 5 ? 1.884 4.312 -2.835 1.00 42.44 5 THR A CA 14
ATOM 6201 C C . THR A 1 5 ? 0.475 3.734 -2.983 1.00 3.45 5 THR A C 14
ATOM 6202 O 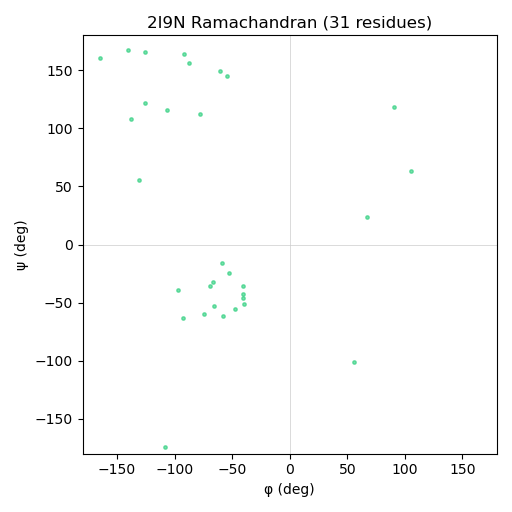O . THR A 1 5 ? 0.286 2.522 -2.901 1.00 62.32 5 THR A O 14
ATOM 6213 N N . TYR A 1 6 ? -0.478 4.630 -3.197 1.00 24.25 6 TYR A N 14
ATOM 6214 C CA . TYR A 1 6 ? -1.864 4.224 -3.356 1.00 3.02 6 TYR A CA 14
ATOM 6215 C C . TYR A 1 6 ? -2.147 3.793 -4.796 1.00 40.44 6 TYR A C 14
ATOM 6216 O O . TYR A 1 6 ? -2.502 2.642 -5.046 1.00 13.44 6 TYR A O 14
ATOM 6234 N N . ASN A 1 7 ? -1.979 4.741 -5.707 1.00 60.33 7 ASN A N 14
ATOM 6235 C CA . ASN A 1 7 ? -2.212 4.474 -7.116 1.00 71.25 7 ASN A CA 14
ATOM 6236 C C . ASN A 1 7 ? -0.869 4.293 -7.826 1.00 3.01 7 ASN A C 14
ATOM 6237 O O . ASN A 1 7 ? -0.514 3.183 -8.219 1.00 35.53 7 ASN A O 14
ATOM 6248 N N . GLY A 1 8 ? -0.157 5.402 -7.969 1.00 32.45 8 GLY A N 14
ATOM 6249 C CA . GLY A 1 8 ? 1.140 5.380 -8.624 1.00 35.52 8 GLY A CA 14
ATOM 6250 C C . GLY A 1 8 ? 1.891 6.693 -8.397 1.00 53.15 8 GLY A C 14
ATOM 6251 O O . GLY A 1 8 ? 2.673 7.119 -9.245 1.00 65.25 8 GLY A O 14
ATOM 6255 N N . ILE A 1 9 ? 1.626 7.299 -7.249 1.00 60.23 9 ILE A N 14
ATOM 6256 C CA . ILE A 1 9 ? 2.267 8.555 -6.901 1.00 2.33 9 ILE A CA 14
ATOM 6257 C C . ILE A 1 9 ? 2.724 8.502 -5.441 1.00 53.23 9 ILE A C 14
ATOM 6258 O O . ILE A 1 9 ? 2.003 8.001 -4.580 1.00 24.43 9 ILE A O 14
ATOM 6274 N N . THR A 1 10 ? 3.918 9.027 -5.209 1.00 30.31 10 THR A N 14
ATOM 6275 C CA . THR A 1 10 ? 4.479 9.045 -3.869 1.00 1.44 10 THR A CA 14
ATOM 6276 C C . THR A 1 10 ? 3.725 10.044 -2.989 1.00 11.14 10 THR A C 14
ATOM 6277 O O . THR A 1 10 ? 3.860 11.254 -3.161 1.00 54.53 10 THR A O 14
ATOM 6288 N N . TYR A 1 11 ? 2.947 9.500 -2.064 1.00 65.11 11 TYR A N 14
ATOM 6289 C CA . TYR A 1 11 ? 2.172 10.328 -1.157 1.00 14.04 11 TYR A CA 14
ATOM 6290 C C . TYR A 1 11 ? 3.037 10.836 -0.002 1.00 4.11 11 TYR A C 14
ATOM 6291 O O . TYR A 1 11 ? 3.973 10.159 0.422 1.00 40.14 11 TYR A O 14
ATOM 6309 N N . GLU A 1 12 ? 2.695 12.024 0.475 1.00 75.25 12 GLU A N 14
ATOM 6310 C CA . GLU A 1 12 ? 3.429 12.630 1.572 1.00 52.41 12 GLU A CA 14
ATOM 6311 C C . GLU A 1 12 ? 2.741 12.324 2.904 1.00 3.20 12 GLU A C 14
ATOM 6312 O O . GLU A 1 12 ? 3.337 11.710 3.787 1.00 23.24 12 GLU A O 14
ATOM 6325 N N . GLY A 1 13 ? 1.497 12.767 3.007 1.00 73.34 13 GLY A N 14
ATOM 6326 C CA . GLY A 1 13 ? 0.722 12.548 4.216 1.00 32.41 13 GLY A CA 14
ATOM 6327 C C . GLY A 1 13 ? -0.418 13.562 4.328 1.00 0.14 13 GLY A C 14
ATOM 6328 O O . GLY A 1 13 ? -1.126 13.816 3.355 1.00 45.51 13 GLY A O 14
ATOM 6332 N N . GLY A 1 14 ? -0.560 14.114 5.524 1.00 14.33 14 GLY A N 14
ATOM 6333 C CA . GLY A 1 14 ? -1.602 15.095 5.776 1.00 12.34 14 GLY A CA 14
ATOM 6334 C C . GLY A 1 14 ? -2.991 14.471 5.626 1.00 11.21 14 GLY A C 14
ATOM 6335 O O . GLY A 1 14 ? -3.157 13.482 4.914 1.00 54.20 14 GLY A O 14
ATOM 6339 N N . GLY A 1 15 ? -3.953 15.075 6.309 1.00 60.14 15 GLY A N 14
ATOM 6340 C CA . GLY A 1 15 ? -5.322 14.591 6.260 1.00 72.31 15 GLY A CA 14
ATOM 6341 C C . GLY A 1 15 ? -6.292 15.631 6.825 1.00 61.33 15 GLY A C 14
ATOM 6342 O O . GLY A 1 15 ? -7.203 16.078 6.129 1.00 24.31 15 GLY A O 14
ATOM 6346 N N . GLY A 1 16 ? -6.063 15.986 8.080 1.00 33.35 16 GLY A N 14
ATOM 6347 C CA . GLY A 1 16 ? -6.905 16.965 8.747 1.00 74.24 16 GLY A CA 14
ATOM 6348 C C . GLY A 1 16 ? -7.556 16.369 9.996 1.00 31.55 16 GLY A C 14
ATOM 6349 O O . GLY A 1 16 ? -7.868 17.090 10.943 1.00 42.14 16 GLY A O 14
ATOM 6353 N N . SER A 1 17 ? -7.742 15.057 9.960 1.00 42.23 17 SER A N 14
ATOM 6354 C CA . SER A 1 17 ? -8.350 14.356 11.078 1.00 63.24 17 SER A CA 14
ATOM 6355 C C . SER A 1 17 ? -9.756 14.901 11.335 1.00 2.13 17 SER A C 14
ATOM 6356 O O . SER A 1 17 ? -10.214 14.933 12.477 1.00 45.55 17 SER A O 14
ATOM 6364 N N . ALA A 1 18 ? -10.402 15.316 10.256 1.00 41.14 18 ALA A N 14
ATOM 6365 C CA . ALA A 1 18 ? -11.747 15.858 10.350 1.00 4.53 18 ALA A CA 14
ATOM 6366 C C . ALA A 1 18 ? -12.672 14.810 10.971 1.00 10.23 18 ALA A C 14
ATOM 6367 O O . ALA A 1 18 ? -13.329 14.055 10.256 1.00 25.12 18 ALA A O 14
ATOM 6374 N N . ALA A 1 19 ? -12.695 14.798 12.296 1.00 63.20 19 ALA A N 14
ATOM 6375 C CA . ALA A 1 19 ? -13.529 13.855 13.021 1.00 22.34 19 ALA A CA 14
ATOM 6376 C C . ALA A 1 19 ? -12.912 12.458 12.927 1.00 73.43 19 ALA A C 14
ATOM 6377 O O . ALA A 1 19 ? -13.616 11.455 13.044 1.00 1.51 19 ALA A O 14
ATOM 6384 N N . GLU A 1 20 ? -11.605 12.436 12.715 1.00 24.33 20 GLU A N 14
ATOM 6385 C CA . GLU A 1 20 ? -10.885 11.178 12.603 1.00 14.15 20 GLU A CA 14
ATOM 6386 C C . GLU A 1 20 ? -9.809 11.084 13.687 1.00 51.02 20 GLU A C 14
ATOM 6387 O O . GLU A 1 20 ? -9.305 9.999 13.974 1.00 54.22 20 GLU A O 14
ATOM 6400 N N . ALA A 1 21 ? -9.488 12.235 14.259 1.00 52.22 21 ALA A N 14
ATOM 6401 C CA . ALA A 1 21 ? -8.481 12.296 15.304 1.00 2.32 21 ALA A CA 14
ATOM 6402 C C . ALA A 1 21 ? -8.672 11.117 16.260 1.00 1.12 21 ALA A C 14
ATOM 6403 O O . ALA A 1 21 ? -7.705 10.608 16.825 1.00 0.42 21 ALA A O 14
ATOM 6410 N N . TYR A 1 22 ? -9.926 10.717 16.412 1.00 63.32 22 TYR A N 14
ATOM 6411 C CA . TYR A 1 22 ? -10.256 9.607 17.290 1.00 71.14 22 TYR A CA 14
ATOM 6412 C C . TYR A 1 22 ? -10.400 8.306 16.498 1.00 61.42 22 TYR A C 14
ATOM 6413 O O . TYR A 1 22 ? -9.985 7.244 16.961 1.00 55.01 22 TYR A O 14
ATOM 6431 N N . ALA A 1 23 ? -10.989 8.430 15.317 1.00 4.45 23 ALA A N 14
ATOM 6432 C CA . ALA A 1 23 ? -11.192 7.277 14.457 1.00 12.40 23 ALA A CA 14
ATOM 6433 C C . ALA A 1 23 ? -9.872 6.518 14.308 1.00 53.20 23 ALA A C 14
ATOM 6434 O O . ALA A 1 23 ? -9.831 5.300 14.472 1.00 62.12 23 ALA A O 14
ATOM 6441 N N . LYS A 1 24 ? -8.826 7.270 13.999 1.00 61.11 24 LYS A N 14
ATOM 6442 C CA . LYS A 1 24 ? -7.508 6.683 13.826 1.00 41.11 24 LYS A CA 14
ATOM 6443 C C . LYS A 1 24 ? -7.273 5.638 14.918 1.00 64.51 24 LYS A C 14
ATOM 6444 O O . LYS A 1 24 ? -6.854 4.517 14.630 1.00 53.22 24 LYS A O 14
ATOM 6462 N N . ARG A 1 25 ? -7.552 6.041 16.149 1.00 65.23 25 ARG A N 14
ATOM 6463 C CA . ARG A 1 25 ? -7.375 5.153 17.285 1.00 34.32 25 ARG A CA 14
ATOM 6464 C C . ARG A 1 25 ? -8.371 3.994 17.212 1.00 34.53 25 ARG A C 14
ATOM 6465 O O . ARG A 1 25 ? -8.025 2.853 17.515 1.00 62.33 25 ARG A O 14
ATOM 6485 N N . ILE A 1 26 ? -9.589 4.326 16.809 1.00 30.14 26 ILE A N 14
ATOM 6486 C CA . ILE A 1 26 ? -10.638 3.327 16.693 1.00 24.20 26 ILE A CA 14
ATOM 6487 C C . ILE A 1 26 ? -10.131 2.158 15.846 1.00 64.02 26 ILE A C 14
ATOM 6488 O O . ILE A 1 26 ? -10.228 1.002 16.255 1.00 52.03 26 ILE A O 14
ATOM 6504 N N . ALA A 1 27 ? -9.600 2.500 14.681 1.00 71.42 27 ALA A N 14
ATOM 6505 C CA . ALA A 1 27 ? -9.078 1.493 13.772 1.00 4.14 27 ALA A CA 14
ATOM 6506 C C . ALA A 1 27 ? -8.204 0.510 14.555 1.00 53.21 27 ALA A C 14
ATOM 6507 O O . ALA A 1 27 ? -8.413 -0.700 14.488 1.00 31.14 27 ALA A O 14
ATOM 6514 N N . GLU A 1 28 ? -7.244 1.068 15.278 1.00 34.54 28 GLU A N 14
ATOM 6515 C CA . GLU A 1 28 ? -6.339 0.255 16.073 1.00 44.23 28 GLU A CA 14
ATOM 6516 C C . GLU A 1 28 ? -7.126 -0.759 16.904 1.00 31.25 28 GLU A C 14
ATOM 6517 O O . GLU A 1 28 ? -6.931 -1.966 16.766 1.00 3.33 28 GLU A O 14
ATOM 6530 N N . ALA A 1 29 ? -8.000 -0.232 17.750 1.00 62.42 29 ALA A N 14
ATOM 6531 C CA . ALA A 1 29 ? -8.818 -1.077 18.604 1.00 44.12 29 ALA A CA 14
ATOM 6532 C C . ALA A 1 29 ? -9.376 -2.239 17.780 1.00 21.21 29 ALA A C 14
ATOM 6533 O O . ALA A 1 29 ? -9.187 -3.402 18.134 1.00 73.14 29 ALA A O 14
ATOM 6540 N N . MET A 1 30 ? -10.052 -1.884 16.697 1.00 20.24 30 MET A N 14
ATOM 6541 C CA . MET A 1 30 ? -10.639 -2.883 15.821 1.00 60.24 30 MET A CA 14
ATOM 6542 C C . MET A 1 30 ? -9.624 -3.975 15.477 1.00 71.33 30 MET A C 14
ATOM 6543 O O . MET A 1 30 ? -9.865 -5.154 15.732 1.00 71.23 30 MET A O 14
ATOM 6557 N N . ALA A 1 31 ? -8.510 -3.544 14.903 1.00 33.11 31 ALA A N 14
ATOM 6558 C CA . ALA A 1 31 ? -7.458 -4.470 14.522 1.00 62.53 31 ALA A CA 14
ATOM 6559 C C . ALA A 1 31 ? -8.019 -5.495 13.534 1.00 75.11 31 ALA A C 14
ATOM 6560 O O . ALA A 1 31 ? -7.886 -6.700 13.741 1.00 65.12 31 ALA A O 14
ATOM 6567 N N . LYS A 1 32 ? -8.636 -4.978 12.481 1.00 35.35 32 LYS A N 14
ATOM 6568 C CA . LYS A 1 32 ? -9.219 -5.833 11.461 1.00 20.21 32 LYS A CA 14
ATOM 6569 C C . LYS A 1 32 ? -8.471 -5.628 10.142 1.00 15.30 32 LYS A C 14
ATOM 6570 O O . LYS A 1 32 ? -8.150 -4.498 9.776 1.00 73.21 32 LYS A O 14
ATOM 6588 N N . GLY A 1 33 ? -8.216 -6.737 9.464 1.00 32.24 33 GLY A N 14
ATOM 6589 C CA . GLY A 1 33 ? -7.513 -6.693 8.194 1.00 65.01 33 GLY A CA 14
ATOM 6590 C C . GLY A 1 33 ? -8.232 -5.779 7.200 1.00 72.11 33 GLY A C 14
ATOM 6591 O O . GLY A 1 33 ? -7.992 -4.573 7.174 1.00 64.23 33 GLY A O 14
ATOM 6595 N N . ARG A 1 1 ? -0.493 11.611 -11.061 1.00 21.51 1 ARG A N 15
ATOM 6596 C CA . ARG A 1 1 ? -1.343 12.486 -10.271 1.00 63.35 1 ARG A CA 15
ATOM 6597 C C . ARG A 1 1 ? -1.992 11.705 -9.127 1.00 25.40 1 ARG A C 15
ATOM 6598 O O . ARG A 1 1 ? -3.029 11.071 -9.313 1.00 61.52 1 ARG A O 15
ATOM 6618 N N . GLY A 1 2 ? -1.354 11.776 -7.968 1.00 5.10 2 GLY A N 15
ATOM 6619 C CA . GLY A 1 2 ? -1.856 11.084 -6.793 1.00 64.54 2 GLY A CA 15
ATOM 6620 C C . GLY A 1 2 ? -0.946 11.321 -5.586 1.00 64.54 2 GLY A C 15
ATOM 6621 O O . GLY A 1 2 ? -1.132 12.283 -4.844 1.00 2.24 2 GLY A O 15
ATOM 6625 N N . LYS A 1 3 ? 0.019 10.426 -5.428 1.00 40.22 3 LYS A N 15
ATOM 6626 C CA . LYS A 1 3 ? 0.958 10.526 -4.324 1.00 64.01 3 LYS A CA 15
ATOM 6627 C C . LYS A 1 3 ? 1.606 11.912 -4.335 1.00 11.13 3 LYS A C 15
ATOM 6628 O O . LYS A 1 3 ? 1.311 12.732 -5.203 1.00 1.22 3 LYS A O 15
ATOM 6646 N N . TRP A 1 4 ? 2.476 12.131 -3.360 1.00 1.10 4 TRP A N 15
ATOM 6647 C CA . TRP A 1 4 ? 3.168 13.404 -3.246 1.00 72.12 4 TRP A CA 15
ATOM 6648 C C . TRP A 1 4 ? 4.538 13.143 -2.619 1.00 25.44 4 TRP A C 15
ATOM 6649 O O . TRP A 1 4 ? 4.913 11.993 -2.393 1.00 31.12 4 TRP A O 15
ATOM 6670 N N . THR A 1 5 ? 5.250 14.229 -2.355 1.00 34.15 5 THR A N 15
ATOM 6671 C CA . THR A 1 5 ? 6.571 14.132 -1.757 1.00 73.34 5 THR A CA 15
ATOM 6672 C C . THR A 1 5 ? 6.722 15.152 -0.628 1.00 13.33 5 THR A C 15
ATOM 6673 O O . THR A 1 5 ? 6.949 16.334 -0.881 1.00 14.55 5 THR A O 15
ATOM 6684 N N . TYR A 1 6 ? 6.590 14.658 0.594 1.00 13.25 6 TYR A N 15
ATOM 6685 C CA . TYR A 1 6 ? 6.709 15.512 1.764 1.00 54.31 6 TYR A CA 15
ATOM 6686 C C . TYR A 1 6 ? 7.918 15.115 2.612 1.00 4.23 6 TYR A C 15
ATOM 6687 O O . TYR A 1 6 ? 7.845 14.176 3.403 1.00 21.11 6 TYR A O 15
ATOM 6705 N N . ASN A 1 7 ? 9.003 15.850 2.419 1.00 45.40 7 ASN A N 15
ATOM 6706 C CA . ASN A 1 7 ? 10.227 15.587 3.157 1.00 64.25 7 ASN A CA 15
ATOM 6707 C C . ASN A 1 7 ? 10.780 14.220 2.747 1.00 0.11 7 ASN A C 15
ATOM 6708 O O . ASN A 1 7 ? 11.020 13.364 3.597 1.00 73.53 7 ASN A O 15
ATOM 6719 N N . GLY A 1 8 ? 10.966 14.059 1.445 1.00 22.53 8 GLY A N 15
ATOM 6720 C CA . GLY A 1 8 ? 11.486 12.811 0.913 1.00 62.42 8 GLY A CA 15
ATOM 6721 C C . GLY A 1 8 ? 10.641 11.622 1.376 1.00 11.30 8 GLY A C 15
ATOM 6722 O O . GLY A 1 8 ? 11.157 10.691 1.991 1.00 24.30 8 GLY A O 15
ATOM 6726 N N . ILE A 1 9 ? 9.355 11.694 1.063 1.00 65.32 9 ILE A N 15
ATOM 6727 C CA . ILE A 1 9 ? 8.434 10.635 1.439 1.00 14.42 9 ILE A CA 15
ATOM 6728 C C . ILE A 1 9 ? 7.486 10.352 0.272 1.00 33.22 9 ILE A C 15
ATOM 6729 O O . ILE A 1 9 ? 7.161 11.252 -0.501 1.00 35.42 9 ILE A O 15
ATOM 6745 N N . THR A 1 10 ? 7.069 9.097 0.182 1.00 50.44 10 THR A N 15
ATOM 6746 C CA . THR A 1 10 ? 6.165 8.684 -0.878 1.00 72.11 10 THR A CA 15
ATOM 6747 C C . THR A 1 10 ? 4.878 8.107 -0.286 1.00 34.32 10 THR A C 15
ATOM 6748 O O . THR A 1 10 ? 4.891 7.027 0.304 1.00 51.32 10 THR A O 15
ATOM 6759 N N . TYR A 1 11 ? 3.796 8.852 -0.463 1.00 65.33 11 TYR A N 15
ATOM 6760 C CA . TYR A 1 11 ? 2.503 8.428 0.046 1.00 25.53 11 TYR A CA 15
ATOM 6761 C C . TYR A 1 11 ? 1.772 7.554 -0.975 1.00 34.25 11 TYR A C 15
ATOM 6762 O O . TYR A 1 11 ? 1.981 7.692 -2.179 1.00 12.23 11 TYR A O 15
ATOM 6780 N N . GLU A 1 12 ? 0.929 6.673 -0.456 1.00 14.24 12 GLU A N 15
ATOM 6781 C CA . GLU A 1 12 ? 0.165 5.777 -1.307 1.00 14.02 12 GLU A CA 15
ATOM 6782 C C . GLU A 1 12 ? -1.311 6.180 -1.313 1.00 13.40 12 GLU A C 15
ATOM 6783 O O . GLU A 1 12 ? -1.696 7.151 -0.663 1.00 43.52 12 GLU A O 15
ATOM 6796 N N . GLY A 1 13 ? -2.098 5.414 -2.054 1.00 51.42 13 GLY A N 15
ATOM 6797 C CA . GLY A 1 13 ? -3.523 5.680 -2.154 1.00 32.25 13 GLY A CA 15
ATOM 6798 C C . GLY A 1 13 ? -4.314 4.379 -2.310 1.00 4.10 13 GLY A C 15
ATOM 6799 O O . GLY A 1 13 ? -4.817 4.081 -3.392 1.00 23.40 13 GLY A O 15
ATOM 6803 N N . GLY A 1 14 ? -4.398 3.640 -1.214 1.00 14.14 14 GLY A N 15
ATOM 6804 C CA . GLY A 1 14 ? -5.119 2.378 -1.215 1.00 50.34 14 GLY A CA 15
ATOM 6805 C C . GLY A 1 14 ? -5.686 2.069 0.172 1.00 72.25 14 GLY A C 15
ATOM 6806 O O . GLY A 1 14 ? -5.032 1.415 0.982 1.00 23.10 14 GLY A O 15
ATOM 6810 N N . GLY A 1 15 ? -6.898 2.553 0.402 1.00 44.50 15 GLY A N 15
ATOM 6811 C CA . GLY A 1 15 ? -7.560 2.337 1.677 1.00 73.22 15 GLY A CA 15
ATOM 6812 C C . GLY A 1 15 ? -8.873 3.119 1.752 1.00 10.24 15 GLY A C 15
ATOM 6813 O O . GLY A 1 15 ? -9.945 2.529 1.874 1.00 13.15 15 GLY A O 15
ATOM 6817 N N . GLY A 1 16 ? -8.745 4.436 1.677 1.00 73.34 16 GLY A N 15
ATOM 6818 C CA . GLY A 1 16 ? -9.908 5.305 1.735 1.00 52.01 16 GLY A CA 15
ATOM 6819 C C . GLY A 1 16 ? -9.546 6.666 2.332 1.00 1.23 16 GLY A C 15
ATOM 6820 O O . GLY A 1 16 ? -8.461 7.189 2.082 1.00 51.11 16 GLY A O 15
ATOM 6824 N N . SER A 1 17 ? -10.475 7.201 3.111 1.00 40.33 17 SER A N 15
ATOM 6825 C CA . SER A 1 17 ? -10.267 8.492 3.746 1.00 71.43 17 SER A CA 15
ATOM 6826 C C . SER A 1 17 ? -9.356 8.334 4.965 1.00 52.11 17 SER A C 15
ATOM 6827 O O . SER A 1 17 ? -9.320 7.272 5.584 1.00 64.32 17 SER A O 15
ATOM 6835 N N . ALA A 1 18 ? -8.643 9.407 5.273 1.00 13.34 18 ALA A N 15
ATOM 6836 C CA . ALA A 1 18 ? -7.735 9.402 6.408 1.00 61.35 18 ALA A CA 15
ATOM 6837 C C . ALA A 1 18 ? -8.546 9.399 7.705 1.00 62.41 18 ALA A C 15
ATOM 6838 O O . ALA A 1 18 ? -8.247 8.640 8.626 1.00 74.21 18 ALA A O 15
ATOM 6845 N N . ALA A 1 19 ? -9.556 10.256 7.736 1.00 25.22 19 ALA A N 15
ATOM 6846 C CA . ALA A 1 19 ? -10.412 10.362 8.905 1.00 24.54 19 ALA A CA 15
ATOM 6847 C C . ALA A 1 19 ? -11.018 8.991 9.214 1.00 52.14 19 ALA A C 15
ATOM 6848 O O . ALA A 1 19 ? -11.135 8.607 10.376 1.00 13.54 19 ALA A O 15
ATOM 6855 N N . GLU A 1 20 ? -11.388 8.291 8.151 1.00 22.25 20 GLU A N 15
ATOM 6856 C CA . GLU A 1 20 ? -11.979 6.971 8.294 1.00 54.21 20 GLU A CA 15
ATOM 6857 C C . GLU A 1 20 ? -10.908 5.890 8.138 1.00 33.24 20 GLU A C 15
ATOM 6858 O O . GLU A 1 20 ? -11.022 5.018 7.279 1.00 71.45 20 GLU A O 15
ATOM 6871 N N . ALA A 1 21 ? -9.892 5.982 8.984 1.00 54.23 21 ALA A N 15
ATOM 6872 C CA . ALA A 1 21 ? -8.802 5.022 8.951 1.00 42.50 21 ALA A CA 15
ATOM 6873 C C . ALA A 1 21 ? -8.486 4.567 10.377 1.00 3.51 21 ALA A C 15
ATOM 6874 O O . ALA A 1 21 ? -8.416 3.370 10.649 1.00 34.05 21 ALA A O 15
ATOM 6881 N N . TYR A 1 22 ? -8.302 5.547 11.250 1.00 52.42 22 TYR A N 15
ATOM 6882 C CA . TYR A 1 22 ? -7.995 5.263 12.641 1.00 30.32 22 TYR A CA 15
ATOM 6883 C C . TYR A 1 22 ? -9.275 5.088 13.461 1.00 52.13 22 TYR A C 15
ATOM 6884 O O . TYR A 1 22 ? -9.360 4.196 14.303 1.00 35.20 22 TYR A O 15
ATOM 6902 N N . ALA A 1 23 ? -10.239 5.955 13.185 1.00 21.43 23 ALA A N 15
ATOM 6903 C CA . ALA A 1 23 ? -11.511 5.907 13.887 1.00 43.45 23 ALA A CA 15
ATOM 6904 C C . ALA A 1 23 ? -11.984 4.456 13.977 1.00 35.54 23 ALA A C 15
ATOM 6905 O O . ALA A 1 23 ? -12.725 4.097 14.892 1.00 71.45 23 ALA A O 15
ATOM 6912 N N . LYS A 1 24 ? -11.538 3.660 13.017 1.00 22.41 24 LYS A N 15
ATOM 6913 C CA . LYS A 1 24 ? -11.907 2.255 12.977 1.00 22.32 24 LYS A CA 15
ATOM 6914 C C . LYS A 1 24 ? -11.134 1.498 14.059 1.00 23.10 24 LYS A C 15
ATOM 6915 O O . LYS A 1 24 ? -11.730 0.949 14.984 1.00 31.02 24 LYS A O 15
ATOM 6933 N N . ARG A 1 25 ? -9.818 1.493 13.907 1.00 65.02 25 ARG A N 15
ATOM 6934 C CA . ARG A 1 25 ? -8.957 0.813 14.859 1.00 24.43 25 ARG A CA 15
ATOM 6935 C C . ARG A 1 25 ? -9.354 1.180 16.290 1.00 21.45 25 ARG A C 15
ATOM 6936 O O . ARG A 1 25 ? -9.145 0.397 17.216 1.00 14.24 25 ARG A O 15
ATOM 6956 N N . ILE A 1 26 ? -9.919 2.370 16.427 1.00 52.11 26 ILE A N 15
ATOM 6957 C CA . ILE A 1 26 ? -10.348 2.850 17.730 1.00 45.34 26 ILE A CA 15
ATOM 6958 C C . ILE A 1 26 ? -11.335 1.852 18.337 1.00 22.21 26 ILE A C 15
ATOM 6959 O O . ILE A 1 26 ? -11.106 1.333 19.429 1.00 52.32 26 ILE A O 15
ATOM 6975 N N . ALA A 1 27 ? -12.412 1.612 17.603 1.00 3.33 27 ALA A N 15
ATOM 6976 C CA . ALA A 1 27 ? -13.435 0.685 18.056 1.00 2.11 27 ALA A CA 15
ATOM 6977 C C . ALA A 1 27 ? -12.773 -0.622 18.498 1.00 10.44 27 ALA A C 15
ATOM 6978 O O . ALA A 1 27 ? -13.032 -1.112 19.596 1.00 22.04 27 ALA A O 15
ATOM 6985 N N . GLU A 1 28 ? -11.932 -1.148 17.621 1.00 63.22 28 GLU A N 15
ATOM 6986 C CA . GLU A 1 28 ? -11.231 -2.388 17.907 1.00 22.40 28 GLU A CA 15
ATOM 6987 C C . GLU A 1 28 ? -10.565 -2.317 19.283 1.00 41.43 28 GLU A C 15
ATOM 6988 O O . GLU A 1 28 ? -10.864 -3.121 20.164 1.00 53.21 28 GLU A O 15
ATOM 7001 N N . ALA A 1 29 ? -9.674 -1.346 19.424 1.00 52.14 29 ALA A N 15
ATOM 7002 C CA . ALA A 1 29 ? -8.963 -1.159 20.677 1.00 15.41 29 ALA A CA 15
ATOM 7003 C C . ALA A 1 29 ? -9.967 -1.159 21.832 1.00 23.43 29 ALA A C 15
ATOM 7004 O O . ALA A 1 29 ? -9.881 -1.993 22.733 1.00 53.12 29 ALA A O 15
ATOM 7011 N N . MET A 1 30 ? -10.894 -0.216 21.769 1.00 54.42 30 MET A N 15
ATOM 7012 C CA . MET A 1 30 ? -11.913 -0.097 22.798 1.00 1.13 30 MET A CA 15
ATOM 7013 C C . MET A 1 30 ? -12.405 -1.475 23.244 1.00 32.22 30 MET A C 15
ATOM 7014 O O . MET A 1 30 ? -12.419 -1.778 24.436 1.00 3.34 30 MET A O 15
ATOM 7028 N N . ALA A 1 31 ? -12.798 -2.274 22.263 1.00 64.12 31 ALA A N 15
ATOM 7029 C CA . ALA A 1 31 ? -13.289 -3.613 22.539 1.00 34.21 31 ALA A CA 15
ATOM 7030 C C . ALA A 1 31 ? -12.106 -4.535 22.839 1.00 45.13 31 ALA A C 15
ATOM 7031 O O . ALA A 1 31 ? -11.729 -5.358 22.006 1.00 32.41 31 ALA A O 15
ATOM 7038 N N . LYS A 1 32 ? -11.551 -4.365 24.030 1.00 33.20 32 LYS A N 15
ATOM 7039 C CA . LYS A 1 32 ? -10.418 -5.172 24.450 1.00 42.42 32 LYS A CA 15
ATOM 7040 C C . LYS A 1 32 ? -10.918 -6.535 24.931 1.00 22.13 32 LYS A C 15
ATOM 7041 O O . LYS A 1 32 ? -11.272 -6.694 26.099 1.00 43.34 32 LYS A O 15
ATOM 7059 N N . GLY A 1 33 ? -10.931 -7.485 24.007 1.00 11.35 33 GLY A N 15
ATOM 7060 C CA . GLY A 1 33 ? -11.382 -8.830 24.323 1.00 0.50 33 GLY A CA 15
ATOM 7061 C C . GLY A 1 33 ? -11.014 -9.808 23.205 1.00 2.45 33 GLY A C 15
ATOM 7062 O O . GLY A 1 33 ? -10.419 -10.853 23.462 1.00 61.21 33 GLY A O 15
ATOM 7066 N N . ARG A 1 1 ? -1.740 5.741 -4.170 1.00 3.01 1 ARG A N 16
ATOM 7067 C CA . ARG A 1 1 ? -0.511 6.175 -3.526 1.00 72.35 1 ARG A CA 16
ATOM 7068 C C . ARG A 1 1 ? 0.224 7.183 -4.411 1.00 50.43 1 ARG A C 16
ATOM 7069 O O . ARG A 1 1 ? 0.435 6.936 -5.598 1.00 14.13 1 ARG A O 16
ATOM 7089 N N . GLY A 1 2 ? 0.594 8.299 -3.800 1.00 63.01 2 GLY A N 16
ATOM 7090 C CA . GLY A 1 2 ? 1.302 9.346 -4.518 1.00 15.14 2 GLY A CA 16
ATOM 7091 C C . GLY A 1 2 ? 2.799 9.042 -4.596 1.00 71.11 2 GLY A C 16
ATOM 7092 O O . GLY A 1 2 ? 3.215 8.136 -5.317 1.00 40.52 2 GLY A O 16
ATOM 7096 N N . LYS A 1 3 ? 3.568 9.816 -3.844 1.00 73.31 3 LYS A N 16
ATOM 7097 C CA . LYS A 1 3 ? 5.010 9.640 -3.820 1.00 11.45 3 LYS A CA 16
ATOM 7098 C C . LYS A 1 3 ? 5.604 10.150 -5.134 1.00 72.34 3 LYS A C 16
ATOM 7099 O O . LYS A 1 3 ? 6.679 9.715 -5.544 1.00 21.13 3 LYS A O 16
ATOM 7117 N N . TRP A 1 4 ? 4.877 11.064 -5.760 1.00 2.32 4 TRP A N 16
ATOM 7118 C CA . TRP A 1 4 ? 5.319 11.638 -7.020 1.00 33.51 4 TRP A CA 16
ATOM 7119 C C . TRP A 1 4 ? 6.152 12.882 -6.707 1.00 51.01 4 TRP A C 16
ATOM 7120 O O . TRP A 1 4 ? 6.267 13.282 -5.549 1.00 73.25 4 TRP A O 16
ATOM 7141 N N . THR A 1 5 ? 6.712 13.460 -7.760 1.00 30.14 5 THR A N 16
ATOM 7142 C CA . THR A 1 5 ? 7.531 14.651 -7.612 1.00 23.12 5 THR A CA 16
ATOM 7143 C C . THR A 1 5 ? 7.006 15.774 -8.508 1.00 10.10 5 THR A C 16
ATOM 7144 O O . THR A 1 5 ? 7.075 15.680 -9.732 1.00 64.05 5 THR A O 16
ATOM 7155 N N . TYR A 1 6 ? 6.492 16.811 -7.863 1.00 1.00 6 TYR A N 16
ATOM 7156 C CA . TYR A 1 6 ? 5.955 17.951 -8.586 1.00 42.13 6 TYR A CA 16
ATOM 7157 C C . TYR A 1 6 ? 6.925 19.134 -8.543 1.00 13.12 6 TYR A C 16
ATOM 7158 O O . TYR A 1 6 ? 7.311 19.663 -9.584 1.00 2.01 6 TYR A O 16
ATOM 7176 N N . ASN A 1 7 ? 7.290 19.514 -7.327 1.00 52.53 7 ASN A N 16
ATOM 7177 C CA . ASN A 1 7 ? 8.207 20.625 -7.135 1.00 13.15 7 ASN A CA 16
ATOM 7178 C C . ASN A 1 7 ? 9.494 20.111 -6.487 1.00 43.22 7 ASN A C 16
ATOM 7179 O O . ASN A 1 7 ? 10.024 20.736 -5.570 1.00 44.20 7 ASN A O 16
ATOM 7190 N N . GLY A 1 8 ? 9.960 18.977 -6.990 1.00 41.53 8 GLY A N 16
ATOM 7191 C CA . GLY A 1 8 ? 11.175 18.373 -6.473 1.00 25.55 8 GLY A CA 16
ATOM 7192 C C . GLY A 1 8 ? 10.974 17.877 -5.039 1.00 72.01 8 GLY A C 16
ATOM 7193 O O . GLY A 1 8 ? 11.911 17.873 -4.242 1.00 72.13 8 GLY A O 16
ATOM 7197 N N . ILE A 1 9 ? 9.745 17.471 -4.755 1.00 0.23 9 ILE A N 16
ATOM 7198 C CA . ILE A 1 9 ? 9.408 16.975 -3.431 1.00 63.22 9 ILE A CA 16
ATOM 7199 C C . ILE A 1 9 ? 8.405 15.827 -3.562 1.00 24.33 9 ILE A C 16
ATOM 7200 O O . ILE A 1 9 ? 7.500 15.880 -4.393 1.00 1.13 9 ILE A O 16
ATOM 7216 N N . THR A 1 10 ? 8.600 14.815 -2.728 1.00 45.43 10 THR A N 16
ATOM 7217 C CA . THR A 1 10 ? 7.724 13.656 -2.740 1.00 43.32 10 THR A CA 16
ATOM 7218 C C . THR A 1 10 ? 6.371 14.005 -2.118 1.00 74.34 10 THR A C 16
ATOM 7219 O O . THR A 1 10 ? 6.271 14.200 -0.908 1.00 61.20 10 THR A O 16
ATOM 7230 N N . TYR A 1 11 ? 5.362 14.072 -2.975 1.00 11.31 11 TYR A N 16
ATOM 7231 C CA . TYR A 1 11 ? 4.018 14.394 -2.525 1.00 23.22 11 TYR A CA 16
ATOM 7232 C C . TYR A 1 11 ? 3.324 13.159 -1.946 1.00 53.42 11 TYR A C 16
ATOM 7233 O O . TYR A 1 11 ? 3.622 12.033 -2.340 1.00 51.14 11 TYR A O 16
ATOM 7251 N N . GLU A 1 12 ? 2.411 13.413 -1.020 1.00 55.14 12 GLU A N 16
ATOM 7252 C CA . GLU A 1 12 ? 1.671 12.337 -0.384 1.00 21.54 12 GLU A CA 16
ATOM 7253 C C . GLU A 1 12 ? 0.202 12.377 -0.810 1.00 63.30 12 GLU A C 16
ATOM 7254 O O . GLU A 1 12 ? -0.286 13.407 -1.271 1.00 41.22 12 GLU A O 16
ATOM 7267 N N . GLY A 1 13 ? -0.461 11.242 -0.641 1.00 12.42 13 GLY A N 16
ATOM 7268 C CA . GLY A 1 13 ? -1.864 11.135 -1.002 1.00 54.04 13 GLY A CA 16
ATOM 7269 C C . GLY A 1 13 ? -2.653 10.391 0.077 1.00 14.20 13 GLY A C 16
ATOM 7270 O O . GLY A 1 13 ? -2.149 9.444 0.678 1.00 60.22 13 GLY A O 16
ATOM 7274 N N . GLY A 1 14 ? -3.878 10.849 0.290 1.00 35.54 14 GLY A N 16
ATOM 7275 C CA . GLY A 1 14 ? -4.742 10.238 1.287 1.00 51.31 14 GLY A CA 16
ATOM 7276 C C . GLY A 1 14 ? -4.913 11.155 2.500 1.00 53.33 14 GLY A C 16
ATOM 7277 O O . GLY A 1 14 ? -4.102 12.052 2.724 1.00 64.20 14 GLY A O 16
ATOM 7281 N N . GLY A 1 15 ? -5.975 10.899 3.250 1.00 42.10 15 GLY A N 16
ATOM 7282 C CA . GLY A 1 15 ? -6.263 11.690 4.434 1.00 1.32 15 GLY A CA 16
ATOM 7283 C C . GLY A 1 15 ? -7.296 10.993 5.321 1.00 12.24 15 GLY A C 16
ATOM 7284 O O . GLY A 1 15 ? -8.498 11.106 5.086 1.00 33.25 15 GLY A O 16
ATOM 7288 N N . GLY A 1 16 ? -6.790 10.288 6.323 1.00 51.25 16 GLY A N 16
ATOM 7289 C CA . GLY A 1 16 ? -7.654 9.573 7.246 1.00 32.11 16 GLY A CA 16
ATOM 7290 C C . GLY A 1 16 ? -7.015 9.477 8.633 1.00 42.31 16 GLY A C 16
ATOM 7291 O O . GLY A 1 16 ? -6.226 10.339 9.017 1.00 11.24 16 GLY A O 16
ATOM 7295 N N . SER A 1 17 ? -7.379 8.422 9.346 1.00 70.42 17 SER A N 16
ATOM 7296 C CA . SER A 1 17 ? -6.851 8.202 10.682 1.00 41.15 17 SER A CA 16
ATOM 7297 C C . SER A 1 17 ? -5.730 7.162 10.637 1.00 72.53 17 SER A C 16
ATOM 7298 O O . SER A 1 17 ? -5.956 6.017 10.246 1.00 1.21 17 SER A O 16
ATOM 7306 N N . ALA A 1 18 ? -4.546 7.596 11.042 1.00 10.20 18 ALA A N 16
ATOM 7307 C CA . ALA A 1 18 ? -3.390 6.717 11.053 1.00 25.51 18 ALA A CA 16
ATOM 7308 C C . ALA A 1 18 ? -3.387 5.901 12.348 1.00 42.04 18 ALA A C 16
ATOM 7309 O O . ALA A 1 18 ? -2.883 4.779 12.378 1.00 52.23 18 ALA A O 16
ATOM 7316 N N . ALA A 1 19 ? -3.955 6.497 13.386 1.00 71.43 19 ALA A N 16
ATOM 7317 C CA . ALA A 1 19 ? -4.025 5.839 14.680 1.00 44.42 19 ALA A CA 16
ATOM 7318 C C . ALA A 1 19 ? -5.369 5.122 14.811 1.00 74.41 19 ALA A C 16
ATOM 7319 O O . ALA A 1 19 ? -5.838 4.871 15.920 1.00 1.33 19 ALA A O 16
ATOM 7326 N N . GLU A 1 20 ? -5.952 4.811 13.662 1.00 33.55 20 GLU A N 16
ATOM 7327 C CA . GLU A 1 20 ? -7.234 4.126 13.635 1.00 41.41 20 GLU A CA 16
ATOM 7328 C C . GLU A 1 20 ? -7.052 2.645 13.972 1.00 72.05 20 GLU A C 16
ATOM 7329 O O . GLU A 1 20 ? -7.996 1.981 14.397 1.00 11.24 20 GLU A O 16
ATOM 7342 N N . ALA A 1 21 ? -5.832 2.170 13.768 1.00 52.02 21 ALA A N 16
ATOM 7343 C CA . ALA A 1 21 ? -5.515 0.779 14.044 1.00 3.34 21 ALA A CA 16
ATOM 7344 C C . ALA A 1 21 ? -6.172 0.363 15.362 1.00 72.23 21 ALA A C 16
ATOM 7345 O O . ALA A 1 21 ? -7.002 -0.545 15.386 1.00 40.24 21 ALA A O 16
ATOM 7352 N N . TYR A 1 22 ? -5.777 1.046 16.426 1.00 44.25 22 TYR A N 16
ATOM 7353 C CA . TYR A 1 22 ? -6.317 0.759 17.743 1.00 30.43 22 TYR A CA 16
ATOM 7354 C C . TYR A 1 22 ? -7.796 1.141 17.825 1.00 52.33 22 TYR A C 16
ATOM 7355 O O . TYR A 1 22 ? -8.606 0.392 18.369 1.00 2.22 22 TYR A O 16
ATOM 7373 N N . ALA A 1 23 ? -8.104 2.307 17.275 1.00 31.13 23 ALA A N 16
ATOM 7374 C CA . ALA A 1 23 ? -9.472 2.798 17.279 1.00 44.10 23 ALA A CA 16
ATOM 7375 C C . ALA A 1 23 ? -10.425 1.643 16.967 1.00 63.34 23 ALA A C 16
ATOM 7376 O O . ALA A 1 23 ? -11.367 1.391 17.716 1.00 70.41 23 ALA A O 16
ATOM 7383 N N . LYS A 1 24 ? -10.147 0.971 15.859 1.00 45.32 24 LYS A N 16
ATOM 7384 C CA . LYS A 1 24 ? -10.967 -0.151 15.438 1.00 74.40 24 LYS A CA 16
ATOM 7385 C C . LYS A 1 24 ? -11.164 -1.105 16.618 1.00 5.14 24 LYS A C 16
ATOM 7386 O O . LYS A 1 24 ? -12.293 -1.454 16.958 1.00 70.23 24 LYS A O 16
ATOM 7404 N N . ARG A 1 25 ? -10.046 -1.499 17.212 1.00 53.15 25 ARG A N 16
ATOM 7405 C CA . ARG A 1 25 ? -10.081 -2.405 18.347 1.00 71.12 25 ARG A CA 16
ATOM 7406 C C . ARG A 1 25 ? -11.039 -1.878 19.417 1.00 23.24 25 ARG A C 16
ATOM 7407 O O . ARG A 1 25 ? -11.821 -2.639 19.984 1.00 21.55 25 ARG A O 16
ATOM 7427 N N . ILE A 1 26 ? -10.946 -0.579 19.662 1.00 64.43 26 ILE A N 16
ATOM 7428 C CA . ILE A 1 26 ? -11.794 0.058 20.654 1.00 0.23 26 ILE A CA 16
ATOM 7429 C C . ILE A 1 26 ? -13.254 -0.310 20.383 1.00 30.43 26 ILE A C 16
ATOM 7430 O O . ILE A 1 26 ? -13.896 -0.962 21.206 1.00 54.25 26 ILE A O 16
ATOM 7446 N N . ALA A 1 27 ? -13.735 0.122 19.227 1.00 15.44 27 ALA A N 16
ATOM 7447 C CA . ALA A 1 27 ? -15.108 -0.154 18.838 1.00 42.23 27 ALA A CA 16
ATOM 7448 C C . ALA A 1 27 ? -15.428 -1.623 19.122 1.00 13.41 27 ALA A C 16
ATOM 7449 O O . ALA A 1 27 ? -16.436 -1.930 19.757 1.00 61.10 27 ALA A O 16
ATOM 7456 N N . GLU A 1 28 ? -14.552 -2.491 18.638 1.00 11.33 28 GLU A N 16
ATOM 7457 C CA . GLU A 1 28 ? -14.729 -3.920 18.833 1.00 51.24 28 GLU A CA 16
ATOM 7458 C C . GLU A 1 28 ? -14.997 -4.226 20.308 1.00 45.14 28 GLU A C 16
ATOM 7459 O O . GLU A 1 28 ? -16.063 -4.729 20.657 1.00 13.44 28 GLU A O 16
ATOM 7472 N N . ALA A 1 29 ? -14.009 -3.910 21.133 1.00 74.01 29 ALA A N 16
ATOM 7473 C CA . ALA A 1 29 ? -14.125 -4.145 22.562 1.00 22.02 29 ALA A CA 16
ATOM 7474 C C . ALA A 1 29 ? -15.528 -3.750 23.028 1.00 63.40 29 ALA A C 16
ATOM 7475 O O . ALA A 1 29 ? -16.279 -4.588 23.526 1.00 43.40 29 ALA A O 16
ATOM 7482 N N . MET A 1 30 ? -15.839 -2.475 22.850 1.00 42.15 30 MET A N 16
ATOM 7483 C CA . MET A 1 30 ? -17.138 -1.959 23.245 1.00 33.13 30 MET A CA 16
ATOM 7484 C C . MET A 1 30 ? -18.244 -2.974 22.950 1.00 33.44 30 MET A C 16
ATOM 7485 O O . MET A 1 30 ? -18.993 -3.359 23.847 1.00 74.52 30 MET A O 16
ATOM 7499 N N . ALA A 1 31 ? -18.312 -3.379 21.691 1.00 65.14 31 ALA A N 16
ATOM 7500 C CA . ALA A 1 31 ? -19.313 -4.342 21.266 1.00 34.24 31 ALA A CA 16
ATOM 7501 C C . ALA A 1 31 ? -20.668 -3.960 21.867 1.00 61.43 31 ALA A C 16
ATOM 7502 O O . ALA A 1 31 ? -21.335 -4.791 22.482 1.00 64.21 31 ALA A O 16
ATOM 7509 N N . LYS A 1 32 ? -21.035 -2.703 21.667 1.00 64.12 32 LYS A N 16
ATOM 7510 C CA . LYS A 1 32 ? -22.298 -2.201 22.181 1.00 64.13 32 LYS A CA 16
ATOM 7511 C C . LYS A 1 32 ? -23.045 -1.473 21.062 1.00 40.50 32 LYS A C 16
ATOM 7512 O O . LYS A 1 32 ? -22.435 -1.027 20.091 1.00 13.11 32 LYS A O 16
ATOM 7530 N N . GLY A 1 33 ? -24.355 -1.374 21.235 1.00 22.14 33 GLY A N 16
ATOM 7531 C CA . GLY A 1 33 ? -25.192 -0.707 20.252 1.00 22.35 33 GLY A CA 16
ATOM 7532 C C . GLY A 1 33 ? -26.447 -1.529 19.953 1.00 32.23 33 GLY A C 16
ATOM 7533 O O . GLY A 1 33 ? -27.161 -1.934 20.869 1.00 15.43 33 GLY A O 16
ATOM 7537 N N . ARG A 1 1 ? -2.720 21.447 2.602 1.00 41.24 1 ARG A N 17
ATOM 7538 C CA . ARG A 1 1 ? -1.650 20.478 2.436 1.00 51.03 1 ARG A CA 17
ATOM 7539 C C . ARG A 1 1 ? -2.224 19.118 2.034 1.00 23.44 1 ARG A C 17
ATOM 7540 O O . ARG A 1 1 ? -3.430 18.897 2.126 1.00 14.34 1 ARG A O 17
ATOM 7560 N N . GLY A 1 2 ? -1.332 18.240 1.598 1.00 42.51 2 GLY A N 17
ATOM 7561 C CA . GLY A 1 2 ? -1.734 16.908 1.182 1.00 33.43 2 GLY A CA 17
ATOM 7562 C C . GLY A 1 2 ? -0.526 15.974 1.088 1.00 3.22 2 GLY A C 17
ATOM 7563 O O . GLY A 1 2 ? 0.200 15.792 2.064 1.00 1.25 2 GLY A O 17
ATOM 7567 N N . LYS A 1 3 ? -0.347 15.407 -0.096 1.00 2.31 3 LYS A N 17
ATOM 7568 C CA . LYS A 1 3 ? 0.761 14.497 -0.330 1.00 44.23 3 LYS A CA 17
ATOM 7569 C C . LYS A 1 3 ? 2.080 15.264 -0.207 1.00 72.32 3 LYS A C 17
ATOM 7570 O O . LYS A 1 3 ? 2.088 16.494 -0.187 1.00 75.55 3 LYS A O 17
ATOM 7588 N N . TRP A 1 4 ? 3.163 14.505 -0.128 1.00 2.13 4 TRP A N 17
ATOM 7589 C CA . TRP A 1 4 ? 4.484 15.098 -0.007 1.00 65.41 4 TRP A CA 17
ATOM 7590 C C . TRP A 1 4 ? 5.370 14.506 -1.105 1.00 61.44 4 TRP A C 17
ATOM 7591 O O . TRP A 1 4 ? 5.784 13.350 -1.019 1.00 53.40 4 TRP A O 17
ATOM 7612 N N . THR A 1 5 ? 5.635 15.324 -2.113 1.00 51.10 5 THR A N 17
ATOM 7613 C CA . THR A 1 5 ? 6.464 14.896 -3.227 1.00 51.00 5 THR A CA 17
ATOM 7614 C C . THR A 1 5 ? 7.943 14.941 -2.839 1.00 61.10 5 THR A C 17
ATOM 7615 O O . THR A 1 5 ? 8.562 16.004 -2.860 1.00 62.40 5 THR A O 17
ATOM 7626 N N . TYR A 1 6 ? 8.467 13.774 -2.494 1.00 30.11 6 TYR A N 17
ATOM 7627 C CA . TYR A 1 6 ? 9.862 13.666 -2.102 1.00 10.53 6 TYR A CA 17
ATOM 7628 C C . TYR A 1 6 ? 10.732 13.236 -3.284 1.00 63.31 6 TYR A C 17
ATOM 7629 O O . TYR A 1 6 ? 11.621 13.974 -3.707 1.00 20.34 6 TYR A O 17
ATOM 7647 N N . ASN A 1 7 ? 10.446 12.043 -3.785 1.00 23.24 7 ASN A N 17
ATOM 7648 C CA . ASN A 1 7 ? 11.192 11.505 -4.910 1.00 11.01 7 ASN A CA 17
ATOM 7649 C C . ASN A 1 7 ? 10.262 11.377 -6.118 1.00 33.21 7 ASN A C 17
ATOM 7650 O O . ASN A 1 7 ? 10.249 10.346 -6.789 1.00 50.45 7 ASN A O 17
ATOM 7661 N N . GLY A 1 8 ? 9.506 12.438 -6.358 1.00 13.15 8 GLY A N 17
ATOM 7662 C CA . GLY A 1 8 ? 8.575 12.457 -7.473 1.00 15.31 8 GLY A CA 17
ATOM 7663 C C . GLY A 1 8 ? 7.505 11.375 -7.312 1.00 55.45 8 GLY A C 17
ATOM 7664 O O . GLY A 1 8 ? 7.032 10.813 -8.299 1.00 40.54 8 GLY A O 17
ATOM 7668 N N . ILE A 1 9 ? 7.154 11.116 -6.061 1.00 54.15 9 ILE A N 17
ATOM 7669 C CA . ILE A 1 9 ? 6.148 10.112 -5.759 1.00 62.41 9 ILE A CA 17
ATOM 7670 C C . ILE A 1 9 ? 5.197 10.654 -4.691 1.00 32.14 9 ILE A C 17
ATOM 7671 O O . ILE A 1 9 ? 5.638 11.199 -3.680 1.00 64.02 9 ILE A O 17
ATOM 7687 N N . THR A 1 10 ? 3.909 10.486 -4.950 1.00 74.35 10 THR A N 17
ATOM 7688 C CA . THR A 1 10 ? 2.891 10.952 -4.024 1.00 21.54 10 THR A CA 17
ATOM 7689 C C . THR A 1 10 ? 2.559 9.861 -3.004 1.00 23.44 10 THR A C 17
ATOM 7690 O O . THR A 1 10 ? 1.914 8.868 -3.338 1.00 43.23 10 THR A O 17
ATOM 7701 N N . TYR A 1 11 ? 3.015 10.081 -1.779 1.00 42.54 11 TYR A N 17
ATOM 7702 C CA . TYR A 1 11 ? 2.775 9.130 -0.708 1.00 71.42 11 TYR A CA 17
ATOM 7703 C C . TYR A 1 11 ? 1.382 9.323 -0.105 1.00 60.21 11 TYR A C 17
ATOM 7704 O O . TYR A 1 11 ? 0.447 8.601 -0.449 1.00 41.54 11 TYR A O 17
ATOM 7722 N N . GLU A 1 12 ? 1.288 10.300 0.784 1.00 13.24 12 GLU A N 17
ATOM 7723 C CA . GLU A 1 12 ? 0.025 10.597 1.439 1.00 53.55 12 GLU A CA 17
ATOM 7724 C C . GLU A 1 12 ? -0.775 9.312 1.658 1.00 23.44 12 GLU A C 17
ATOM 7725 O O . GLU A 1 12 ? -1.996 9.304 1.514 1.00 33.34 12 GLU A O 17
ATOM 7738 N N . GLY A 1 13 ? -0.053 8.256 2.004 1.00 61.43 13 GLY A N 17
ATOM 7739 C CA . GLY A 1 13 ? -0.680 6.967 2.245 1.00 43.11 13 GLY A CA 17
ATOM 7740 C C . GLY A 1 13 ? -0.997 6.256 0.928 1.00 50.54 13 GLY A C 17
ATOM 7741 O O . GLY A 1 13 ? -1.822 6.728 0.147 1.00 54.01 13 GLY A O 17
ATOM 7745 N N . GLY A 1 14 ? -0.325 5.134 0.721 1.00 63.31 14 GLY A N 17
ATOM 7746 C CA . GLY A 1 14 ? -0.525 4.353 -0.488 1.00 44.55 14 GLY A CA 17
ATOM 7747 C C . GLY A 1 14 ? -0.807 2.887 -0.155 1.00 5.14 14 GLY A C 17
ATOM 7748 O O . GLY A 1 14 ? 0.120 2.100 0.030 1.00 21.35 14 GLY A O 17
ATOM 7752 N N . GLY A 1 15 ? -2.090 2.565 -0.088 1.00 21.21 15 GLY A N 17
ATOM 7753 C CA . GLY A 1 15 ? -2.505 1.207 0.220 1.00 15.04 15 GLY A CA 17
ATOM 7754 C C . GLY A 1 15 ? -3.703 1.203 1.172 1.00 34.02 15 GLY A C 17
ATOM 7755 O O . GLY A 1 15 ? -4.762 0.672 0.841 1.00 53.12 15 GLY A O 17
ATOM 7759 N N . GLY A 1 16 ? -3.496 1.801 2.336 1.00 41.20 16 GLY A N 17
ATOM 7760 C CA . GLY A 1 16 ? -4.546 1.873 3.338 1.00 4.21 16 GLY A CA 17
ATOM 7761 C C . GLY A 1 16 ? -5.909 2.114 2.687 1.00 33.04 16 GLY A C 17
ATOM 7762 O O . GLY A 1 16 ? -5.988 2.647 1.582 1.00 51.23 16 GLY A O 17
ATOM 7766 N N . SER A 1 17 ? -6.950 1.709 3.401 1.00 4.32 17 SER A N 17
ATOM 7767 C CA . SER A 1 17 ? -8.306 1.874 2.907 1.00 10.30 17 SER A CA 17
ATOM 7768 C C . SER A 1 17 ? -9.107 2.761 3.863 1.00 42.23 17 SER A C 17
ATOM 7769 O O . SER A 1 17 ? -9.328 2.396 5.016 1.00 22.12 17 SER A O 17
ATOM 7777 N N . ALA A 1 18 ? -9.520 3.910 3.347 1.00 23.31 18 ALA A N 17
ATOM 7778 C CA . ALA A 1 18 ? -10.291 4.852 4.140 1.00 31.32 18 ALA A CA 17
ATOM 7779 C C . ALA A 1 18 ? -11.371 4.094 4.916 1.00 3.40 18 ALA A C 17
ATOM 7780 O O . ALA A 1 18 ? -11.439 4.186 6.141 1.00 74.23 18 ALA A O 17
ATOM 7787 N N . ALA A 1 19 ? -12.187 3.364 4.171 1.00 21.51 19 ALA A N 17
ATOM 7788 C CA . ALA A 1 19 ? -13.260 2.591 4.774 1.00 62.23 19 ALA A CA 17
ATOM 7789 C C . ALA A 1 19 ? -12.749 1.930 6.056 1.00 40.52 19 ALA A C 17
ATOM 7790 O O . ALA A 1 19 ? -13.357 2.072 7.116 1.00 44.01 19 ALA A O 17
ATOM 7797 N N . GLU A 1 20 ? -11.637 1.223 5.917 1.00 54.13 20 GLU A N 17
ATOM 7798 C CA . GLU A 1 20 ? -11.038 0.540 7.051 1.00 42.43 20 GLU A CA 17
ATOM 7799 C C . GLU A 1 20 ? -10.069 1.473 7.780 1.00 12.34 20 GLU A C 17
ATOM 7800 O O . GLU A 1 20 ? -8.885 1.168 7.907 1.00 24.35 20 GLU A O 17
ATOM 7813 N N . ALA A 1 21 ? -10.609 2.592 8.241 1.00 51.23 21 ALA A N 17
ATOM 7814 C CA . ALA A 1 21 ? -9.807 3.572 8.954 1.00 34.33 21 ALA A CA 17
ATOM 7815 C C . ALA A 1 21 ? -10.435 3.838 10.324 1.00 20.51 21 ALA A C 17
ATOM 7816 O O . ALA A 1 21 ? -9.790 3.646 11.354 1.00 33.10 21 ALA A O 17
ATOM 7823 N N . TYR A 1 22 ? -11.685 4.275 10.292 1.00 72.11 22 TYR A N 17
ATOM 7824 C CA . TYR A 1 22 ? -12.407 4.569 11.518 1.00 31.01 22 TYR A CA 17
ATOM 7825 C C . TYR A 1 22 ? -12.484 3.334 12.419 1.00 42.52 22 TYR A C 17
ATOM 7826 O O . TYR A 1 22 ? -12.356 3.442 13.637 1.00 31.15 22 TYR A O 17
ATOM 7844 N N . ALA A 1 23 ? -12.692 2.190 11.784 1.00 11.40 23 ALA A N 17
ATOM 7845 C CA . ALA A 1 23 ? -12.787 0.937 12.513 1.00 74.23 23 ALA A CA 17
ATOM 7846 C C . ALA A 1 23 ? -11.740 0.919 13.627 1.00 25.14 23 ALA A C 17
ATOM 7847 O O . ALA A 1 23 ? -12.063 0.654 14.784 1.00 30.01 23 ALA A O 17
ATOM 7854 N N . LYS A 1 24 ? -10.505 1.204 13.240 1.00 51.30 24 LYS A N 17
ATOM 7855 C CA . LYS A 1 24 ? -9.408 1.224 14.192 1.00 3.32 24 LYS A CA 17
ATOM 7856 C C . LYS A 1 24 ? -9.796 2.090 15.393 1.00 62.51 24 LYS A C 17
ATOM 7857 O O . LYS A 1 24 ? -9.819 1.611 16.526 1.00 43.02 24 LYS A O 17
ATOM 7875 N N . ARG A 1 25 ? -10.091 3.348 15.104 1.00 53.31 25 ARG A N 17
ATOM 7876 C CA . ARG A 1 25 ? -10.477 4.285 16.146 1.00 73.32 25 ARG A CA 17
ATOM 7877 C C . ARG A 1 25 ? -11.467 3.628 17.110 1.00 70.41 25 ARG A C 17
ATOM 7878 O O . ARG A 1 25 ? -11.365 3.800 18.323 1.00 4.34 25 ARG A O 17
ATOM 7898 N N . ILE A 1 26 ? -12.403 2.888 16.534 1.00 62.34 26 ILE A N 17
ATOM 7899 C CA . ILE A 1 26 ? -13.410 2.204 17.327 1.00 72.13 26 ILE A CA 17
ATOM 7900 C C . ILE A 1 26 ? -12.720 1.315 18.363 1.00 31.21 26 ILE A C 17
ATOM 7901 O O . ILE A 1 26 ? -12.893 1.508 19.566 1.00 72.25 26 ILE A O 17
ATOM 7917 N N . ALA A 1 27 ? -11.952 0.360 17.859 1.00 34.22 27 ALA A N 17
ATOM 7918 C CA . ALA A 1 27 ? -11.235 -0.560 18.726 1.00 15.44 27 ALA A CA 17
ATOM 7919 C C . ALA A 1 27 ? -10.578 0.226 19.863 1.00 60.21 27 ALA A C 17
ATOM 7920 O O . ALA A 1 27 ? -10.674 -0.161 21.027 1.00 73.15 27 ALA A O 17
ATOM 7927 N N . GLU A 1 28 ? -9.924 1.315 19.486 1.00 73.21 28 GLU A N 17
ATOM 7928 C CA . GLU A 1 28 ? -9.251 2.158 20.459 1.00 10.10 28 GLU A CA 17
ATOM 7929 C C . GLU A 1 28 ? -10.238 2.622 21.532 1.00 1.31 28 GLU A C 17
ATOM 7930 O O . GLU A 1 28 ? -10.083 2.293 22.707 1.00 32.40 28 GLU A O 17
ATOM 7943 N N . ALA A 1 29 ? -11.230 3.380 21.090 1.00 55.22 29 ALA A N 17
ATOM 7944 C CA . ALA A 1 29 ? -12.242 3.893 21.998 1.00 74.02 29 ALA A CA 17
ATOM 7945 C C . ALA A 1 29 ? -12.682 2.777 22.948 1.00 60.15 29 ALA A C 17
ATOM 7946 O O . ALA A 1 29 ? -12.594 2.923 24.166 1.00 55.33 29 ALA A O 17
ATOM 7953 N N . MET A 1 30 ? -13.145 1.687 22.354 1.00 31.30 30 MET A N 17
ATOM 7954 C CA . MET A 1 30 ? -13.598 0.546 23.132 1.00 15.30 30 MET A CA 17
ATOM 7955 C C . MET A 1 30 ? -12.658 0.277 24.309 1.00 75.32 30 MET A C 17
ATOM 7956 O O . MET A 1 30 ? -13.089 0.262 25.461 1.00 41.00 30 MET A O 17
ATOM 7970 N N . ALA A 1 31 ? -11.392 0.070 23.978 1.00 53.00 31 ALA A N 17
ATOM 7971 C CA . ALA A 1 31 ? -10.388 -0.198 24.993 1.00 22.31 31 ALA A CA 17
ATOM 7972 C C . ALA A 1 31 ? -10.898 -1.293 25.933 1.00 40.24 31 ALA A C 17
ATOM 7973 O O . ALA A 1 31 ? -10.696 -1.220 27.144 1.00 54.22 31 ALA A O 17
ATOM 7980 N N . LYS A 1 32 ? -11.549 -2.282 25.338 1.00 0.04 32 LYS A N 17
ATOM 7981 C CA . LYS A 1 32 ? -12.090 -3.390 26.107 1.00 24.21 32 LYS A CA 17
ATOM 7982 C C . LYS A 1 32 ? -11.903 -4.690 25.321 1.00 0.51 32 LYS A C 17
ATOM 7983 O O . LYS A 1 32 ? -12.033 -4.703 24.098 1.00 63.40 32 LYS A O 17
ATOM 8001 N N . GLY A 1 33 ? -11.601 -5.750 26.056 1.00 74.03 33 GLY A N 17
ATOM 8002 C CA . GLY A 1 33 ? -11.396 -7.051 25.443 1.00 64.23 33 GLY A CA 17
ATOM 8003 C C . GLY A 1 33 ? -9.908 -7.312 25.195 1.00 54.41 33 GLY A C 17
ATOM 8004 O O . GLY A 1 33 ? -9.117 -7.357 26.136 1.00 53.34 33 GLY A O 17
ATOM 8008 N N . ARG A 1 1 ? 4.045 16.059 -8.559 1.00 15.54 1 ARG A N 18
ATOM 8009 C CA . ARG A 1 1 ? 4.242 16.484 -7.183 1.00 23.20 1 ARG A CA 18
ATOM 8010 C C . ARG A 1 1 ? 2.907 16.506 -6.437 1.00 54.21 1 ARG A C 18
ATOM 8011 O O . ARG A 1 1 ? 2.496 17.545 -5.923 1.00 50.51 1 ARG A O 18
ATOM 8031 N N . GLY A 1 2 ? 2.265 15.347 -6.402 1.00 5.22 2 GLY A N 18
ATOM 8032 C CA . GLY A 1 2 ? 0.985 15.221 -5.727 1.00 74.24 2 GLY A CA 18
ATOM 8033 C C . GLY A 1 2 ? 1.084 14.266 -4.536 1.00 3.54 2 GLY A C 18
ATOM 8034 O O . GLY A 1 2 ? 1.149 14.705 -3.388 1.00 44.23 2 GLY A O 18
ATOM 8038 N N . LYS A 1 3 ? 1.093 12.979 -4.848 1.00 40.14 3 LYS A N 18
ATOM 8039 C CA . LYS A 1 3 ? 1.184 11.959 -3.818 1.00 13.05 3 LYS A CA 18
ATOM 8040 C C . LYS A 1 3 ? 2.566 12.022 -3.164 1.00 14.11 3 LYS A C 18
ATOM 8041 O O . LYS A 1 3 ? 3.526 12.485 -3.777 1.00 52.33 3 LYS A O 18
ATOM 8059 N N . TRP A 1 4 ? 2.622 11.549 -1.927 1.00 42.44 4 TRP A N 18
ATOM 8060 C CA . TRP A 1 4 ? 3.871 11.546 -1.184 1.00 14.21 4 TRP A CA 18
ATOM 8061 C C . TRP A 1 4 ? 4.192 10.099 -0.806 1.00 30.03 4 TRP A C 18
ATOM 8062 O O . TRP A 1 4 ? 3.511 9.173 -1.244 1.00 40.22 4 TRP A O 18
ATOM 8083 N N . THR A 1 5 ? 5.230 9.949 0.004 1.00 13.13 5 THR A N 18
ATOM 8084 C CA . THR A 1 5 ? 5.650 8.630 0.446 1.00 13.24 5 THR A CA 18
ATOM 8085 C C . THR A 1 5 ? 6.256 8.706 1.849 1.00 44.11 5 THR A C 18
ATOM 8086 O O . THR A 1 5 ? 7.323 9.290 2.037 1.00 35.12 5 THR A O 18
ATOM 8097 N N . TYR A 1 6 ? 5.551 8.107 2.797 1.00 11.52 6 TYR A N 18
ATOM 8098 C CA . TYR A 1 6 ? 6.007 8.100 4.177 1.00 75.11 6 TYR A CA 18
ATOM 8099 C C . TYR A 1 6 ? 6.993 6.956 4.422 1.00 1.43 6 TYR A C 18
ATOM 8100 O O . TYR A 1 6 ? 8.119 7.187 4.860 1.00 21.45 6 TYR A O 18
ATOM 8118 N N . ASN A 1 7 ? 6.534 5.749 4.129 1.00 64.50 7 ASN A N 18
ATOM 8119 C CA . ASN A 1 7 ? 7.362 4.569 4.312 1.00 25.33 7 ASN A CA 18
ATOM 8120 C C . ASN A 1 7 ? 7.266 3.685 3.067 1.00 21.21 7 ASN A C 18
ATOM 8121 O O . ASN A 1 7 ? 7.672 2.524 3.093 1.00 73.14 7 ASN A O 18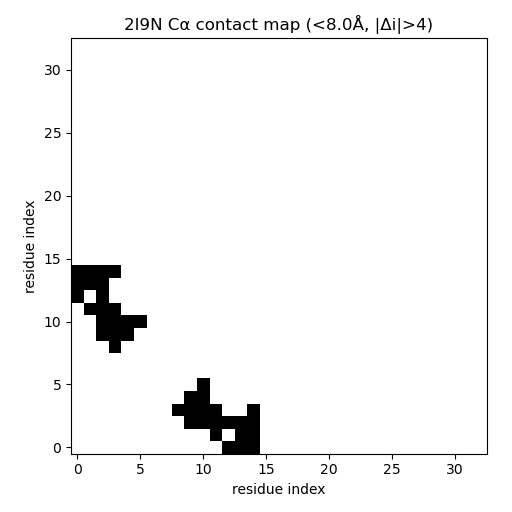
ATOM 8132 N N . GLY A 1 8 ? 6.727 4.268 2.007 1.00 53.22 8 GLY A N 18
ATOM 8133 C CA . GLY A 1 8 ? 6.572 3.548 0.754 1.00 11.12 8 GLY A CA 18
ATOM 8134 C C . GLY A 1 8 ? 5.140 3.035 0.590 1.00 53.41 8 GLY A C 18
ATOM 8135 O O . GLY A 1 8 ? 4.928 1.878 0.233 1.00 62.43 8 GLY A O 18
ATOM 8139 N N . ILE A 1 9 ? 4.193 3.923 0.858 1.00 21.34 9 ILE A N 18
ATOM 8140 C CA . ILE A 1 9 ? 2.787 3.575 0.745 1.00 70.53 9 ILE A CA 18
ATOM 8141 C C . ILE A 1 9 ? 2.162 4.366 -0.406 1.00 35.42 9 ILE A C 18
ATOM 8142 O O . ILE A 1 9 ? 1.109 3.992 -0.920 1.00 55.23 9 ILE A O 18
ATOM 8158 N N . THR A 1 10 ? 2.837 5.444 -0.776 1.00 35.01 10 THR A N 18
ATOM 8159 C CA . THR A 1 10 ? 2.360 6.291 -1.856 1.00 41.01 10 THR A CA 18
ATOM 8160 C C . THR A 1 10 ? 1.037 6.955 -1.469 1.00 61.24 10 THR A C 18
ATOM 8161 O O . THR A 1 10 ? 0.045 6.833 -2.186 1.00 52.51 10 THR A O 18
ATOM 8172 N N . TYR A 1 11 ? 1.065 7.642 -0.337 1.00 45.11 11 TYR A N 18
ATOM 8173 C CA . TYR A 1 11 ? -0.119 8.325 0.154 1.00 53.45 11 TYR A CA 18
ATOM 8174 C C . TYR A 1 11 ? -0.638 9.332 -0.876 1.00 22.32 11 TYR A C 18
ATOM 8175 O O . TYR A 1 11 ? 0.142 10.075 -1.470 1.00 13.25 11 TYR A O 18
ATOM 8193 N N . GLU A 1 12 ? -1.950 9.323 -1.056 1.00 34.42 12 GLU A N 18
ATOM 8194 C CA . GLU A 1 12 ? -2.582 10.225 -2.003 1.00 52.31 12 GLU A CA 18
ATOM 8195 C C . GLU A 1 12 ? -3.419 11.271 -1.263 1.00 71.31 12 GLU A C 18
ATOM 8196 O O . GLU A 1 12 ? -4.613 11.411 -1.522 1.00 13.41 12 GLU A O 18
ATOM 8209 N N . GLY A 1 13 ? -2.759 11.977 -0.357 1.00 33.01 13 GLY A N 18
ATOM 8210 C CA . GLY A 1 13 ? -3.428 13.005 0.422 1.00 4.34 13 GLY A CA 18
ATOM 8211 C C . GLY A 1 13 ? -4.378 12.385 1.448 1.00 33.12 13 GLY A C 18
ATOM 8212 O O . GLY A 1 13 ? -4.004 11.458 2.166 1.00 53.34 13 GLY A O 18
ATOM 8216 N N . GLY A 1 14 ? -5.589 12.921 1.485 1.00 34.30 14 GLY A N 18
ATOM 8217 C CA . GLY A 1 14 ? -6.597 12.431 2.411 1.00 5.20 14 GLY A CA 18
ATOM 8218 C C . GLY A 1 14 ? -6.820 13.425 3.553 1.00 74.40 14 GLY A C 18
ATOM 8219 O O . GLY A 1 14 ? -5.881 13.784 4.261 1.00 31.22 14 GLY A O 18
ATOM 8223 N N . GLY A 1 15 ? -8.070 13.840 3.696 1.00 12.54 15 GLY A N 18
ATOM 8224 C CA . GLY A 1 15 ? -8.429 14.785 4.740 1.00 14.33 15 GLY A CA 18
ATOM 8225 C C . GLY A 1 15 ? -9.870 14.565 5.207 1.00 24.25 15 GLY A C 18
ATOM 8226 O O . GLY A 1 15 ? -10.732 15.415 4.994 1.00 53.22 15 GLY A O 18
ATOM 8230 N N . GLY A 1 16 ? -10.085 13.419 5.836 1.00 20.25 16 GLY A N 18
ATOM 8231 C CA . GLY A 1 16 ? -11.406 13.076 6.336 1.00 62.23 16 GLY A CA 18
ATOM 8232 C C . GLY A 1 16 ? -12.307 12.576 5.205 1.00 41.35 16 GLY A C 18
ATOM 8233 O O . GLY A 1 16 ? -12.544 13.292 4.233 1.00 52.40 16 GLY A O 18
ATOM 8237 N N . SER A 1 17 ? -12.784 11.351 5.368 1.00 12.34 17 SER A N 18
ATOM 8238 C CA . SER A 1 17 ? -13.654 10.748 4.373 1.00 20.31 17 SER A CA 18
ATOM 8239 C C . SER A 1 17 ? -14.155 9.390 4.870 1.00 3.11 17 SER A C 18
ATOM 8240 O O . SER A 1 17 ? -13.475 8.720 5.646 1.00 14.03 17 SER A O 18
ATOM 8248 N N . ALA A 1 18 ? -15.339 9.025 4.402 1.00 32.23 18 ALA A N 18
ATOM 8249 C CA . ALA A 1 18 ? -15.939 7.759 4.790 1.00 41.25 18 ALA A CA 18
ATOM 8250 C C . ALA A 1 18 ? -14.859 6.676 4.821 1.00 5.30 18 ALA A C 18
ATOM 8251 O O . ALA A 1 18 ? -14.621 6.062 5.860 1.00 61.54 18 ALA A O 18
ATOM 8258 N N . ALA A 1 19 ? -14.233 6.476 3.670 1.00 21.15 19 ALA A N 18
ATOM 8259 C CA . ALA A 1 19 ? -13.183 5.478 3.553 1.00 33.12 19 ALA A CA 18
ATOM 8260 C C . ALA A 1 19 ? -12.301 5.523 4.802 1.00 21.13 19 ALA A C 18
ATOM 8261 O O . ALA A 1 19 ? -12.067 4.497 5.439 1.00 72.31 19 ALA A O 18
ATOM 8268 N N . GLU A 1 20 ? -11.835 6.723 5.116 1.00 61.13 20 GLU A N 18
ATOM 8269 C CA . GLU A 1 20 ? -10.983 6.915 6.277 1.00 13.22 20 GLU A CA 18
ATOM 8270 C C . GLU A 1 20 ? -11.820 6.898 7.558 1.00 75.02 20 GLU A C 18
ATOM 8271 O O . GLU A 1 20 ? -11.786 7.847 8.339 1.00 1.40 20 GLU A O 18
ATOM 8284 N N . ALA A 1 21 ? -12.553 5.808 7.733 1.00 0.03 21 ALA A N 18
ATOM 8285 C CA . ALA A 1 21 ? -13.398 5.655 8.906 1.00 65.33 21 ALA A CA 18
ATOM 8286 C C . ALA A 1 21 ? -12.675 4.790 9.940 1.00 24.41 21 ALA A C 18
ATOM 8287 O O . ALA A 1 21 ? -12.456 5.221 11.071 1.00 31.43 21 ALA A O 18
ATOM 8294 N N . TYR A 1 22 ? -12.323 3.585 9.515 1.00 34.22 22 TYR A N 18
ATOM 8295 C CA . TYR A 1 22 ? -11.630 2.655 10.391 1.00 43.45 22 TYR A CA 18
ATOM 8296 C C . TYR A 1 22 ? -10.654 3.393 11.310 1.00 33.55 22 TYR A C 18
ATOM 8297 O O . TYR A 1 22 ? -10.433 2.978 12.447 1.00 33.51 22 TYR A O 18
ATOM 8315 N N . ALA A 1 23 ? -10.097 4.473 10.785 1.00 43.24 23 ALA A N 18
ATOM 8316 C CA . ALA A 1 23 ? -9.150 5.272 11.544 1.00 11.03 23 ALA A CA 18
ATOM 8317 C C . ALA A 1 23 ? -9.636 5.393 12.990 1.00 21.41 23 ALA A C 18
ATOM 8318 O O . ALA A 1 23 ? -8.886 5.119 13.926 1.00 44.44 23 ALA A O 18
ATOM 8325 N N . LYS A 1 24 ? -10.888 5.802 13.128 1.00 74.04 24 LYS A N 18
ATOM 8326 C CA . LYS A 1 24 ? -11.483 5.962 14.444 1.00 53.14 24 LYS A CA 18
ATOM 8327 C C . LYS A 1 24 ? -11.190 4.719 15.286 1.00 63.02 24 LYS A C 18
ATOM 8328 O O . LYS A 1 24 ? -10.823 4.829 16.455 1.00 54.11 24 LYS A O 18
ATOM 8346 N N . ARG A 1 25 ? -11.362 3.564 14.659 1.00 45.51 25 ARG A N 18
ATOM 8347 C CA . ARG A 1 25 ? -11.120 2.302 15.336 1.00 24.21 25 ARG A CA 18
ATOM 8348 C C . ARG A 1 25 ? -9.629 2.140 15.642 1.00 51.54 25 ARG A C 18
ATOM 8349 O O . ARG A 1 25 ? -9.260 1.653 16.709 1.00 1.30 25 ARG A O 18
ATOM 8369 N N . ILE A 1 26 ? -8.813 2.559 14.685 1.00 20.24 26 ILE A N 18
ATOM 8370 C CA . ILE A 1 26 ? -7.371 2.467 14.839 1.00 60.30 26 ILE A CA 18
ATOM 8371 C C . ILE A 1 26 ? -6.964 3.091 16.175 1.00 21.23 26 ILE A C 18
ATOM 8372 O O . ILE A 1 26 ? -6.402 2.414 17.035 1.00 34.22 26 ILE A O 18
ATOM 8388 N N . ALA A 1 27 ? -7.263 4.375 16.308 1.00 62.31 27 ALA A N 18
ATOM 8389 C CA . ALA A 1 27 ? -6.935 5.098 17.525 1.00 60.41 27 ALA A CA 18
ATOM 8390 C C . ALA A 1 27 ? -7.391 4.282 18.736 1.00 33.22 27 ALA A C 18
ATOM 8391 O O . ALA A 1 27 ? -6.600 4.006 19.637 1.00 14.21 27 ALA A O 18
ATOM 8398 N N . GLU A 1 28 ? -8.665 3.918 18.719 1.00 52.33 28 GLU A N 18
ATOM 8399 C CA . GLU A 1 28 ? -9.236 3.140 19.804 1.00 32.45 28 GLU A CA 18
ATOM 8400 C C . GLU A 1 28 ? -8.302 1.987 20.179 1.00 35.12 28 GLU A C 18
ATOM 8401 O O . GLU A 1 28 ? -7.824 1.914 21.310 1.00 63.32 28 GLU A O 18
ATOM 8414 N N . ALA A 1 29 ? -8.072 1.115 19.209 1.00 45.25 29 ALA A N 18
ATOM 8415 C CA . ALA A 1 29 ? -7.204 -0.030 19.422 1.00 24.43 29 ALA A CA 18
ATOM 8416 C C . ALA A 1 29 ? -5.885 0.442 20.037 1.00 3.12 29 ALA A C 18
ATOM 8417 O O . ALA A 1 29 ? -5.537 0.046 21.149 1.00 42.44 29 ALA A O 18
ATOM 8424 N N . MET A 1 30 ? -5.186 1.282 19.287 1.00 35.11 30 MET A N 18
ATOM 8425 C CA . MET A 1 30 ? -3.913 1.813 19.744 1.00 35.35 30 MET A CA 18
ATOM 8426 C C . MET A 1 30 ? -3.948 2.102 21.247 1.00 63.54 30 MET A C 18
ATOM 8427 O O . MET A 1 30 ? -3.112 1.601 21.998 1.00 50.12 30 MET A O 18
ATOM 8441 N N . ALA A 1 31 ? -4.923 2.908 21.640 1.00 62.33 31 ALA A N 18
ATOM 8442 C CA . ALA A 1 31 ? -5.077 3.269 23.039 1.00 41.24 31 ALA A CA 18
ATOM 8443 C C . ALA A 1 31 ? -5.641 2.074 23.810 1.00 4.54 31 ALA A C 18
ATOM 8444 O O . ALA A 1 31 ? -6.822 2.054 24.153 1.00 23.23 31 ALA A O 18
ATOM 8451 N N . LYS A 1 32 ? -4.769 1.108 24.061 1.00 13.43 32 LYS A N 18
ATOM 8452 C CA . LYS A 1 32 ? -5.165 -0.087 24.786 1.00 14.13 32 LYS A CA 18
ATOM 8453 C C . LYS A 1 32 ? -4.627 -0.013 26.216 1.00 4.23 32 LYS A C 18
ATOM 8454 O O . LYS A 1 32 ? -5.399 0.036 27.173 1.00 64.13 32 LYS A O 18
ATOM 8472 N N . GLY A 1 33 ? -3.306 -0.007 26.317 1.00 4.33 33 GLY A N 18
ATOM 8473 C CA . GLY A 1 33 ? -2.654 0.061 27.615 1.00 74.34 33 GLY A CA 18
ATOM 8474 C C . GLY A 1 33 ? -1.477 -0.914 27.688 1.00 12.15 33 GLY A C 18
ATOM 8475 O O . GLY A 1 33 ? -1.624 -2.034 28.176 1.00 45.34 33 GLY A O 18
ATOM 8479 N N . ARG A 1 1 ? -5.398 8.480 3.344 1.00 72.34 1 ARG A N 19
ATOM 8480 C CA . ARG A 1 1 ? -5.401 7.040 3.537 1.00 22.43 1 ARG A CA 19
ATOM 8481 C C . ARG A 1 1 ? -4.020 6.459 3.225 1.00 50.44 1 ARG A C 19
ATOM 8482 O O . ARG A 1 1 ? -3.502 5.638 3.980 1.00 53.12 1 ARG A O 19
ATOM 8502 N N . GLY A 1 2 ? -3.463 6.909 2.110 1.00 41.41 2 GLY A N 19
ATOM 8503 C CA . GLY A 1 2 ? -2.152 6.445 1.688 1.00 12.20 2 GLY A CA 19
ATOM 8504 C C . GLY A 1 2 ? -1.234 7.623 1.355 1.00 13.20 2 GLY A C 19
ATOM 8505 O O . GLY A 1 2 ? -1.073 8.537 2.163 1.00 62.32 2 GLY A O 19
ATOM 8509 N N . LYS A 1 3 ? -0.657 7.564 0.164 1.00 60.10 3 LYS A N 19
ATOM 8510 C CA . LYS A 1 3 ? 0.240 8.614 -0.286 1.00 5.42 3 LYS A CA 19
ATOM 8511 C C . LYS A 1 3 ? -0.515 9.944 -0.321 1.00 11.42 3 LYS A C 19
ATOM 8512 O O . LYS A 1 3 ? -1.662 10.023 0.117 1.00 22.42 3 LYS A O 19
ATOM 8530 N N . TRP A 1 4 ? 0.158 10.957 -0.846 1.00 44.31 4 TRP A N 19
ATOM 8531 C CA . TRP A 1 4 ? -0.435 12.280 -0.944 1.00 31.00 4 TRP A CA 19
ATOM 8532 C C . TRP A 1 4 ? 0.245 13.019 -2.098 1.00 51.03 4 TRP A C 19
ATOM 8533 O O . TRP A 1 4 ? 1.065 12.443 -2.812 1.00 32.13 4 TRP A O 19
ATOM 8554 N N . THR A 1 5 ? -0.121 14.284 -2.246 1.00 62.21 5 THR A N 19
ATOM 8555 C CA . THR A 1 5 ? 0.444 15.108 -3.302 1.00 33.35 5 THR A CA 19
ATOM 8556 C C . THR A 1 5 ? 0.462 16.578 -2.878 1.00 62.22 5 THR A C 19
ATOM 8557 O O . THR A 1 5 ? -0.576 17.237 -2.865 1.00 33.21 5 THR A O 19
ATOM 8568 N N . TYR A 1 6 ? 1.654 17.049 -2.543 1.00 23.22 6 TYR A N 19
ATOM 8569 C CA . TYR A 1 6 ? 1.822 18.429 -2.120 1.00 72.11 6 TYR A CA 19
ATOM 8570 C C . TYR A 1 6 ? 2.316 19.300 -3.277 1.00 12.44 6 TYR A C 19
ATOM 8571 O O . TYR A 1 6 ? 1.623 20.222 -3.704 1.00 15.21 6 TYR A O 19
ATOM 8589 N N . ASN A 1 7 ? 3.510 18.978 -3.750 1.00 63.23 7 ASN A N 19
ATOM 8590 C CA . ASN A 1 7 ? 4.105 19.720 -4.849 1.00 21.21 7 ASN A CA 19
ATOM 8591 C C . ASN A 1 7 ? 4.178 18.821 -6.085 1.00 43.10 7 ASN A C 19
ATOM 8592 O O . ASN A 1 7 ? 5.218 18.739 -6.737 1.00 3.42 7 ASN A O 19
ATOM 8603 N N . GLY A 1 8 ? 3.061 18.169 -6.370 1.00 53.34 8 GLY A N 19
ATOM 8604 C CA . GLY A 1 8 ? 2.985 17.280 -7.517 1.00 21.43 8 GLY A CA 19
ATOM 8605 C C . GLY A 1 8 ? 3.981 16.126 -7.382 1.00 31.20 8 GLY A C 19
ATOM 8606 O O . GLY A 1 8 ? 4.515 15.642 -8.379 1.00 54.11 8 GLY A O 19
ATOM 8610 N N . ILE A 1 9 ? 4.201 15.718 -6.141 1.00 11.23 9 ILE A N 19
ATOM 8611 C CA . ILE A 1 9 ? 5.123 14.630 -5.863 1.00 1.34 9 ILE A CA 19
ATOM 8612 C C . ILE A 1 9 ? 4.435 13.601 -4.964 1.00 75.35 9 ILE A C 19
ATOM 8613 O O . ILE A 1 9 ? 3.918 13.945 -3.903 1.00 32.14 9 ILE A O 19
ATOM 8629 N N . THR A 1 10 ? 4.450 12.358 -5.424 1.00 33.04 10 THR A N 19
ATOM 8630 C CA . THR A 1 10 ? 3.833 11.276 -4.675 1.00 21.01 10 THR A CA 19
ATOM 8631 C C . THR A 1 10 ? 4.790 10.759 -3.599 1.00 62.33 10 THR A C 19
ATOM 8632 O O . THR A 1 10 ? 5.866 10.252 -3.913 1.00 22.34 10 THR A O 19
ATOM 8643 N N . TYR A 1 11 ? 4.364 10.905 -2.353 1.00 72.44 11 TYR A N 19
ATOM 8644 C CA . TYR A 1 11 ? 5.170 10.458 -1.230 1.00 14.44 11 TYR A CA 19
ATOM 8645 C C . TYR A 1 11 ? 4.730 9.071 -0.756 1.00 43.34 11 TYR A C 19
ATOM 8646 O O . TYR A 1 11 ? 3.590 8.668 -0.979 1.00 72.11 11 TYR A O 19
ATOM 8664 N N . GLU A 1 12 ? 5.659 8.379 -0.112 1.00 54.52 12 GLU A N 19
ATOM 8665 C CA . GLU A 1 12 ? 5.381 7.046 0.394 1.00 5.03 12 GLU A CA 19
ATOM 8666 C C . GLU A 1 12 ? 4.581 7.128 1.696 1.00 43.22 12 GLU A C 19
ATOM 8667 O O . GLU A 1 12 ? 3.471 6.606 1.780 1.00 51.01 12 GLU A O 19
ATOM 8680 N N . GLY A 1 13 ? 5.177 7.788 2.678 1.00 32.05 13 GLY A N 19
ATOM 8681 C CA . GLY A 1 13 ? 4.533 7.945 3.972 1.00 43.32 13 GLY A CA 19
ATOM 8682 C C . GLY A 1 13 ? 5.565 7.946 5.101 1.00 25.33 13 GLY A C 19
ATOM 8683 O O . GLY A 1 13 ? 6.591 7.273 5.010 1.00 31.52 13 GLY A O 19
ATOM 8687 N N . GLY A 1 14 ? 5.259 8.709 6.140 1.00 75.21 14 GLY A N 19
ATOM 8688 C CA . GLY A 1 14 ? 6.147 8.806 7.286 1.00 72.22 14 GLY A CA 19
ATOM 8689 C C . GLY A 1 14 ? 5.902 7.658 8.268 1.00 40.31 14 GLY A C 19
ATOM 8690 O O . GLY A 1 14 ? 5.268 7.848 9.304 1.00 14.34 14 GLY A O 19
ATOM 8694 N N . GLY A 1 15 ? 6.418 6.493 7.907 1.00 62.30 15 GLY A N 19
ATOM 8695 C CA . GLY A 1 15 ? 6.264 5.315 8.743 1.00 33.44 15 GLY A CA 19
ATOM 8696 C C . GLY A 1 15 ? 5.225 4.357 8.155 1.00 3.04 15 GLY A C 19
ATOM 8697 O O . GLY A 1 15 ? 5.318 3.974 6.990 1.00 1.41 15 GLY A O 19
ATOM 8701 N N . GLY A 1 16 ? 4.260 3.997 8.989 1.00 41.43 16 GLY A N 19
ATOM 8702 C CA . GLY A 1 16 ? 3.205 3.092 8.566 1.00 23.20 16 GLY A CA 19
ATOM 8703 C C . GLY A 1 16 ? 1.827 3.725 8.765 1.00 73.11 16 GLY A C 19
ATOM 8704 O O . GLY A 1 16 ? 1.577 4.836 8.301 1.00 43.44 16 GLY A O 19
ATOM 8708 N N . SER A 1 17 ? 0.967 2.990 9.455 1.00 4.15 17 SER A N 19
ATOM 8709 C CA . SER A 1 17 ? -0.380 3.466 9.721 1.00 24.24 17 SER A CA 19
ATOM 8710 C C . SER A 1 17 ? -0.329 4.711 10.609 1.00 31.00 17 SER A C 19
ATOM 8711 O O . SER A 1 17 ? -0.640 4.644 11.797 1.00 32.22 17 SER A O 19
ATOM 8719 N N . ALA A 1 18 ? 0.065 5.818 9.998 1.00 3.40 18 ALA A N 19
ATOM 8720 C CA . ALA A 1 18 ? 0.161 7.077 10.718 1.00 54.01 18 ALA A CA 19
ATOM 8721 C C . ALA A 1 18 ? -1.185 7.385 11.379 1.00 64.33 18 ALA A C 19
ATOM 8722 O O . ALA A 1 18 ? -1.236 7.733 12.557 1.00 31.44 18 ALA A O 19
ATOM 8729 N N . ALA A 1 19 ? -2.240 7.245 10.591 1.00 54.54 19 ALA A N 19
ATOM 8730 C CA . ALA A 1 19 ? -3.582 7.504 11.084 1.00 13.24 19 ALA A CA 19
ATOM 8731 C C . ALA A 1 19 ? -4.422 6.231 10.958 1.00 2.41 19 ALA A C 19
ATOM 8732 O O . ALA A 1 19 ? -5.578 6.202 11.376 1.00 12.21 19 ALA A O 19
ATOM 8739 N N . GLU A 1 20 ? -3.807 5.210 10.380 1.00 41.21 20 GLU A N 19
ATOM 8740 C CA . GLU A 1 20 ? -4.483 3.938 10.193 1.00 31.33 20 GLU A CA 19
ATOM 8741 C C . GLU A 1 20 ? -4.616 3.206 11.530 1.00 1.04 20 GLU A C 19
ATOM 8742 O O . GLU A 1 20 ? -5.509 2.378 11.703 1.00 14.52 20 GLU A O 19
ATOM 8755 N N . ALA A 1 21 ? -3.714 3.538 12.442 1.00 23.42 21 ALA A N 19
ATOM 8756 C CA . ALA A 1 21 ? -3.719 2.922 13.759 1.00 42.44 21 ALA A CA 19
ATOM 8757 C C . ALA A 1 21 ? -5.125 3.015 14.355 1.00 41.24 21 ALA A C 19
ATOM 8758 O O . ALA A 1 21 ? -5.838 2.016 14.431 1.00 60.14 21 ALA A O 19
ATOM 8765 N N . TYR A 1 22 ? -5.482 4.224 14.762 1.00 5.42 22 TYR A N 19
ATOM 8766 C CA . TYR A 1 22 ? -6.790 4.461 15.349 1.00 24.22 22 TYR A CA 19
ATOM 8767 C C . TYR A 1 22 ? -7.905 4.019 14.399 1.00 23.24 22 TYR A C 19
ATOM 8768 O O . TYR A 1 22 ? -8.872 3.389 14.823 1.00 34.31 22 TYR A O 19
ATOM 8786 N N . ALA A 1 23 ? -7.732 4.367 13.133 1.00 60.43 23 ALA A N 19
ATOM 8787 C CA . ALA A 1 23 ? -8.712 4.014 12.119 1.00 23.33 23 ALA A CA 19
ATOM 8788 C C . ALA A 1 23 ? -9.229 2.599 12.387 1.00 64.32 23 ALA A C 19
ATOM 8789 O O . ALA A 1 23 ? -10.369 2.278 12.056 1.00 31.22 23 ALA A O 19
ATOM 8796 N N . LYS A 1 24 ? -8.365 1.790 12.983 1.00 45.31 24 LYS A N 19
ATOM 8797 C CA . LYS A 1 24 ? -8.719 0.417 13.299 1.00 54.15 24 LYS A CA 19
ATOM 8798 C C . LYS A 1 24 ? -9.654 0.402 14.510 1.00 52.04 24 LYS A C 19
ATOM 8799 O O . LYS A 1 24 ? -10.741 -0.172 14.452 1.00 3.25 24 LYS A O 19
ATOM 8817 N N . ARG A 1 25 ? -9.198 1.040 15.577 1.00 25.44 25 ARG A N 19
ATOM 8818 C CA . ARG A 1 25 ? -9.979 1.107 16.800 1.00 34.23 25 ARG A CA 19
ATOM 8819 C C . ARG A 1 25 ? -11.339 1.754 16.527 1.00 65.04 25 ARG A C 19
ATOM 8820 O O . ARG A 1 25 ? -12.295 1.534 17.268 1.00 73.04 25 ARG A O 19
ATOM 8840 N N . ILE A 1 26 ? -11.380 2.539 15.460 1.00 12.23 26 ILE A N 19
ATOM 8841 C CA . ILE A 1 26 ? -12.606 3.220 15.080 1.00 72.15 26 ILE A CA 19
ATOM 8842 C C . ILE A 1 26 ? -13.708 2.184 14.846 1.00 1.20 26 ILE A C 19
ATOM 8843 O O . ILE A 1 26 ? -14.759 2.237 15.483 1.00 71.34 26 ILE A O 19
ATOM 8859 N N . ALA A 1 27 ? -13.429 1.267 13.931 1.00 34.05 27 ALA A N 19
ATOM 8860 C CA . ALA A 1 27 ? -14.384 0.221 13.606 1.00 22.30 27 ALA A CA 19
ATOM 8861 C C . ALA A 1 27 ? -14.774 -0.524 14.885 1.00 42.53 27 ALA A C 19
ATOM 8862 O O . ALA A 1 27 ? -15.957 -0.650 15.197 1.00 23.40 27 ALA A O 19
ATOM 8869 N N . GLU A 1 28 ? -13.757 -0.996 15.590 1.00 64.22 28 GLU A N 19
ATOM 8870 C CA . GLU A 1 28 ? -13.978 -1.724 16.827 1.00 32.55 28 GLU A CA 19
ATOM 8871 C C . GLU A 1 28 ? -15.000 -0.991 17.699 1.00 25.13 28 GLU A C 19
ATOM 8872 O O . GLU A 1 28 ? -16.052 -1.539 18.023 1.00 20.41 28 GLU A O 19
ATOM 8885 N N . ALA A 1 29 ? -14.653 0.237 18.055 1.00 51.34 29 ALA A N 19
ATOM 8886 C CA . ALA A 1 29 ? -15.527 1.051 18.883 1.00 44.44 29 ALA A CA 19
ATOM 8887 C C . ALA A 1 29 ? -16.974 0.867 18.424 1.00 55.14 29 ALA A C 19
ATOM 8888 O O . ALA A 1 29 ? -17.810 0.369 19.177 1.00 44.20 29 ALA A O 19
ATOM 8895 N N . MET A 1 30 ? -17.227 1.279 17.190 1.00 74.30 30 MET A N 19
ATOM 8896 C CA . MET A 1 30 ? -18.560 1.165 16.622 1.00 41.34 30 MET A CA 19
ATOM 8897 C C . MET A 1 30 ? -19.170 -0.205 16.922 1.00 25.44 30 MET A C 19
ATOM 8898 O O . MET A 1 30 ? -20.308 -0.296 17.378 1.00 15.21 30 MET A O 19
ATOM 8912 N N . ALA A 1 31 ? -18.384 -1.238 16.655 1.00 30.43 31 ALA A N 19
ATOM 8913 C CA . ALA A 1 31 ? -18.832 -2.600 16.892 1.00 72.24 31 ALA A CA 19
ATOM 8914 C C . ALA A 1 31 ? -18.220 -3.115 18.196 1.00 44.02 31 ALA A C 19
ATOM 8915 O O . ALA A 1 31 ? -17.211 -3.818 18.177 1.00 65.03 31 ALA A O 19
ATOM 8922 N N . LYS A 1 32 ? -18.856 -2.745 19.297 1.00 4.25 32 LYS A N 19
ATOM 8923 C CA . LYS A 1 32 ? -18.386 -3.160 20.608 1.00 21.33 32 LYS A CA 19
ATOM 8924 C C . LYS A 1 32 ? -19.504 -3.914 21.331 1.00 72.35 32 LYS A C 19
ATOM 8925 O O . LYS A 1 32 ? -20.661 -3.865 20.914 1.00 4.33 32 LYS A O 19
ATOM 8943 N N . GLY A 1 33 ? -19.120 -4.595 22.400 1.00 32.13 33 GLY A N 19
ATOM 8944 C CA . GLY A 1 33 ? -20.076 -5.359 23.184 1.00 10.45 33 GLY A CA 19
ATOM 8945 C C . GLY A 1 33 ? -19.406 -6.568 23.839 1.00 31.25 33 GLY A C 19
ATOM 8946 O O . GLY A 1 33 ? -19.632 -7.705 23.429 1.00 71.32 33 GLY A O 19
ATOM 8950 N N . ARG A 1 1 ? -3.486 9.354 -8.461 1.00 4.10 1 ARG A N 20
ATOM 8951 C CA . ARG A 1 1 ? -3.179 9.685 -9.842 1.00 52.52 1 ARG A CA 20
ATOM 8952 C C . ARG A 1 1 ? -1.665 9.783 -10.041 1.00 74.35 1 ARG A C 20
ATOM 8953 O O . ARG A 1 1 ? -1.108 9.127 -10.920 1.00 70.21 1 ARG A O 20
ATOM 8973 N N . GLY A 1 2 ? -1.043 10.606 -9.211 1.00 50.40 2 GLY A N 20
ATOM 8974 C CA . GLY A 1 2 ? 0.395 10.798 -9.285 1.00 65.10 2 GLY A CA 20
ATOM 8975 C C . GLY A 1 2 ? 0.951 11.299 -7.950 1.00 63.24 2 GLY A C 20
ATOM 8976 O O . GLY A 1 2 ? 0.219 11.870 -7.144 1.00 32.31 2 GLY A O 20
ATOM 8980 N N . LYS A 1 3 ? 2.242 11.067 -7.759 1.00 34.22 3 LYS A N 20
ATOM 8981 C CA . LYS A 1 3 ? 2.904 11.487 -6.536 1.00 1.41 3 LYS A CA 20
ATOM 8982 C C . LYS A 1 3 ? 2.663 12.983 -6.318 1.00 73.55 3 LYS A C 20
ATOM 8983 O O . LYS A 1 3 ? 2.451 13.726 -7.275 1.00 40.30 3 LYS A O 20
ATOM 9001 N N . TRP A 1 4 ? 2.703 13.378 -5.055 1.00 14.13 4 TRP A N 20
ATOM 9002 C CA . TRP A 1 4 ? 2.491 14.771 -4.699 1.00 52.15 4 TRP A CA 20
ATOM 9003 C C . TRP A 1 4 ? 3.815 15.332 -4.176 1.00 54.10 4 TRP A C 20
ATOM 9004 O O . TRP A 1 4 ? 3.952 16.541 -3.995 1.00 23.13 4 TRP A O 20
ATOM 9025 N N . THR A 1 5 ? 4.755 14.427 -3.948 1.00 10.12 5 THR A N 20
ATOM 9026 C CA . THR A 1 5 ? 6.063 14.816 -3.449 1.00 11.42 5 THR A CA 20
ATOM 9027 C C . THR A 1 5 ? 5.932 15.502 -2.087 1.00 52.14 5 THR A C 20
ATOM 9028 O O . THR A 1 5 ? 6.403 16.624 -1.905 1.00 62.52 5 THR A O 20
ATOM 9039 N N . TYR A 1 6 ? 5.289 14.800 -1.166 1.00 61.52 6 TYR A N 20
ATOM 9040 C CA . TYR A 1 6 ? 5.090 15.326 0.173 1.00 11.52 6 TYR A CA 20
ATOM 9041 C C . TYR A 1 6 ? 6.326 15.091 1.044 1.00 14.13 6 TYR A C 20
ATOM 9042 O O . TYR A 1 6 ? 7.066 14.133 0.831 1.00 22.53 6 TYR A O 20
ATOM 9060 N N . ASN A 1 7 ? 6.510 15.982 2.007 1.00 13.32 7 ASN A N 20
ATOM 9061 C CA . ASN A 1 7 ? 7.643 15.884 2.912 1.00 72.35 7 ASN A CA 20
ATOM 9062 C C . ASN A 1 7 ? 8.924 15.690 2.098 1.00 51.23 7 ASN A C 20
ATOM 9063 O O . ASN A 1 7 ? 9.901 15.131 2.594 1.00 13.45 7 ASN A O 20
ATOM 9074 N N . GLY A 1 8 ? 8.878 16.163 0.861 1.00 63.11 8 GLY A N 20
ATOM 9075 C CA . GLY A 1 8 ? 10.023 16.049 -0.027 1.00 22.14 8 GLY A CA 20
ATOM 9076 C C . GLY A 1 8 ? 10.272 14.590 -0.416 1.00 51.32 8 GLY A C 20
ATOM 9077 O O . GLY A 1 8 ? 11.419 14.162 -0.534 1.00 1.41 8 GLY A O 20
ATOM 9081 N N . ILE A 1 9 ? 9.178 13.867 -0.605 1.00 41.05 9 ILE A N 20
ATOM 9082 C CA . ILE A 1 9 ? 9.263 12.465 -0.979 1.00 41.53 9 ILE A CA 20
ATOM 9083 C C . ILE A 1 9 ? 8.063 12.103 -1.857 1.00 24.42 9 ILE A C 20
ATOM 9084 O O . ILE A 1 9 ? 6.949 12.563 -1.612 1.00 62.14 9 ILE A O 20
ATOM 9100 N N . THR A 1 10 ? 8.332 11.280 -2.860 1.00 41.54 10 THR A N 20
ATOM 9101 C CA . THR A 1 10 ? 7.289 10.850 -3.776 1.00 15.54 10 THR A CA 20
ATOM 9102 C C . THR A 1 10 ? 6.483 9.702 -3.164 1.00 41.33 10 THR A C 20
ATOM 9103 O O . THR A 1 10 ? 7.035 8.646 -2.858 1.00 53.33 10 THR A O 20
ATOM 9114 N N . TYR A 1 11 ? 5.191 9.948 -3.005 1.00 30.33 11 TYR A N 20
ATOM 9115 C CA . TYR A 1 11 ? 4.304 8.948 -2.435 1.00 71.54 11 TYR A CA 20
ATOM 9116 C C . TYR A 1 11 ? 3.756 8.019 -3.521 1.00 54.32 11 TYR A C 20
ATOM 9117 O O . TYR A 1 11 ? 3.774 8.361 -4.703 1.00 3.14 11 TYR A O 20
ATOM 9135 N N . GLU A 1 12 ? 3.280 6.863 -3.082 1.00 3.22 12 GLU A N 20
ATOM 9136 C CA . GLU A 1 12 ? 2.728 5.883 -4.001 1.00 53.34 12 GLU A CA 20
ATOM 9137 C C . GLU A 1 12 ? 1.202 5.988 -4.035 1.00 34.14 12 GLU A C 20
ATOM 9138 O O . GLU A 1 12 ? 0.604 6.059 -5.107 1.00 40.43 12 GLU A O 20
ATOM 9151 N N . GLY A 1 13 ? 0.615 5.994 -2.847 1.00 32.42 13 GLY A N 20
ATOM 9152 C CA . GLY A 1 13 ? -0.830 6.088 -2.726 1.00 52.34 13 GLY A CA 20
ATOM 9153 C C . GLY A 1 13 ? -1.236 6.506 -1.312 1.00 13.23 13 GLY A C 20
ATOM 9154 O O . GLY A 1 13 ? -1.651 7.643 -1.091 1.00 41.13 13 GLY A O 20
ATOM 9158 N N . GLY A 1 14 ? -1.103 5.564 -0.390 1.00 11.24 14 GLY A N 20
ATOM 9159 C CA . GLY A 1 14 ? -1.451 5.820 0.998 1.00 40.43 14 GLY A CA 20
ATOM 9160 C C . GLY A 1 14 ? -1.881 4.532 1.702 1.00 23.12 14 GLY A C 20
ATOM 9161 O O . GLY A 1 14 ? -1.905 3.465 1.091 1.00 23.43 14 GLY A O 20
ATOM 9165 N N . GLY A 1 15 ? -2.210 4.674 2.978 1.00 44.13 15 GLY A N 20
ATOM 9166 C CA . GLY A 1 15 ? -2.637 3.535 3.772 1.00 72.12 15 GLY A CA 20
ATOM 9167 C C . GLY A 1 15 ? -3.606 3.967 4.874 1.00 54.41 15 GLY A C 20
ATOM 9168 O O . GLY A 1 15 ? -4.812 3.751 4.765 1.00 33.21 15 GLY A O 20
ATOM 9172 N N . GLY A 1 16 ? -3.043 4.571 5.910 1.00 41.11 16 GLY A N 20
ATOM 9173 C CA . GLY A 1 16 ? -3.842 5.036 7.031 1.00 51.12 16 GLY A CA 20
ATOM 9174 C C . GLY A 1 16 ? -4.289 6.484 6.822 1.00 0.52 16 GLY A C 20
ATOM 9175 O O . GLY A 1 16 ? -3.761 7.182 5.958 1.00 41.40 16 GLY A O 20
ATOM 9179 N N . SER A 1 17 ? -5.257 6.893 7.629 1.00 54.33 17 SER A N 20
ATOM 9180 C CA . SER A 1 17 ? -5.781 8.246 7.543 1.00 33.14 17 SER A CA 20
ATOM 9181 C C . SER A 1 17 ? -6.620 8.561 8.783 1.00 12.35 17 SER A C 20
ATOM 9182 O O . SER A 1 17 ? -6.972 7.661 9.545 1.00 53.45 17 SER A O 20
ATOM 9190 N N . ALA A 1 18 ? -6.916 9.842 8.948 1.00 11.23 18 ALA A N 20
ATOM 9191 C CA . ALA A 1 18 ? -7.707 10.288 10.083 1.00 60.41 18 ALA A CA 20
ATOM 9192 C C . ALA A 1 18 ? -8.858 9.306 10.313 1.00 0.35 18 ALA A C 20
ATOM 9193 O O . ALA A 1 18 ? -9.020 8.781 11.414 1.00 2.40 18 ALA A O 20
ATOM 9200 N N . ALA A 1 19 ? -9.628 9.088 9.257 1.00 1.35 19 ALA A N 20
ATOM 9201 C CA . ALA A 1 19 ? -10.759 8.179 9.331 1.00 51.31 19 ALA A CA 20
ATOM 9202 C C . ALA A 1 19 ? -10.287 6.827 9.870 1.00 13.42 19 ALA A C 20
ATOM 9203 O O . ALA A 1 19 ? -10.821 6.329 10.860 1.00 11.42 19 ALA A O 20
ATOM 9210 N N . GLU A 1 20 ? -9.292 6.272 9.195 1.00 23.12 20 GLU A N 20
ATOM 9211 C CA . GLU A 1 20 ? -8.742 4.987 9.594 1.00 10.41 20 GLU A CA 20
ATOM 9212 C C . GLU A 1 20 ? -7.521 5.189 10.494 1.00 35.15 20 GLU A C 20
ATOM 9213 O O . GLU A 1 20 ? -6.498 4.532 10.314 1.00 24.53 20 GLU A O 20
ATOM 9226 N N . ALA A 1 21 ? -7.671 6.101 11.444 1.00 24.42 21 ALA A N 20
ATOM 9227 C CA . ALA A 1 21 ? -6.593 6.397 12.373 1.00 71.10 21 ALA A CA 20
ATOM 9228 C C . ALA A 1 21 ? -7.117 6.287 13.806 1.00 25.44 21 ALA A C 20
ATOM 9229 O O . ALA A 1 21 ? -6.535 5.584 14.631 1.00 24.32 21 ALA A O 20
ATOM 9236 N N . TYR A 1 22 ? -8.209 6.992 14.059 1.00 34.42 22 TYR A N 20
ATOM 9237 C CA . TYR A 1 22 ? -8.818 6.982 15.379 1.00 62.22 22 TYR A CA 20
ATOM 9238 C C . TYR A 1 22 ? -9.919 5.924 15.467 1.00 74.32 22 TYR A C 20
ATOM 9239 O O . TYR A 1 22 ? -10.039 5.229 16.475 1.00 12.51 22 TYR A O 20
ATOM 9257 N N . ALA A 1 23 ? -10.696 5.834 14.397 1.00 32.22 23 ALA A N 20
ATOM 9258 C CA . ALA A 1 23 ? -11.784 4.872 14.341 1.00 40.11 23 ALA A CA 20
ATOM 9259 C C . ALA A 1 23 ? -11.247 3.481 14.682 1.00 21.40 23 ALA A C 20
ATOM 9260 O O . ALA A 1 23 ? -11.807 2.785 15.528 1.00 54.05 23 ALA A O 20
ATOM 9267 N N . LYS A 1 24 ? -10.167 3.116 14.007 1.00 41.34 24 LYS A N 20
ATOM 9268 C CA . LYS A 1 24 ? -9.548 1.820 14.227 1.00 2.45 24 LYS A CA 20
ATOM 9269 C C . LYS A 1 24 ? -9.531 1.517 15.727 1.00 4.20 24 LYS A C 20
ATOM 9270 O O . LYS A 1 24 ? -9.914 0.427 16.148 1.00 72.00 24 LYS A O 20
ATOM 9288 N N . ARG A 1 25 ? -9.082 2.501 16.492 1.00 3.31 25 ARG A N 20
ATOM 9289 C CA . ARG A 1 25 ? -9.009 2.354 17.936 1.00 75.52 25 ARG A CA 20
ATOM 9290 C C . ARG A 1 25 ? -10.416 2.276 18.532 1.00 32.35 25 ARG A C 20
ATOM 9291 O O . ARG A 1 25 ? -10.679 1.451 19.407 1.00 42.04 25 ARG A O 20
ATOM 9311 N N . ILE A 1 26 ? -11.284 3.145 18.036 1.00 2.44 26 ILE A N 20
ATOM 9312 C CA . ILE A 1 26 ? -12.657 3.185 18.510 1.00 51.54 26 ILE A CA 20
ATOM 9313 C C . ILE A 1 26 ? -13.214 1.762 18.566 1.00 31.44 26 ILE A C 20
ATOM 9314 O O . ILE A 1 26 ? -13.633 1.297 19.625 1.00 22.25 26 ILE A O 20
ATOM 9330 N N . ALA A 1 27 ? -13.201 1.109 17.414 1.00 70.15 27 ALA A N 20
ATOM 9331 C CA . ALA A 1 27 ? -13.700 -0.253 17.319 1.00 43.43 27 ALA A CA 20
ATOM 9332 C C . ALA A 1 27 ? -13.114 -1.086 18.460 1.00 34.24 27 ALA A C 20
ATOM 9333 O O . ALA A 1 27 ? -13.853 -1.711 19.219 1.00 34.44 27 ALA A O 20
ATOM 9340 N N . GLU A 1 28 ? -11.792 -1.068 18.546 1.00 34.22 28 GLU A N 20
ATOM 9341 C CA . GLU A 1 28 ? -11.099 -1.815 19.583 1.00 55.44 28 GLU A CA 20
ATOM 9342 C C . GLU A 1 28 ? -11.740 -1.549 20.946 1.00 31.14 28 GLU A C 20
ATOM 9343 O O . GLU A 1 28 ? -12.242 -2.469 21.590 1.00 32.20 28 GLU A O 20
ATOM 9356 N N . ALA A 1 29 ? -11.702 -0.287 21.347 1.00 42.32 29 ALA A N 20
ATOM 9357 C CA . ALA A 1 29 ? -12.272 0.111 22.622 1.00 14.44 29 ALA A CA 20
ATOM 9358 C C . ALA A 1 29 ? -13.648 -0.538 22.786 1.00 51.12 29 ALA A C 20
ATOM 9359 O O . ALA A 1 29 ? -13.851 -1.353 23.684 1.00 22.40 29 ALA A O 20
ATOM 9366 N N . MET A 1 30 ? -14.558 -0.152 21.903 1.00 2.24 30 MET A N 20
ATOM 9367 C CA . MET A 1 30 ? -15.909 -0.686 21.938 1.00 24.25 30 MET A CA 20
ATOM 9368 C C . MET A 1 30 ? -15.898 -2.181 22.263 1.00 35.42 30 MET A C 20
ATOM 9369 O O . MET A 1 30 ? -16.535 -2.616 23.222 1.00 25.31 30 MET A O 20
ATOM 9383 N N . ALA A 1 31 ? -15.170 -2.927 21.446 1.00 45.01 31 ALA A N 20
ATOM 9384 C CA . ALA A 1 31 ? -15.068 -4.364 21.634 1.00 32.22 31 ALA A CA 20
ATOM 9385 C C . ALA A 1 31 ? -14.151 -4.655 22.824 1.00 43.05 31 ALA A C 20
ATOM 9386 O O . ALA A 1 31 ? -12.937 -4.477 22.734 1.00 41.21 31 ALA A O 20
ATOM 9393 N N . LYS A 1 32 ? -14.766 -5.098 23.910 1.00 1.42 32 LYS A N 20
ATOM 9394 C CA . LYS A 1 32 ? -14.020 -5.415 25.116 1.00 4.20 32 LYS A CA 20
ATOM 9395 C C . LYS A 1 32 ? -14.118 -6.917 25.391 1.00 2.41 32 LYS A C 20
ATOM 9396 O O . LYS A 1 32 ? -15.214 -7.473 25.437 1.00 10.54 32 LYS A O 20
ATOM 9414 N N . GLY A 1 33 ? -12.957 -7.531 25.566 1.00 0.34 33 GLY A N 20
ATOM 9415 C CA . GLY A 1 33 ? -12.898 -8.957 25.836 1.00 72.43 33 GLY A CA 20
ATOM 9416 C C . GLY A 1 33 ? -12.604 -9.745 24.557 1.00 33.03 33 GLY A C 20
ATOM 9417 O O . GLY A 1 33 ? -12.387 -10.955 24.605 1.00 5.45 33 GLY A O 20
#

Solvent-accessible surface area: 3376 Å² total; per-residue (Å²): 244,46,133,91,103,151,116,84,81,66,85,163,65,49,51,62,76,91,79,68,64,139,38,145,195,81,42,142,79,152,76,200,120